Protein 3FW2 (pdb70)

Structure (mmCIF, N/CA/C/O backbone):
data_3FW2
#
_entry.id   3FW2
#
_cell.length_a   63.441
_cell.length_b   96.704
_cell.length_c   116.489
_cell.angle_alpha   90.000
_cell.angle_beta   90.000
_cell.angle_gamma   90.000
#
_symmetry.space_group_name_H-M   'P 21 21 21'
#
loop_
_entity.id
_entity.type
_entity.pdbx_description
1 polymer 'thiol-disulfide oxidoreductase'
2 non-polymer 'ACETATE ION'
3 non-polymer 1,2-ETHANEDIOL
4 water water
#
loop_
_atom_site.group_PDB
_atom_site.id
_atom_site.type_symbol
_atom_site.label_atom_id
_atom_site.label_alt_id
_atom_site.label_comp_id
_atom_site.label_asym_id
_atom_site.label_entity_id
_atom_site.label_seq_id
_atom_site.pdbx_PDB_ins_code
_atom_site.Cartn_x
_atom_site.Cartn_y
_atom_site.Cartn_z
_atom_site.occupancy
_atom_site.B_iso_or_equiv
_atom_site.auth_seq_id
_atom_site.auth_comp_id
_atom_site.auth_asym_id
_atom_site.auth_atom_id
_atom_site.pdbx_PDB_model_num
ATOM 1 N N . ALA A 1 3 ? 11.597 73.973 37.054 1.00 33.79 213 ALA A N 1
ATOM 2 C CA . ALA A 1 3 ? 11.546 72.543 36.593 1.00 33.72 213 ALA A CA 1
ATOM 3 C C . ALA A 1 3 ? 10.861 72.391 35.229 1.00 33.00 213 ALA A C 1
ATOM 4 O O . ALA A 1 3 ? 11.082 71.410 34.529 1.00 33.04 213 ALA A O 1
ATOM 6 N N . LYS A 1 4 ? 10.024 73.360 34.843 1.00 32.22 214 LYS A N 1
ATOM 7 C CA . LYS A 1 4 ? 9.261 73.239 33.604 1.00 31.40 214 LYS A CA 1
ATOM 8 C C . LYS A 1 4 ? 10.132 73.479 32.370 1.00 30.17 214 LYS A C 1
ATOM 9 O O . LYS A 1 4 ? 9.712 73.174 31.254 1.00 28.76 214 LYS A O 1
ATOM 15 N N . SER A 1 5 ? 11.321 74.063 32.561 1.00 29.22 215 SER A N 1
ATOM 16 C CA . SER A 1 5 ? 12.242 74.275 31.438 1.00 28.73 215 SER A CA 1
ATOM 17 C C . SER A 1 5 ? 13.561 73.508 31.607 1.00 28.36 215 SER A C 1
ATOM 18 O O . SER A 1 5 ? 14.579 73.924 31.083 1.00 29.45 215 SER A O 1
ATOM 21 N N . GLU A 1 6 ? 13.526 72.365 32.285 1.00 27.65 216 GLU A N 1
ATOM 22 C CA A GLU A 1 6 ? 14.699 71.494 32.325 0.60 27.38 216 GLU A CA 1
ATOM 23 C CA B GLU A 1 6 ? 14.665 71.447 32.345 0.40 27.02 216 GLU A CA 1
ATOM 24 C C . GLU A 1 6 ? 14.831 70.649 31.052 1.00 26.44 216 GLU A C 1
ATOM 25 O O . GLU A 1 6 ? 13.845 70.350 30.355 1.00 24.04 216 GLU A O 1
ATOM 36 N N . ILE A 1 7 ? 16.074 70.265 30.748 1.00 26.24 217 ILE A N 1
ATOM 37 C CA . ILE A 1 7 ? 16.372 69.457 29.560 1.00 25.92 217 ILE A CA 1
ATOM 38 C C . ILE A 1 7 ? 15.465 68.218 29.506 1.00 25.25 217 ILE A C 1
ATOM 39 O O . ILE A 1 7 ? 15.225 67.579 30.516 1.00 25.62 217 ILE A O 1
ATOM 44 N N . GLY A 1 8 ? 14.909 67.914 28.337 1.00 24.61 218 GLY A N 1
ATOM 45 C CA . GLY A 1 8 ? 14.041 66.755 28.162 1.00 23.93 218 GLY A CA 1
ATOM 46 C C . GLY A 1 8 ? 12.548 67.018 28.381 1.00 23.22 218 GLY A C 1
ATOM 47 O O . GLY A 1 8 ? 11.714 66.191 28.002 1.00 22.48 218 GLY A O 1
ATOM 48 N N . LYS A 1 9 ? 12.208 68.163 28.972 1.00 21.91 219 LYS A N 1
ATOM 49 C CA . LYS A 1 9 ? 10.810 68.564 29.164 1.00 21.72 219 LYS A CA 1
ATOM 50 C C . LYS A 1 9 ? 10.331 69.183 27.886 1.00 21.21 219 LYS A C 1
ATOM 51 O O . LYS A 1 9 ? 11.145 69.597 27.063 1.00 21.35 219 LYS A O 1
ATOM 57 N N . TYR A 1 10 ? 9.015 69.263 27.700 1.00 20.42 220 TYR A N 1
ATOM 58 C CA . TYR A 1 10 ? 8.468 70.023 26.591 1.00 20.51 220 TYR A CA 1
ATOM 59 C C . TYR A 1 10 ? 8.526 71.510 26.928 1.00 18.99 220 TYR A C 1
ATOM 60 O O . TYR A 1 10 ? 8.213 71.892 28.054 1.00 18.54 220 TYR A O 1
ATOM 69 N N . ALA A 1 11 ? 8.920 72.323 25.942 1.00 17.27 221 ALA A N 1
ATOM 70 C CA . ALA A 1 11 ? 9.043 73.784 26.094 1.00 16.16 221 ALA A CA 1
ATOM 71 C C . ALA A 1 11 ? 7.726 74.406 26.628 1.00 14.63 221 ALA A C 1
ATOM 72 O O . ALA A 1 11 ? 6.686 74.144 26.070 1.00 13.85 221 ALA A O 1
ATOM 74 N N . PRO A 1 12 ? 7.793 75.277 27.659 1.00 13.53 222 PRO A N 1
ATOM 75 C CA . PRO A 1 12 ? 6.599 76.074 27.993 1.00 13.14 222 PRO A CA 1
ATOM 76 C C . PRO A 1 12 ? 6.053 76.892 26.822 1.00 13.20 222 PRO A C 1
ATOM 77 O O . PRO A 1 12 ? 6.820 77.371 25.946 1.00 11.20 222 PRO A O 1
ATOM 81 N N . PHE A 1 13 ? 4.739 77.051 26.786 1.00 12.56 223 PHE A N 1
ATOM 82 C CA . PHE A 1 13 ? 4.151 77.813 25.696 1.00 13.45 223 PHE A CA 1
ATOM 83 C C . PHE A 1 13 ? 4.590 79.256 25.731 1.00 13.66 223 PHE A C 1
ATOM 84 O O . PHE A 1 13 ? 4.784 79.834 26.821 1.00 14.64 223 PHE A O 1
ATOM 92 N N . PHE A 1 14 ? 4.799 79.817 24.550 1.00 12.46 224 PHE A N 1
ATOM 93 C CA . PHE A 1 14 ? 4.853 81.241 24.426 1.00 11.97 224 PHE A CA 1
ATOM 94 C C . PHE A 1 14 ? 4.188 81.686 23.143 1.00 11.75 224 PHE A C 1
ATOM 95 O O . PHE A 1 14 ? 4.095 80.919 22.200 1.00 12.33 224 PHE A O 1
ATOM 103 N N . SER A 1 15 ? 3.741 82.935 23.152 1.00 12.25 225 SER A N 1
ATOM 104 C CA . SER A 1 15 ? 3.166 83.589 22.016 1.00 11.89 225 SER A CA 1
ATOM 105 C C . SER A 1 15 ? 3.447 85.055 22.175 1.00 11.53 225 SER A C 1
ATOM 106 O O . SER A 1 15 ? 2.885 85.706 23.048 1.00 11.75 225 SER A O 1
ATOM 109 N N . LEU A 1 16 ? 4.308 85.570 21.313 1.00 11.03 226 LEU A N 1
ATOM 110 C CA . LEU A 1 16 ? 4.937 86.859 21.481 1.00 11.74 226 LEU A CA 1
ATOM 111 C C . LEU A 1 16 ? 4.955 87.647 20.192 1.00 11.25 226 LEU A C 1
ATOM 112 O O . LEU A 1 16 ? 5.242 87.066 19.120 1.00 10.06 226 LEU A O 1
ATOM 117 N N . PRO A 1 17 ? 4.721 88.962 20.269 1.00 11.33 227 PRO A N 1
ATOM 118 C CA . PRO A 1 17 ? 4.622 89.761 19.031 1.00 11.87 227 PRO A CA 1
ATOM 119 C C . PRO A 1 17 ? 5.960 90.175 18.425 1.00 11.52 227 PRO A C 1
ATOM 120 O O . PRO A 1 17 ? 6.878 90.549 19.177 1.00 11.70 227 PRO A O 1
ATOM 124 N N . ASN A 1 18 ? 6.075 90.056 17.116 1.00 11.44 228 ASN A N 1
ATOM 125 C CA . ASN A 1 18 ? 7.207 90.549 16.351 1.00 12.22 228 ASN A CA 1
ATOM 126 C C . ASN A 1 18 ? 7.104 92.061 16.112 1.00 12.81 228 ASN A C 1
ATOM 127 O O . ASN A 1 18 ? 6.217 92.706 16.695 1.00 12.37 228 ASN A O 1
ATOM 132 N N . ALA A 1 19 ? 7.984 92.638 15.304 1.00 14.61 229 ALA A N 1
ATOM 133 C CA . ALA A 1 19 ? 7.998 94.084 15.183 1.00 16.93 229 ALA A CA 1
ATOM 134 C C . ALA A 1 19 ? 6.727 94.616 14.532 1.00 19.42 229 ALA A C 1
ATOM 135 O O . ALA A 1 19 ? 6.297 95.721 14.823 1.00 22.22 229 ALA A O 1
ATOM 137 N N . LYS A 1 20 ? 6.089 93.788 13.709 1.00 19.76 230 LYS A N 1
ATOM 138 C CA . LYS A 1 20 ? 4.815 94.156 13.102 1.00 20.96 230 LYS A CA 1
ATOM 139 C C . LYS A 1 20 ? 3.622 93.793 13.974 1.00 19.99 230 LYS A C 1
ATOM 140 O O . LYS A 1 20 ? 2.526 93.963 13.529 1.00 21.51 230 LYS A O 1
ATOM 146 N N . GLY A 1 21 ? 3.845 93.253 15.175 1.00 18.61 231 GLY A N 1
ATOM 147 C CA . GLY A 1 21 ? 2.812 92.874 16.118 1.00 17.98 231 GLY A CA 1
ATOM 148 C C . GLY A 1 21 ? 2.145 91.533 15.876 1.00 16.96 231 GLY A C 1
ATOM 149 O O . GLY A 1 21 ? 1.142 91.218 16.510 1.00 17.76 231 GLY A O 1
ATOM 150 N N . GLU A 1 22 ? 2.678 90.759 14.953 1.00 16.08 232 GLU A N 1
ATOM 151 C CA A GLU A 1 22 ? 2.136 89.421 14.691 0.60 15.88 232 GLU A CA 1
ATOM 152 C CA B GLU A 1 22 ? 2.176 89.416 14.661 0.40 15.72 232 GLU A CA 1
ATOM 153 C C . GLU A 1 22 ? 2.620 88.488 15.802 1.00 15.41 232 GLU A C 1
ATOM 154 O O . GLU A 1 22 ? 3.797 88.477 16.143 1.00 14.09 232 GLU A O 1
ATOM 165 N N . LYS A 1 23 ? 1.710 87.695 16.373 1.00 14.68 233 LYS A N 1
ATOM 166 C CA . LYS A 1 23 ? 2.106 86.750 17.428 1.00 14.33 233 LYS A CA 1
ATOM 167 C C . LYS A 1 23 ? 2.845 85.547 16.856 1.00 14.39 233 LYS A C 1
ATOM 168 O O . LYS A 1 23 ? 2.371 84.884 15.948 1.00 14.42 233 LYS A O 1
ATOM 174 N N . ILE A 1 24 ? 4.008 85.243 17.423 1.00 11.92 234 ILE A N 1
ATOM 175 C CA . ILE A 1 24 ? 4.839 84.173 16.952 1.00 12.44 234 ILE A CA 1
ATOM 176 C C . ILE A 1 24 ? 4.923 83.128 18.055 1.00 11.02 234 ILE A C 1
ATOM 177 O O . ILE A 1 24 ? 5.116 83.484 19.238 1.00 11.35 234 ILE A O 1
ATOM 182 N N . THR A 1 25 ? 4.857 81.864 17.667 1.00 11.75 235 THR A N 1
ATOM 183 C CA . THR A 1 25 ? 4.981 80.727 18.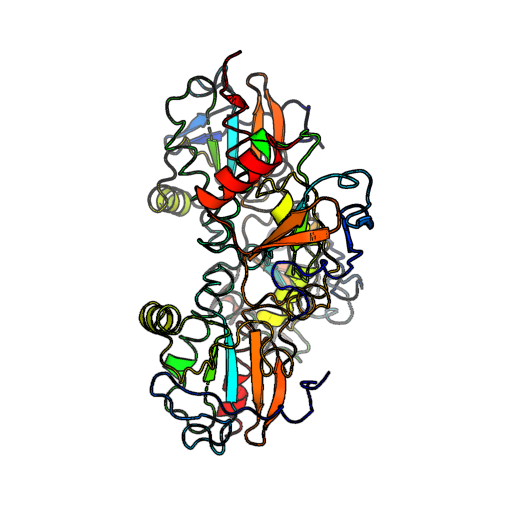565 1.00 11.99 235 THR A CA 1
ATOM 184 C C . THR A 1 25 ? 6.019 79.780 17.922 1.00 13.25 235 THR A C 1
ATOM 185 O O . THR A 1 25 ? 6.425 79.979 16.783 1.00 13.07 235 THR A O 1
ATOM 189 N N . ARG A 1 26 ? 6.409 78.744 18.646 1.00 14.25 236 ARG A N 1
ATOM 190 C CA . ARG A 1 26 ? 7.363 77.755 18.093 1.00 15.64 236 ARG A CA 1
ATOM 191 C C . ARG A 1 26 ? 6.771 77.000 16.880 1.00 15.96 236 ARG A C 1
ATOM 192 O O . ARG A 1 26 ? 7.505 76.379 16.115 1.00 16.89 236 ARG A O 1
ATOM 200 N N . SER A 1 27 ? 5.450 77.061 16.730 1.00 16.83 237 SER A N 1
ATOM 201 C CA . SER A 1 27 ? 4.751 76.448 15.576 1.00 17.12 237 SER A CA 1
ATOM 202 C C . SER A 1 27 ? 4.327 77.402 14.469 1.00 17.09 237 SER A C 1
ATOM 203 O O . SER A 1 27 ? 3.603 76.997 13.514 1.00 16.87 237 SER A O 1
ATOM 206 N N . SER A 1 28 ? 4.773 78.653 14.533 1.00 16.70 238 SER A N 1
ATOM 207 C CA . SER A 1 28 ? 4.577 79.575 13.418 1.00 16.28 238 SER A CA 1
ATOM 208 C C . SER A 1 28 ? 5.236 79.016 12.171 1.00 16.91 238 SER A C 1
ATOM 209 O O . SER A 1 28 ? 6.102 78.148 12.252 1.00 17.40 238 SER A O 1
ATOM 212 N N . ASP A 1 29 ? 4.798 79.481 11.008 1.00 18.10 239 ASP A N 1
ATOM 213 C CA . ASP A 1 29 ? 5.261 78.892 9.758 1.00 18.88 239 ASP A CA 1
ATOM 214 C C . ASP A 1 29 ? 6.767 78.854 9.587 1.00 19.25 239 ASP A C 1
ATOM 215 O O . ASP A 1 29 ? 7.285 77.929 8.982 1.00 20.44 239 ASP A O 1
ATOM 220 N N . ALA A 1 30 ? 7.462 79.873 10.089 1.00 19.06 240 ALA A N 1
ATOM 221 C CA . ALA A 1 30 ? 8.912 79.940 9.939 1.00 19.36 240 ALA A CA 1
ATOM 222 C C . ALA A 1 30 ? 9.591 78.783 10.663 1.00 18.89 240 ALA A C 1
ATOM 223 O O . ALA A 1 30 ? 10.703 78.411 10.285 1.00 18.33 240 ALA A O 1
ATOM 225 N N . PHE A 1 31 ? 8.919 78.228 11.689 1.00 17.88 241 PHE A N 1
ATOM 226 C CA . PHE A 1 31 ? 9.553 77.278 12.581 1.00 17.54 241 PHE A CA 1
ATOM 227 C C . PHE A 1 31 ? 8.938 75.931 12.617 1.00 17.75 241 PHE A C 1
ATOM 228 O O . PHE A 1 31 ? 9.528 74.998 13.129 1.00 15.64 241 PHE A O 1
ATOM 236 N N . LYS A 1 32 ? 7.737 75.783 12.072 1.00 18.11 242 LYS A N 1
ATOM 237 C CA . LYS A 1 32 ? 7.099 74.475 12.171 1.00 18.88 242 LYS A CA 1
ATOM 238 C C . LYS A 1 32 ? 7.907 73.376 11.495 1.00 18.13 242 LYS A C 1
ATOM 239 O O . LYS A 1 32 ? 8.467 73.541 10.425 1.00 17.93 242 LYS A O 1
ATOM 245 N N . GLN A 1 33 ? 7.995 72.254 12.177 1.00 18.45 243 GLN A N 1
ATOM 246 C CA . GLN A 1 33 ? 8.771 71.099 11.736 1.00 19.21 243 GLN A CA 1
ATOM 247 C C . GLN A 1 33 ? 10.275 71.311 11.735 1.00 17.91 243 GLN A C 1
ATOM 248 O O . GLN A 1 33 ? 11.011 70.486 11.216 1.00 17.31 243 GLN A O 1
ATOM 254 N N . LYS A 1 34 ? 10.731 72.393 12.357 1.00 15.97 244 LYS A N 1
ATOM 255 C CA . LYS A 1 34 ? 12.151 72.630 12.549 1.00 15.40 244 LYS A CA 1
ATOM 256 C C . LYS A 1 34 ? 12.498 72.633 14.048 1.00 13.54 244 LYS A C 1
ATOM 257 O O . LYS A 1 34 ? 11.682 72.960 14.882 1.00 14.05 244 LYS A O 1
ATOM 263 N N . SER A 1 35 ? 13.730 72.290 14.337 1.00 12.62 245 SER A N 1
ATOM 264 C CA . SER A 1 35 ? 14.321 72.564 15.643 1.00 12.37 245 SER A CA 1
ATOM 265 C C . SER A 1 35 ? 14.488 74.077 15.756 1.00 11.82 245 SER A C 1
ATOM 266 O O . SER A 1 35 ? 14.506 74.780 14.742 1.00 11.97 245 SER A O 1
ATOM 269 N N . LEU A 1 36 ? 14.549 74.590 16.980 1.00 11.86 246 LEU A N 1
ATOM 270 C CA . LEU A 1 36 ? 14.488 76.029 17.179 1.00 10.64 246 LEU A CA 1
ATOM 271 C C . LEU A 1 36 ? 15.496 76.465 18.234 1.00 10.07 246 LEU A C 1
ATOM 272 O O . LEU A 1 36 ? 15.459 75.994 19.355 1.00 9.80 246 LEU A O 1
ATOM 277 N N . LEU A 1 37 ? 16.378 77.395 17.843 1.00 10.00 247 LEU A N 1
ATOM 278 C CA . LEU A 1 37 ? 17.313 78.039 18.738 1.00 9.43 247 LEU A CA 1
ATOM 279 C C . LEU A 1 37 ? 16.737 79.386 19.128 1.00 9.42 247 LEU A C 1
ATOM 280 O O . LEU A 1 37 ? 16.555 80.255 18.282 1.00 10.04 247 LEU A O 1
ATOM 285 N N . ILE A 1 38 ? 16.476 79.528 20.424 1.00 9.48 248 ILE A N 1
ATOM 286 C CA . ILE A 1 38 ? 15.834 80.726 21.003 1.00 9.73 248 ILE A CA 1
ATOM 287 C C . ILE A 1 38 ? 16.862 81.449 21.826 1.00 8.86 248 ILE A C 1
ATOM 288 O O . ILE A 1 38 ? 17.481 80.816 22.704 1.00 9.82 248 ILE A O 1
ATOM 293 N N . ASN A 1 39 ? 17.170 82.705 21.458 1.00 9.07 249 ASN A N 1
ATOM 294 C CA . ASN A 1 39 ? 18.108 83.525 22.233 1.00 8.88 249 ASN A CA 1
ATOM 295 C C . ASN A 1 39 ? 17.386 84.653 22.966 1.00 9.96 249 ASN A C 1
ATOM 296 O O . ASN A 1 39 ? 16.473 85.321 22.414 1.00 9.14 249 ASN A O 1
ATOM 301 N N . PHE A 1 40 ? 17.791 84.879 24.192 1.00 8.71 250 PHE A N 1
ATOM 302 C CA . PHE A 1 40 ? 17.206 85.904 25.039 1.00 10.00 250 PHE A CA 1
ATOM 303 C C . PHE A 1 40 ? 18.231 87.030 25.286 1.00 9.00 250 PHE A C 1
ATOM 304 O O . PHE A 1 40 ? 19.417 86.771 25.516 1.00 8.65 250 PHE A O 1
ATOM 312 N N . TRP A 1 41 ? 17.759 88.276 25.224 1.00 8.56 251 TRP A N 1
ATOM 313 C CA . TRP A 1 41 ? 18.646 89.425 25.274 1.00 8.48 251 TRP A CA 1
ATOM 314 C C . TRP A 1 41 ? 17.812 90.649 25.644 1.00 8.42 251 TRP A C 1
ATOM 315 O O . TRP A 1 41 ? 16.582 90.572 25.783 1.00 8.54 251 TRP A O 1
ATOM 326 N N . ALA A 1 42 ? 18.471 91.790 25.776 1.00 8.64 252 ALA A N 1
ATOM 327 C CA . ALA A 1 42 ? 17.781 93.069 25.849 1.00 8.64 252 ALA A CA 1
ATOM 328 C C . ALA A 1 42 ? 18.683 94.198 25.438 1.00 9.12 252 ALA A C 1
ATOM 329 O O . ALA A 1 42 ? 19.908 94.181 25.680 1.00 8.81 252 ALA A O 1
ATOM 331 N N . SER A 1 43 ? 18.110 95.243 24.839 1.00 9.69 253 SER A N 1
ATOM 332 C CA . SER A 1 43 ? 18.917 96.384 24.431 1.00 10.12 253 SER A CA 1
ATOM 333 C C . SER A 1 43 ? 19.517 97.139 25.621 1.00 11.50 253 SER A C 1
ATOM 334 O O . SER A 1 43 ? 20.526 97.828 25.512 1.00 12.45 253 SER A O 1
ATOM 337 N N . TRP A 1 44 ? 18.862 97.070 26.762 1.00 10.80 254 TRP A N 1
ATOM 338 C CA . TRP A 1 44 ? 19.364 97.657 27.988 1.00 11.43 254 TRP A CA 1
ATOM 339 C C . TRP A 1 44 ? 20.516 96.847 28.640 1.00 11.99 254 TRP A C 1
ATOM 340 O O . TRP A 1 44 ? 21.046 97.237 29.733 1.00 13.27 254 TRP A O 1
ATOM 351 N N . ASN A 1 45 ? 20.916 95.730 27.993 1.00 9.82 255 ASN A N 1
ATOM 352 C CA . ASN A 1 45 ? 22.108 94.993 28.402 1.00 9.31 255 ASN A CA 1
ATOM 353 C C . ASN A 1 45 ? 23.019 94.732 27.218 1.00 10.49 255 ASN A C 1
ATOM 354 O O . ASN A 1 45 ? 23.185 93.621 26.806 1.00 11.75 255 ASN A O 1
ATOM 359 N N . ASP A 1 46 ? 23.622 95.783 26.699 1.00 11.54 256 ASP A N 1
ATOM 360 C CA . ASP A 1 46 ? 24.521 95.673 25.524 1.00 12.60 256 ASP A CA 1
ATOM 361 C C . ASP A 1 46 ? 25.910 95.477 26.115 1.00 13.83 256 ASP A C 1
ATOM 362 O O . ASP A 1 46 ? 26.794 96.349 26.019 1.00 16.24 256 ASP A O 1
ATOM 367 N N . SER A 1 47 ? 26.101 94.311 26.727 1.00 12.34 257 SER A N 1
ATOM 368 C CA . SER A 1 47 ? 27.292 93.974 27.457 1.00 12.37 257 SER A CA 1
ATOM 369 C C . SER A 1 47 ? 28.309 93.284 26.546 1.00 11.55 257 SER A C 1
ATOM 370 O O . SER A 1 47 ? 28.011 92.905 25.412 1.00 10.86 257 SER A O 1
ATOM 373 N N . ILE A 1 48 ? 29.525 93.074 27.043 1.00 12.06 258 ILE A N 1
ATOM 374 C CA . ILE A 1 48 ? 30.500 92.264 26.290 1.00 12.37 258 ILE A CA 1
ATOM 375 C C . ILE A 1 48 ? 29.959 90.871 26.007 1.00 11.39 258 ILE A C 1
ATOM 376 O O . ILE A 1 48 ? 30.137 90.354 24.906 1.00 11.89 258 ILE A O 1
ATOM 381 N N . SER A 1 49 ? 29.290 90.234 26.994 1.00 11.72 259 SER A N 1
ATOM 382 C CA A SER A 1 49 ? 28.758 88.882 26.769 0.60 12.24 259 SER A CA 1
ATOM 383 C CA B SER A 1 49 ? 28.739 88.900 26.799 0.40 11.85 259 SER A CA 1
ATOM 384 C C . SER A 1 49 ? 27.679 88.922 25.711 1.00 11.17 259 SER A C 1
ATOM 385 O O . SER A 1 49 ? 27.606 88.044 24.862 1.00 10.71 259 SER A O 1
ATOM 390 N N . GLN A 1 50 ? 26.832 89.921 25.759 1.00 11.05 260 GLN A N 1
ATOM 391 C CA . GLN A 1 50 ? 25.792 90.011 24.716 1.00 10.93 260 GLN A CA 1
ATOM 392 C C . GLN A 1 50 ? 26.406 90.235 23.323 1.00 9.87 260 GLN A C 1
ATOM 393 O O . GLN A 1 50 ? 25.957 89.629 22.336 1.00 10.18 260 GLN A O 1
ATOM 399 N N . LYS A 1 51 ? 27.416 91.076 23.233 1.00 10.44 261 LYS A N 1
ATOM 400 C CA . LYS A 1 51 ? 28.094 91.255 21.982 1.00 10.30 261 LYS A CA 1
ATOM 401 C C . LYS A 1 51 ? 28.716 89.934 21.467 1.00 10.67 261 LYS A C 1
ATOM 402 O O . LYS A 1 51 ? 28.673 89.616 20.272 1.00 10.60 261 LYS A O 1
ATOM 408 N N . GLN A 1 52 ? 29.305 89.161 22.371 1.00 9.73 262 GLN A N 1
ATOM 409 C CA . GLN A 1 52 ? 29.871 87.871 21.985 1.00 9.98 262 GLN A CA 1
ATOM 410 C C . GLN A 1 52 ? 28.777 86.934 21.476 1.00 9.58 262 GLN A C 1
ATOM 411 O O . GLN A 1 52 ? 28.929 86.249 20.456 1.00 10.72 262 GLN A O 1
ATOM 417 N N . SER A 1 53 ? 27.670 86.820 22.220 1.00 9.63 263 SER A N 1
ATOM 418 C CA A SER A 1 53 ? 26.571 86.001 21.770 0.60 9.02 263 SER A CA 1
ATOM 419 C CA B SER A 1 53 ? 26.546 86.003 21.782 0.40 9.95 263 SER A CA 1
ATOM 420 C C . SER A 1 53 ? 26.083 86.414 20.383 1.00 8.94 263 SER A C 1
ATOM 421 O O . SER A 1 53 ? 25.867 85.592 19.525 1.00 8.71 263 SER A O 1
ATOM 426 N N . ASN A 1 54 ? 25.936 87.709 20.184 1.00 8.75 264 ASN A N 1
ATOM 427 C CA . ASN A 1 54 ? 25.483 88.231 18.916 1.00 9.69 264 ASN A CA 1
ATOM 428 C C . ASN A 1 54 ? 26.449 87.851 17.814 1.00 10.80 264 ASN A C 1
ATOM 429 O O . ASN A 1 54 ? 26.017 87.479 16.725 1.00 10.60 264 ASN A O 1
ATOM 434 N N . SER A 1 55 ? 27.749 87.956 18.081 1.00 10.33 265 SER A N 1
ATOM 435 C CA . SER A 1 55 ? 28.730 87.562 17.049 1.00 10.87 265 SER A CA 1
ATOM 436 C C . SER A 1 55 ? 28.515 86.113 16.652 1.00 10.18 265 SER A C 1
ATOM 437 O O . SER A 1 55 ? 28.542 85.735 15.474 1.00 11.03 265 SER A O 1
ATOM 440 N N . GLU A 1 56 ? 28.322 85.251 17.645 1.00 10.69 266 GLU A N 1
ATOM 441 C CA . GLU A 1 56 ? 28.123 83.828 17.385 1.00 10.66 266 GLU A CA 1
ATOM 442 C C . GLU A 1 56 ? 26.823 83.518 16.645 1.00 10.89 266 GLU A C 1
ATOM 443 O O . GLU A 1 56 ? 26.796 82.690 15.724 1.00 11.24 266 GLU A O 1
ATOM 449 N N . LEU A 1 57 ? 25.761 84.188 17.045 1.00 9.25 267 LEU A N 1
ATOM 450 C CA . LEU A 1 57 ? 24.433 83.996 16.469 1.00 9.76 267 LEU A CA 1
ATOM 451 C C . LEU A 1 57 ? 24.399 84.542 15.057 1.00 9.81 267 LEU A C 1
ATOM 452 O O . LEU A 1 57 ? 23.803 83.923 14.168 1.00 10.06 267 LEU A O 1
ATOM 457 N N . ARG A 1 58 ? 25.078 85.669 14.782 1.00 9.96 268 ARG A N 1
ATOM 458 C CA A ARG A 1 58 ? 25.127 86.174 13.392 0.60 11.16 268 ARG A CA 1
ATOM 459 C CA B ARG A 1 58 ? 25.092 86.167 13.402 0.40 11.08 268 ARG A CA 1
ATOM 460 C C . ARG A 1 58 ? 25.790 85.159 12.474 1.00 12.10 268 ARG A C 1
ATOM 461 O O . ARG A 1 58 ? 25.400 85.041 11.316 1.00 11.66 268 ARG A O 1
ATOM 476 N N . GLU A 1 59 ? 26.813 84.436 12.993 1.00 11.91 269 GLU A N 1
ATOM 477 C CA A GLU A 1 59 ? 27.480 83.410 12.182 0.60 13.33 269 GLU A CA 1
ATOM 478 C CA B GLU A 1 59 ? 27.510 83.423 12.197 0.40 12.66 269 GLU A CA 1
ATOM 479 C C . GLU A 1 59 ? 26.598 82.220 11.904 1.00 12.29 269 GLU A C 1
ATOM 480 O O . GLU A 1 59 ? 26.593 81.691 10.792 1.00 13.40 269 GLU A O 1
ATOM 491 N N . ILE A 1 60 ? 25.835 81.776 12.912 1.00 12.34 270 ILE A N 1
ATOM 492 C CA . ILE A 1 60 ? 24.876 80.705 12.717 1.00 12.47 270 ILE A CA 1
ATOM 493 C C . ILE A 1 60 ? 23.803 81.087 11.693 1.00 13.86 270 ILE A C 1
ATOM 494 O O . ILE A 1 60 ? 23.480 80.316 10.820 1.00 13.30 270 ILE A O 1
ATOM 499 N N . TYR A 1 61 ? 23.274 82.296 11.798 1.00 13.26 271 TYR A N 1
ATOM 500 C CA . TYR A 1 61 ? 22.192 82.737 10.907 1.00 13.52 271 TYR A CA 1
ATOM 501 C C . TYR A 1 61 ? 22.753 82.803 9.493 1.00 13.87 271 TYR A C 1
ATOM 502 O O . TYR A 1 61 ? 22.077 82.391 8.530 1.00 14.60 271 TYR A O 1
ATOM 511 N N . LYS A 1 62 ? 23.972 83.316 9.359 1.00 14.98 272 LYS A N 1
ATOM 512 C CA A LYS A 1 62 ? 24.548 83.468 8.015 0.60 16.63 272 LYS A CA 1
ATOM 513 C CA B LYS A 1 62 ? 24.604 83.463 8.037 0.40 16.17 272 LYS A CA 1
ATOM 514 C C . LYS A 1 62 ? 24.651 82.103 7.350 1.00 16.84 272 LYS A C 1
ATOM 515 O O . LYS A 1 62 ? 24.368 81.976 6.148 1.00 17.58 272 LYS A O 1
ATOM 526 N N . LYS A 1 63 ? 25.016 81.083 8.121 1.00 16.27 273 LYS A N 1
ATOM 527 C CA . LYS A 1 63 ? 25.202 79.737 7.596 1.00 17.77 273 LYS A CA 1
ATOM 528 C C . LYS A 1 63 ? 23.881 78.992 7.406 1.00 16.78 273 LYS A C 1
ATOM 529 O O . LYS A 1 63 ? 23.760 78.190 6.469 1.00 17.94 273 LYS A O 1
ATOM 535 N N . TYR A 1 64 ? 22.881 79.248 8.256 1.00 16.46 274 TYR A N 1
ATOM 536 C CA . TYR A 1 64 ? 21.678 78.412 8.289 1.00 16.57 274 TYR A CA 1
ATOM 537 C C . TYR A 1 64 ? 20.370 79.098 7.987 1.00 17.76 274 TYR A C 1
ATOM 538 O O . TYR A 1 64 ? 19.297 78.549 8.304 1.00 17.06 274 TYR A O 1
ATOM 547 N N . LYS A 1 65 ? 20.425 80.284 7.379 1.00 18.27 275 LYS A N 1
ATOM 548 C CA . LYS A 1 65 ? 19.215 81.067 7.183 1.00 20.14 275 LYS A CA 1
ATOM 549 C C . LYS A 1 65 ? 18.195 80.442 6.225 1.00 20.65 275 LYS A C 1
ATOM 550 O O . LYS A 1 65 ? 17.007 80.776 6.277 1.00 22.90 275 LYS A O 1
ATOM 556 N N . LYS A 1 66 ? 18.634 79.553 5.366 1.00 19.50 276 LYS A N 1
ATOM 557 C CA . LYS A 1 66 ? 17.723 78.969 4.413 1.00 19.59 276 LYS A CA 1
ATOM 558 C C . LYS A 1 66 ? 17.780 77.467 4.567 1.00 18.28 276 LYS A C 1
ATOM 559 O O . LYS A 1 66 ? 18.060 76.758 3.625 1.00 20.96 276 LYS A O 1
ATOM 565 N N . ASN A 1 67 ? 17.504 76.967 5.770 1.00 16.29 277 ASN A N 1
ATOM 566 C CA . ASN A 1 67 ? 17.743 75.562 6.121 1.00 15.62 277 ASN A CA 1
ATOM 567 C C . ASN A 1 67 ? 16.451 74.910 6.563 1.00 14.84 277 ASN A C 1
ATOM 568 O O . ASN A 1 67 ? 15.663 75.534 7.264 1.00 15.21 277 ASN A O 1
ATOM 573 N N . LYS A 1 68 ? 16.231 73.668 6.160 1.00 13.71 278 LYS A N 1
ATOM 574 C CA . LYS A 1 68 ? 14.975 72.972 6.450 1.00 14.73 278 LYS A CA 1
ATOM 575 C C . LYS A 1 68 ? 14.832 72.531 7.887 1.00 13.55 278 LYS A C 1
ATOM 576 O O . LYS A 1 68 ? 13.736 72.182 8.313 1.00 14.18 278 LYS A O 1
ATOM 582 N N . TYR A 1 69 ? 15.930 72.501 8.633 1.00 12.37 279 TYR A N 1
ATOM 583 C CA . TYR A 1 69 ? 15.953 71.738 9.875 1.00 11.81 279 TYR A CA 1
ATOM 584 C C . TYR A 1 69 ? 16.101 72.575 11.128 1.00 12.21 279 TYR A C 1
ATOM 585 O O . TYR A 1 69 ? 15.897 72.064 12.196 1.00 11.88 279 TYR A O 1
ATOM 594 N N . ILE A 1 70 ? 16.496 73.830 10.974 1.00 11.93 280 ILE A N 1
ATOM 595 C CA . ILE A 1 70 ? 16.814 74.706 12.101 1.00 12.57 280 ILE A CA 1
ATOM 596 C C . ILE A 1 70 ? 16.283 76.108 11.820 1.00 12.33 280 ILE A C 1
ATOM 597 O O . ILE A 1 70 ? 16.446 76.644 10.712 1.00 12.78 280 ILE A O 1
ATOM 602 N N . GLY A 1 71 ? 15.620 76.663 12.846 1.00 11.37 281 GLY A N 1
ATOM 603 C CA . GLY A 1 71 ? 15.168 78.035 12.866 1.00 12.07 281 GLY A CA 1
ATOM 604 C C . GLY A 1 71 ? 15.722 78.789 14.073 1.00 11.34 281 GLY A C 1
ATOM 605 O O . GLY A 1 71 ? 16.183 78.168 15.031 1.00 12.33 281 GLY A O 1
ATOM 614 N N . LEU A 1 73 ? 15.009 82.288 16.803 1.00 9.83 283 LEU A N 1
ATOM 615 C CA . LEU A 1 73 ? 14.085 83.294 17.303 1.00 9.40 283 LEU A CA 1
ATOM 616 C C . LEU A 1 73 ? 14.794 84.068 18.427 1.00 9.80 283 LEU A C 1
ATOM 617 O O . LEU A 1 73 ? 15.232 83.461 19.380 1.00 10.08 283 LEU A O 1
ATOM 622 N N . GLY A 1 74 ? 14.768 85.392 18.351 1.00 9.35 284 GLY A N 1
ATOM 623 C CA . GLY A 1 74 ? 15.276 86.241 19.418 1.00 10.04 284 GLY A CA 1
ATOM 624 C C . GLY A 1 74 ? 14.098 86.750 20.222 1.00 9.71 284 GLY A C 1
ATOM 625 O O . GLY A 1 74 ? 13.135 87.299 19.670 1.00 9.77 284 GLY A O 1
ATOM 626 N N . ILE A 1 75 ? 14.203 86.590 21.530 1.00 9.04 285 ILE A N 1
ATOM 627 C CA . ILE A 1 75 ? 13.235 87.096 22.486 1.00 9.66 285 ILE A CA 1
ATOM 628 C C . ILE A 1 75 ? 13.885 88.161 23.344 1.00 10.17 285 ILE A C 1
ATOM 629 O O . ILE A 1 75 ? 14.855 87.891 24.071 1.00 9.77 285 ILE A O 1
ATOM 634 N N . SER A 1 76 ? 13.397 89.384 23.240 1.00 8.20 286 SER A N 1
ATOM 635 C CA . SER A 1 76 ? 13.933 90.471 24.036 1.00 8.90 286 SER A CA 1
ATOM 636 C C . SER A 1 76 ? 13.173 90.706 25.318 1.00 9.15 286 SER A C 1
ATOM 637 O O . SER A 1 76 ? 11.934 90.598 25.349 1.00 10.24 286 SER A O 1
ATOM 640 N N . LEU A 1 77 ? 13.920 91.091 26.344 1.00 8.63 287 LEU A N 1
ATOM 641 C CA . LEU A 1 77 ? 13.370 91.543 27.612 1.00 9.33 287 LEU A CA 1
ATOM 642 C C . LEU A 1 77 ? 13.394 93.069 27.733 1.00 8.25 287 LEU A C 1
ATOM 643 O O . LEU A 1 77 ? 13.347 93.635 28.842 1.00 9.05 287 LEU A O 1
ATOM 648 N N . ASP A 1 78 ? 13.437 93.757 26.605 1.00 8.91 288 ASP A N 1
ATOM 649 C CA . ASP A 1 78 ? 13.254 95.204 26.584 1.00 8.74 288 ASP A CA 1
ATOM 650 C C . ASP A 1 78 ? 11.854 95.623 27.084 1.00 9.38 288 ASP A C 1
ATOM 651 O O . ASP A 1 78 ? 10.853 94.872 26.954 1.00 9.45 288 ASP A O 1
ATOM 656 N N . VAL A 1 79 ? 11.800 96.842 27.601 1.00 9.40 289 VAL A N 1
ATOM 657 C CA . VAL A 1 79 ? 10.527 97.482 27.987 1.00 9.66 289 VAL A CA 1
ATOM 658 C C . VAL A 1 79 ? 10.143 98.599 27.057 1.00 10.87 289 VAL A C 1
ATOM 659 O O . VAL A 1 79 ? 8.968 99.023 27.039 1.00 10.95 289 VAL A O 1
ATOM 663 N N . ASP A 1 80 ? 11.089 99.066 26.251 1.00 11.67 290 ASP A N 1
ATOM 664 C CA . ASP A 1 80 ? 10.907 100.222 25.360 1.00 12.74 290 ASP A CA 1
ATOM 665 C C . ASP A 1 80 ? 10.971 99.751 23.895 1.00 11.97 290 ASP A C 1
ATOM 666 O O . ASP A 1 80 ? 11.995 99.219 23.415 1.00 11.53 290 ASP A O 1
ATOM 671 N N . LYS A 1 81 ? 9.851 99.926 23.178 1.00 10.40 291 LYS A N 1
ATOM 672 C CA . LYS A 1 81 ? 9.776 99.390 21.846 1.00 11.33 291 LYS A CA 1
ATOM 673 C C . LYS A 1 81 ? 10.785 100.028 20.865 1.00 11.51 291 LYS A C 1
ATOM 674 O O . LYS A 1 81 ? 11.394 99.311 20.042 1.00 10.90 291 LYS A O 1
ATOM 680 N N . GLN A 1 82 ? 10.984 101.337 20.970 1.00 13.17 292 GLN A N 1
ATOM 681 C CA . GLN A 1 82 ? 11.902 102.017 20.072 1.00 13.50 292 GLN A CA 1
ATOM 682 C C . GLN A 1 82 ? 13.336 101.637 20.338 1.00 12.58 292 GLN A C 1
ATOM 683 O O . GLN A 1 82 ? 14.082 101.404 19.387 1.00 14.28 292 GLN A O 1
ATOM 689 N N . GLN A 1 83 ? 13.706 101.466 21.607 1.00 12.62 293 GLN A N 1
ATOM 690 C CA . GLN A 1 83 ? 15.051 101.005 21.935 1.00 11.76 293 GLN A CA 1
ATOM 691 C C . GLN A 1 83 ? 15.293 99.600 21.392 1.00 11.03 293 GLN A C 1
ATOM 692 O O . GLN A 1 83 ? 16.413 99.294 20.891 1.00 10.44 293 GLN A O 1
ATOM 698 N N . TRP A 1 84 ? 14.264 98.751 21.475 1.00 9.84 294 TRP A N 1
ATOM 699 C CA . TRP A 1 84 ? 14.313 97.388 20.961 1.00 10.21 294 TRP A CA 1
ATOM 700 C C . TRP A 1 84 ? 14.514 97.394 19.449 1.00 10.96 294 TRP A C 1
ATOM 701 O O . TRP A 1 84 ? 15.440 96.766 18.913 1.00 10.66 294 TRP A O 1
ATOM 712 N N . LYS A 1 85 ? 13.680 98.134 18.731 1.00 11.16 295 LYS A N 1
ATOM 713 C CA . LYS A 1 85 ? 13.830 98.206 17.289 1.00 12.20 295 LYS A CA 1
ATOM 714 C C . LYS A 1 85 ? 15.153 98.831 16.862 1.00 11.62 295 LYS A C 1
ATOM 715 O O . LYS A 1 85 ? 15.748 98.424 15.844 1.00 11.97 295 LYS A O 1
ATOM 721 N N . ASP A 1 86 ? 15.596 99.841 17.586 1.00 11.28 296 ASP A N 1
ATOM 722 C CA . ASP A 1 86 ? 16.865 100.494 17.222 1.00 12.54 296 ASP A CA 1
ATOM 723 C C . ASP A 1 86 ? 18.019 99.480 17.308 1.00 12.21 296 ASP A C 1
ATOM 724 O O . ASP A 1 86 ? 18.919 99.500 16.453 1.00 11.23 296 ASP A O 1
ATOM 729 N N . ALA A 1 87 ? 18.022 98.671 18.375 1.00 12.21 297 ALA A N 1
ATOM 730 C CA . ALA A 1 87 ? 19.058 97.631 18.564 1.00 10.88 297 ALA A CA 1
ATOM 731 C C . ALA A 1 87 ? 19.008 96.584 17.466 1.00 10.84 297 ALA A C 1
ATOM 732 O O . ALA A 1 87 ? 20.070 96.136 16.941 1.00 10.53 297 ALA A O 1
ATOM 734 N N . ILE A 1 88 ? 17.821 96.162 17.096 1.00 10.12 298 ILE A N 1
ATOM 735 C CA . ILE A 1 88 ? 17.687 95.154 16.002 1.00 9.94 298 ILE A CA 1
ATOM 736 C C . ILE A 1 88 ? 18.418 95.665 14.755 1.00 10.47 298 ILE A C 1
ATOM 737 O O . ILE A 1 88 ? 19.149 94.928 14.082 1.00 10.67 298 ILE A O 1
ATOM 742 N N . LYS A 1 89 ? 18.209 96.941 14.452 1.00 11.41 299 LYS A N 1
ATOM 743 C CA . LYS A 1 89 ? 18.819 97.535 13.289 1.00 10.88 299 LYS A CA 1
ATOM 744 C C . LYS A 1 89 ? 20.340 97.664 13.418 1.00 9.57 299 LYS A C 1
ATOM 745 O O . LYS A 1 89 ? 21.094 97.178 12.554 1.00 11.67 299 LYS A O 1
ATOM 751 N N . ARG A 1 90 ? 20.795 98.300 14.477 1.00 9.55 300 ARG A N 1
ATOM 752 C CA . ARG A 1 90 ? 22.226 98.536 14.736 1.00 10.75 300 ARG A CA 1
ATOM 753 C C . ARG A 1 90 ? 23.050 97.257 14.851 1.00 9.94 300 ARG A C 1
ATOM 754 O O . ARG A 1 90 ? 24.189 97.159 14.332 1.00 10.37 300 ARG A O 1
ATOM 762 N N . ASP A 1 91 ? 22.476 96.297 15.573 1.00 10.87 301 ASP A N 1
ATOM 763 C CA . ASP A 1 91 ? 23.139 95.014 15.826 1.00 11.35 301 ASP A CA 1
ATOM 764 C C . ASP A 1 91 ? 22.919 93.952 14.716 1.00 11.37 301 ASP A C 1
ATOM 765 O O . ASP A 1 91 ? 23.343 92.792 14.877 1.00 12.18 301 ASP A O 1
ATOM 770 N N . THR A 1 92 ? 22.201 94.318 13.653 1.00 10.53 302 THR A N 1
ATOM 771 C CA . THR A 1 92 ? 21.861 93.421 12.531 1.00 11.36 302 THR A CA 1
ATOM 772 C C . THR A 1 92 ? 21.314 92.052 13.016 1.00 11.57 302 THR A C 1
ATOM 773 O O . THR A 1 92 ? 21.784 90.971 12.607 1.00 12.03 302 THR A O 1
ATOM 777 N N . LEU A 1 93 ? 20.320 92.137 13.870 1.00 11.11 303 LEU A N 1
ATOM 778 C CA . LEU A 1 93 ? 19.643 90.943 14.453 1.00 11.36 303 LEU A CA 1
ATOM 779 C C . LEU A 1 93 ? 18.551 90.530 13.465 1.00 13.78 303 LEU A C 1
ATOM 780 O O . LEU A 1 93 ? 17.353 90.825 13.658 1.00 14.75 303 LEU A O 1
ATOM 785 N N . ASP A 1 94 ? 18.962 89.843 12.406 1.00 12.45 304 ASP A N 1
ATOM 786 C CA . ASP A 1 94 ? 18.147 89.690 11.222 1.00 15.01 304 ASP A CA 1
ATOM 787 C C . ASP A 1 94 ? 17.203 88.472 11.197 1.00 13.46 304 ASP A C 1
ATOM 788 O O . ASP A 1 94 ? 16.338 88.380 10.340 1.00 14.66 304 ASP A O 1
ATOM 793 N N . TRP A 1 95 ? 17.392 87.550 12.129 1.00 12.99 305 TRP A N 1
ATOM 794 C CA . TRP A 1 95 ? 16.437 86.479 12.400 1.00 11.03 305 TRP A CA 1
ATOM 795 C C . TRP A 1 95 ? 15.239 87.040 13.108 1.00 11.38 305 TRP A C 1
ATOM 796 O O . TRP A 1 95 ? 15.228 88.196 13.546 1.00 11.13 305 TRP A O 1
ATOM 807 N N . GLU A 1 96 ? 14.188 86.243 13.180 1.00 12.18 306 GLU A N 1
ATOM 808 C CA . GLU A 1 96 ? 12.920 86.770 13.741 1.00 12.42 306 GLU A CA 1
ATOM 809 C C . GLU A 1 96 ? 13.143 87.258 15.169 1.00 11.93 306 GLU A C 1
ATOM 810 O O . GLU A 1 96 ? 13.865 86.645 15.940 1.00 9.88 306 GLU A O 1
ATOM 816 N N . GLN A 1 97 ? 12.489 88.359 15.500 1.00 11.35 307 GLN A N 1
ATOM 817 C CA . GLN A 1 97 ? 12.634 89.031 16.772 1.00 11.60 307 GLN A CA 1
ATOM 818 C C . GLN A 1 97 ? 11.254 89.322 17.375 1.00 10.76 307 GLN A C 1
ATOM 819 O O . GLN A 1 97 ? 10.345 89.849 16.707 1.00 11.01 307 GLN A O 1
ATOM 825 N N . VAL A 1 98 ? 11.092 88.968 18.633 1.00 11.04 308 VAL A N 1
ATOM 826 C CA . VAL A 1 98 ? 9.843 89.255 19.365 1.00 10.03 308 VAL A CA 1
ATOM 827 C C . VAL A 1 98 ? 10.115 89.897 20.719 1.00 10.46 308 VAL A C 1
ATOM 828 O O . VAL A 1 98 ? 11.232 89.770 21.278 1.00 8.53 308 VAL A O 1
ATOM 832 N N . CYS A 1 99 ? 9.088 90.619 21.231 1.00 10.18 309 CYS A N 1
ATOM 833 C CA . CYS A 1 99 ? 9.167 91.310 22.494 1.00 9.20 309 CYS A CA 1
ATOM 834 C C . CYS A 1 99 ? 7.768 91.775 22.893 1.00 10.11 309 CYS A C 1
ATOM 835 O O . CYS A 1 99 ? 7.094 92.372 22.085 1.00 11.31 309 CYS A O 1
ATOM 838 N N . ASP A 1 100 ? 7.355 91.515 24.123 1.00 11.10 310 ASP A N 1
ATOM 839 C CA . ASP A 1 100 ? 6.031 91.954 24.594 1.00 12.15 310 ASP A CA 1
ATOM 840 C C . ASP A 1 100 ? 6.158 93.123 25.563 1.00 11.96 310 ASP A C 1
ATOM 841 O O . ASP A 1 100 ? 5.175 93.604 26.118 1.00 11.22 310 ASP A O 1
ATOM 846 N N . PHE A 1 101 ? 7.372 93.646 25.719 1.00 10.94 311 PHE A N 1
ATOM 847 C CA . PHE A 1 101 ? 7.664 94.794 26.586 1.00 9.88 311 PHE A CA 1
ATOM 848 C C . PHE A 1 101 ? 7.368 94.644 28.040 1.00 10.45 311 PHE A C 1
ATOM 849 O O . PHE A 1 101 ? 7.405 95.635 28.787 1.00 12.00 311 PHE A O 1
ATOM 857 N N . GLY A 1 102 ? 7.211 93.425 28.504 1.00 11.35 312 GLY A N 1
ATOM 858 C CA . GLY A 1 102 ? 7.051 93.196 29.957 1.00 11.53 312 GLY A CA 1
ATOM 859 C C . GLY A 1 102 ? 8.380 93.255 30.715 1.00 11.72 312 GLY A C 1
ATOM 860 O O . GLY A 1 102 ? 8.399 93.299 31.938 1.00 11.69 312 GLY A O 1
ATOM 861 N N . GLY A 1 103 ? 9.495 93.186 29.987 1.00 10.85 313 GLY A N 1
ATOM 862 C CA . GLY A 1 103 ? 10.798 93.192 30.648 1.00 11.12 313 GLY A CA 1
ATOM 863 C C . GLY A 1 103 ? 11.100 91.981 31.471 1.00 11.09 313 GLY A C 1
ATOM 864 O O . GLY A 1 103 ? 10.722 90.847 31.126 1.00 11.12 313 GLY A O 1
ATOM 865 N N . LEU A 1 104 ? 11.773 92.160 32.626 1.00 12.50 314 LEU A N 1
ATOM 866 C CA . LEU A 1 104 ? 11.940 91.048 33.540 1.00 15.60 314 LEU A CA 1
ATOM 867 C C . LEU A 1 104 ? 10.633 90.510 34.087 1.00 16.96 314 LEU A C 1
ATOM 868 O O . LEU A 1 104 ? 10.596 89.445 34.628 1.00 18.13 314 LEU A O 1
ATOM 873 N N . ASN A 1 105 ? 9.546 91.272 33.967 1.00 17.98 315 ASN A N 1
ATOM 874 C CA . ASN A 1 105 ? 8.200 90.783 34.341 1.00 18.83 315 ASN A CA 1
ATOM 875 C C . ASN A 1 105 ? 7.485 90.079 33.146 1.00 18.31 315 ASN A C 1
ATOM 876 O O . ASN A 1 105 ? 6.316 89.702 33.261 1.00 21.80 315 ASN A O 1
ATOM 881 N N . SER A 1 106 ? 8.107 89.994 31.979 1.00 17.50 316 SER A N 1
ATOM 882 C CA . SER A 1 106 ? 7.577 89.261 30.805 1.00 17.71 316 SER A CA 1
ATOM 883 C C . SER A 1 106 ? 7.318 87.800 31.207 1.00 18.26 316 SER A C 1
ATOM 884 O O . SER A 1 106 ? 8.203 87.122 31.780 1.00 18.94 316 SER A O 1
ATOM 887 N N . GLU A 1 107 ? 6.109 87.281 30.926 1.00 16.04 317 GLU A N 1
ATOM 888 C CA . GLU A 1 107 ? 5.799 85.911 31.363 1.00 14.23 317 GLU A CA 1
ATOM 889 C C . GLU A 1 107 ? 6.835 84.906 30.849 1.00 11.01 317 GLU A C 1
ATOM 890 O O . GLU A 1 107 ? 7.194 83.965 31.539 1.00 11.90 317 GLU A O 1
ATOM 896 N N . VAL A 1 108 ? 7.294 85.083 29.638 1.00 12.07 318 VAL A N 1
ATOM 897 C CA . VAL A 1 108 ? 8.229 84.139 29.024 1.00 12.70 318 VAL A CA 1
ATOM 898 C C . VAL A 1 108 ? 9.525 84.019 29.839 1.00 12.78 318 VAL A C 1
ATOM 899 O O . VAL A 1 108 ? 10.108 82.914 29.961 1.00 11.97 318 VAL A O 1
ATOM 903 N N . ALA A 1 109 ? 9.928 85.125 30.449 1.00 13.13 319 ALA A N 1
ATOM 904 C CA . ALA A 1 109 ? 11.142 85.125 31.277 1.00 13.95 319 ALA A CA 1
ATOM 905 C C . ALA A 1 109 ? 10.998 84.273 32.509 1.00 13.25 319 ALA A C 1
ATOM 906 O O . ALA A 1 109 ? 11.934 83.612 32.924 1.00 13.32 319 ALA A O 1
ATOM 908 N N . LYS A 1 110 ? 9.821 84.315 33.110 1.00 13.97 320 LYS A N 1
ATOM 909 C CA . LYS A 1 110 ? 9.520 83.476 34.234 1.00 14.04 320 LYS A CA 1
ATOM 910 C C . LYS A 1 110 ? 9.358 82.049 33.775 1.00 13.01 320 LYS A C 1
ATOM 911 O O . LYS A 1 110 ? 9.867 81.114 34.430 1.00 13.24 320 LYS A O 1
ATOM 917 N N . GLN A 1 111 ? 8.630 81.843 32.699 1.00 12.81 321 GLN A N 1
ATOM 918 C CA . GLN A 1 111 ? 8.375 80.443 32.236 1.00 14.69 321 GLN A CA 1
ATOM 919 C C . GLN A 1 111 ? 9.662 79.696 31.873 1.00 13.70 321 GLN A C 1
ATOM 920 O O . GLN A 1 111 ? 9.775 78.475 32.109 1.00 12.87 321 GLN A O 1
ATOM 926 N N . TYR A 1 112 ? 10.628 80.434 31.301 1.00 12.72 322 TYR A N 1
ATOM 927 C CA . TYR A 1 112 ? 11.906 79.857 30.891 1.00 11.87 322 TYR A CA 1
ATOM 928 C C . TYR A 1 112 ? 12.987 80.013 31.987 1.00 12.98 322 TYR A C 1
ATOM 929 O O . TYR A 1 112 ? 14.126 79.727 31.698 1.00 13.50 322 TYR A O 1
ATOM 938 N N . SER A 1 113 ? 12.614 80.501 33.178 1.00 13.49 323 SER A N 1
ATOM 939 C CA . SER A 1 113 ? 13.535 80.602 34.346 1.00 14.84 323 SER A CA 1
ATOM 940 C C . SER A 1 113 ? 14.833 81.293 33.953 1.00 14.80 323 SER A C 1
ATOM 941 O O . SER A 1 113 ? 15.940 80.816 34.260 1.00 17.23 323 SER A O 1
ATOM 944 N N . ILE A 1 114 ? 14.712 82.408 33.237 1.00 14.59 324 ILE A N 1
ATOM 945 C CA . ILE A 1 114 ? 15.894 83.149 32.740 1.00 14.44 324 ILE A CA 1
ATOM 946 C C . ILE A 1 114 ? 16.535 83.825 33.952 1.00 15.61 324 ILE A C 1
ATOM 947 O O . ILE A 1 114 ? 15.909 84.682 34.648 1.00 16.28 324 ILE A O 1
ATOM 952 N N . TYR A 1 115 ? 17.752 83.387 34.290 1.00 13.07 325 TYR A N 1
ATOM 953 C CA . TYR A 1 115 ? 18.387 83.924 35.458 1.00 11.81 325 TYR A CA 1
ATOM 954 C C . TYR A 1 115 ? 19.419 84.984 35.156 1.00 11.34 325 TYR A C 1
ATOM 955 O O . TYR A 1 115 ? 19.839 85.713 36.049 1.00 10.14 325 TYR A O 1
ATOM 964 N N . LYS A 1 116 ? 19.818 85.042 33.895 1.00 10.12 326 LYS A N 1
ATOM 965 C CA . LYS A 1 116 ? 20.707 86.062 33.392 1.00 9.73 326 LYS A CA 1
ATOM 966 C C . LYS A 1 116 ? 20.530 86.186 31.896 1.00 9.67 326 LYS A C 1
ATOM 967 O O . LYS A 1 116 ? 20.055 85.241 31.227 1.00 9.78 326 LYS A O 1
ATOM 973 N N . ILE A 1 117 ? 20.940 87.336 31.333 1.00 9.08 327 ILE A N 1
ATOM 974 C CA . ILE A 1 117 ? 21.031 87.458 29.870 1.00 9.81 327 ILE A CA 1
ATOM 975 C C . ILE A 1 117 ? 22.425 87.884 29.496 1.00 8.40 327 ILE A C 1
ATOM 976 O O . ILE A 1 117 ? 23.100 88.552 30.271 1.00 8.65 327 ILE A O 1
ATOM 981 N N . PRO A 1 118 ? 22.900 87.447 28.316 1.00 8.73 328 PRO A N 1
ATOM 982 C CA . PRO A 1 118 ? 22.225 86.592 27.361 1.00 7.97 328 PRO A CA 1
ATOM 983 C C . PRO A 1 118 ? 21.972 85.198 27.850 1.00 8.90 328 PRO A C 1
ATOM 984 O O . PRO A 1 118 ? 22.692 84.669 28.747 1.00 9.30 328 PRO A O 1
ATOM 988 N N . ALA A 1 119 ? 20.984 84.542 27.239 1.00 9.86 329 ALA A N 1
ATOM 989 C CA . ALA A 1 119 ? 20.722 83.125 27.491 1.00 9.79 329 ALA A CA 1
ATOM 990 C C . ALA A 1 119 ? 20.241 82.544 26.185 1.00 10.53 329 ALA A C 1
ATOM 991 O O . ALA A 1 119 ? 19.815 83.282 25.306 1.00 10.55 329 ALA A O 1
ATOM 993 N N . ASN A 1 120 ? 20.276 81.211 26.061 1.00 9.17 330 ASN A N 1
ATOM 994 C CA . ASN A 1 120 ? 19.611 80.557 24.942 1.00 9.70 330 ASN A CA 1
ATOM 995 C C . ASN A 1 120 ? 19.070 79.167 25.313 1.00 8.41 330 ASN A C 1
ATOM 996 O O . ASN A 1 120 ? 19.342 78.617 26.399 1.00 9.58 330 ASN A O 1
ATOM 1001 N N . ILE A 1 121 ? 18.246 78.634 24.434 1.00 9.64 331 ILE A N 1
ATOM 1002 C CA . ILE A 1 121 ? 17.651 77.333 24.634 1.00 10.06 331 ILE A CA 1
ATOM 1003 C C . ILE A 1 121 ? 17.397 76.747 23.271 1.00 9.20 331 ILE A C 1
ATOM 1004 O O . ILE A 1 121 ? 17.030 77.474 22.343 1.00 10.28 331 ILE A O 1
ATOM 1009 N N . LEU A 1 122 ? 17.587 75.445 23.147 1.00 10.73 332 LEU A N 1
ATOM 1010 C CA . LEU A 1 122 ? 17.458 74.734 21.865 1.00 11.42 332 LEU A CA 1
ATOM 1011 C C . LEU A 1 122 ? 16.381 73.697 22.005 1.00 12.94 332 LEU A C 1
ATOM 1012 O O . LEU A 1 122 ? 16.445 72.902 22.915 1.00 11.83 332 LEU A O 1
ATOM 1017 N N . LEU A 1 123 ? 15.408 73.759 21.097 1.00 12.57 333 LEU A N 1
ATOM 1018 C CA . LEU A 1 123 ? 14.280 72.847 21.076 1.00 13.62 333 LEU A CA 1
ATOM 1019 C C . LEU A 1 123 ? 14.345 71.933 19.889 1.00 14.49 333 LEU A C 1
ATOM 1020 O O . LEU A 1 123 ? 14.655 72.361 18.785 1.00 14.30 333 LEU A O 1
ATOM 1025 N N . SER A 1 124 ? 13.937 70.683 20.093 1.00 15.87 334 SER A N 1
ATOM 1026 C CA . SER A 1 124 ? 13.700 69.797 18.952 1.00 16.74 334 SER A CA 1
ATOM 1027 C C . SER A 1 124 ? 12.416 70.235 18.210 1.00 16.78 334 SER A C 1
ATOM 1028 O O . SER A 1 124 ? 11.638 71.072 18.718 1.00 16.96 334 SER A O 1
ATOM 1031 N N . SER A 1 125 ? 12.150 69.682 17.022 1.00 18.61 335 SER A N 1
ATOM 1032 C CA . SER A 1 125 ? 10.913 70.074 16.278 1.00 19.35 335 SER A CA 1
ATOM 1033 C C . SER A 1 125 ? 9.637 69.688 17.006 1.00 19.94 335 SER A C 1
ATOM 1034 O O . SER A 1 125 ? 8.601 70.309 16.778 1.00 20.41 335 SER A O 1
ATOM 1037 N N . ASP A 1 126 ? 9.709 68.709 17.907 1.00 19.31 336 ASP A N 1
ATOM 1038 C CA . ASP A 1 126 ? 8.542 68.386 18.737 1.00 21.16 336 ASP A CA 1
ATOM 1039 C C . ASP A 1 126 ? 8.428 69.205 20.034 1.00 20.42 336 ASP A C 1
ATOM 1040 O O . ASP A 1 126 ? 7.538 68.949 20.867 1.00 19.99 336 ASP A O 1
ATOM 1045 N N . GLY A 1 127 ? 9.308 70.198 20.208 1.00 19.93 337 GLY A N 1
ATOM 1046 C CA . GLY A 1 127 ? 9.240 71.065 21.355 1.00 18.84 337 GLY A CA 1
ATOM 1047 C C . GLY A 1 127 ? 10.046 70.622 22.558 1.00 18.05 337 GLY A C 1
ATOM 1048 O O . GLY A 1 127 ? 10.014 71.284 23.603 1.00 19.25 337 GLY A O 1
ATOM 1049 N N . LYS A 1 128 ? 10.776 69.518 22.452 1.00 16.78 338 LYS A N 1
ATOM 1050 C CA . LYS A 1 128 ? 11.532 69.013 23.600 1.00 17.25 338 LYS A CA 1
ATOM 1051 C C . LYS A 1 128 ? 12.768 69.901 23.814 1.00 15.77 338 LYS A C 1
ATOM 1052 O O . LYS A 1 128 ? 13.390 70.270 22.830 1.00 15.27 338 LYS A O 1
ATOM 1058 N N . ILE A 1 129 ? 13.128 70.168 25.066 1.00 13.94 339 ILE A N 1
ATOM 1059 C CA . ILE A 1 129 ? 14.291 70.948 25.409 1.00 13.80 339 ILE A CA 1
ATOM 1060 C C . ILE A 1 129 ? 15.534 70.089 25.303 1.00 13.41 339 ILE A C 1
ATOM 1061 O O . ILE A 1 129 ? 15.733 69.137 26.123 1.00 14.35 339 ILE A O 1
ATOM 1066 N N . LEU A 1 130 ? 16.349 70.412 24.294 1.00 13.45 340 LEU A N 1
ATOM 1067 C CA . LEU A 1 130 ? 17.601 69.687 24.015 1.00 13.52 340 LEU A CA 1
ATOM 1068 C C . LEU A 1 130 ? 18.815 70.196 24.792 1.00 13.82 340 LEU A C 1
ATOM 1069 O O . LEU A 1 130 ? 19.645 69.401 25.250 1.00 14.57 340 LEU A O 1
ATOM 1074 N N . ALA A 1 131 ? 18.944 71.503 24.938 1.00 13.45 341 ALA A N 1
ATOM 1075 C CA . ALA A 1 131 ? 20.099 72.106 25.578 1.00 13.88 341 ALA A CA 1
ATOM 1076 C C . ALA A 1 131 ? 19.790 73.541 25.916 1.00 13.85 341 ALA A C 1
ATOM 1077 O O . ALA A 1 131 ? 18.894 74.142 25.352 1.00 12.13 341 ALA A O 1
ATOM 1079 N N . LYS A 1 132 ? 20.538 74.061 26.872 1.00 14.28 342 LYS A N 1
ATOM 1080 C CA . LYS A 1 132 ? 20.442 75.450 27.264 1.00 15.59 342 LYS A CA 1
ATOM 1081 C C . LYS A 1 132 ? 21.823 76.074 27.323 1.00 14.83 342 LYS A C 1
ATOM 1082 O O . LYS A 1 132 ? 22.816 75.413 27.744 1.00 15.16 342 LYS A O 1
ATOM 1088 N N . ASN A 1 133 ? 21.867 77.357 27.019 1.00 13.38 343 ASN A N 1
ATOM 1089 C CA . ASN A 1 133 ? 23.035 78.203 27.228 1.00 13.32 343 ASN A CA 1
ATOM 1090 C C . ASN A 1 133 ? 24.277 77.635 26.520 1.00 14.69 343 ASN A C 1
ATOM 1091 O O . ASN A 1 133 ? 25.357 77.580 27.066 1.00 15.90 343 ASN A O 1
ATOM 1096 N N . LEU A 1 134 ? 24.079 77.199 25.289 1.00 16.13 344 LEU A N 1
ATOM 1097 C CA . LEU A 1 134 ? 25.173 76.661 24.475 1.00 17.63 344 LEU A CA 1
ATOM 1098 C C . LEU A 1 134 ? 25.926 77.787 23.846 1.00 16.25 344 LEU A C 1
ATOM 1099 O O . LEU A 1 134 ? 25.375 78.796 23.474 1.00 18.09 344 LEU A O 1
ATOM 1104 N N . ARG A 1 135 ? 27.243 77.627 23.758 1.00 14.49 345 ARG A N 1
ATOM 1105 C CA A ARG A 1 135 ? 28.113 78.642 23.228 0.60 13.57 345 ARG A CA 1
ATOM 1106 C CA B ARG A 1 135 ? 28.033 78.613 23.072 0.40 13.39 345 ARG A CA 1
ATOM 1107 C C . ARG A 1 135 ? 29.249 78.012 22.437 1.00 12.12 345 ARG A C 1
ATOM 1108 O O . ARG A 1 135 ? 29.532 76.848 22.594 1.00 10.57 345 ARG A O 1
ATOM 1123 N N . GLY A 1 136 ? 29.886 78.837 21.632 1.00 11.39 346 GLY A N 1
ATOM 1124 C CA . GLY A 1 136 ? 31.152 78.522 20.986 1.00 12.40 346 GLY A CA 1
ATOM 1125 C C . GLY A 1 136 ? 31.061 77.271 20.158 1.00 11.31 346 GLY A C 1
ATOM 1126 O O . GLY A 1 136 ? 30.042 77.030 19.484 1.00 12.04 346 GLY A O 1
ATOM 1127 N N . GLU A 1 137 ? 32.112 76.456 20.233 1.00 11.43 347 GLU A N 1
ATOM 1128 C CA . GLU A 1 137 ? 32.170 75.212 19.441 1.00 11.01 347 GLU A CA 1
ATOM 1129 C C . GLU A 1 137 ? 31.069 74.246 19.778 1.00 11.68 347 GLU A C 1
ATOM 1130 O O . GLU A 1 137 ? 30.611 73.548 18.900 1.00 11.32 347 GLU A O 1
ATOM 1136 N N . GLU A 1 138 ? 30.669 74.167 21.040 1.00 10.68 348 GLU A N 1
ATOM 1137 C CA . GLU A 1 138 ? 29.631 73.262 21.435 1.00 12.65 348 GLU A CA 1
ATOM 1138 C C . GLU A 1 138 ? 28.295 73.618 20.719 1.00 13.50 348 GLU A C 1
ATOM 1139 O O . GLU A 1 138 ? 27.566 72.737 20.233 1.00 12.91 348 GLU A O 1
ATOM 1145 N N . LEU A 1 139 ? 27.993 74.900 20.668 1.00 13.07 349 LEU A N 1
ATOM 1146 C CA . LEU A 1 139 ? 26.768 75.342 19.932 1.00 13.68 349 LEU A CA 1
ATOM 1147 C C . LEU A 1 139 ? 26.888 75.000 18.460 1.00 13.64 349 LEU A C 1
ATOM 1148 O O . LEU A 1 139 ? 25.941 74.447 17.845 1.00 13.79 349 LEU A O 1
ATOM 1153 N N . LYS A 1 140 ? 28.019 75.357 17.873 1.00 12.48 350 LYS A N 1
ATOM 1154 C CA . LYS A 1 140 ? 28.252 75.024 16.482 1.00 14.30 350 LYS A CA 1
ATOM 1155 C C . LYS A 1 140 ? 28.010 73.551 16.156 1.00 14.57 350 LYS A C 1
ATOM 1156 O O . LYS A 1 140 ? 27.265 73.201 15.203 1.00 14.87 350 LYS A O 1
ATOM 1162 N N . LYS A 1 141 ? 28.546 72.693 16.999 1.00 13.48 351 LYS A N 1
ATOM 1163 C CA A LYS A 1 141 ? 28.448 71.268 16.802 0.60 13.95 351 LYS A CA 1
ATOM 1164 C CA B LYS A 1 141 ? 28.454 71.257 16.781 0.40 13.81 351 LYS A CA 1
ATOM 1165 C C . LYS A 1 141 ? 27.024 70.752 16.971 1.00 13.22 351 LYS A C 1
ATOM 1166 O O . LYS A 1 141 ? 26.569 69.908 16.203 1.00 14.15 351 LYS A O 1
ATOM 1177 N N . LYS A 1 142 ? 26.300 71.280 17.943 1.00 13.15 352 LYS A N 1
ATOM 1178 C CA A LYS A 1 142 ? 24.936 70.815 18.161 0.60 14.10 352 LYS A CA 1
ATOM 1179 C CA B LYS A 1 142 ? 24.912 70.872 18.202 0.40 13.90 352 LYS A CA 1
ATOM 1180 C C . LYS A 1 142 ? 24.044 71.161 16.964 1.00 13.61 352 LYS A C 1
ATOM 1181 O O . LYS A 1 142 ? 23.252 70.295 16.511 1.00 15.50 352 LYS A O 1
ATOM 1192 N N . ILE A 1 143 ? 24.205 72.371 16.421 1.00 14.11 353 ILE A N 1
ATOM 1193 C CA . ILE A 1 143 ? 23.443 72.788 15.235 1.00 14.56 353 ILE A CA 1
ATOM 1194 C C . ILE A 1 143 ? 23.859 71.960 14.029 1.00 15.53 353 ILE A C 1
ATOM 1195 O O . ILE A 1 143 ? 23.002 71.407 13.299 1.00 15.48 353 ILE A O 1
ATOM 1200 N N . GLU A 1 144 ? 25.152 71.807 13.826 1.00 16.45 354 GLU A N 1
ATOM 1201 C CA . GLU A 1 144 ? 25.605 70.890 12.773 1.00 17.20 354 GLU A CA 1
ATOM 1202 C C . GLU A 1 144 ? 24.970 69.509 12.892 1.00 17.67 354 GLU A C 1
ATOM 1203 O O . GLU A 1 144 ? 24.540 68.938 11.861 1.00 18.63 354 GLU A O 1
ATOM 1209 N N . ASN A 1 145 ? 24.923 68.941 14.098 1.00 18.12 355 ASN A N 1
ATOM 1210 C CA . ASN A 1 145 ? 24.296 67.622 14.305 1.00 19.17 355 ASN A CA 1
ATOM 1211 C C . ASN A 1 145 ? 22.810 67.553 13.954 1.00 19.06 355 ASN A C 1
ATOM 1212 O O . ASN A 1 145 ? 22.338 66.585 13.318 1.00 17.33 355 ASN A O 1
ATOM 1217 N N . ILE A 1 146 ? 22.076 68.587 14.341 1.00 18.01 356 ILE A N 1
ATOM 1218 C CA . ILE A 1 146 ? 20.662 68.704 14.009 1.00 18.25 356 ILE A CA 1
ATOM 1219 C C . ILE A 1 146 ? 20.462 68.721 12.516 1.00 17.89 356 ILE A C 1
ATOM 1220 O O . ILE A 1 146 ? 19.599 68.011 12.012 1.00 17.49 356 ILE A O 1
ATOM 1225 N N . VAL A 1 147 ? 21.246 69.547 11.823 1.00 18.19 357 VAL A N 1
ATOM 1226 C CA . VAL A 1 147 ? 21.192 69.634 10.356 1.00 19.23 357 VAL A CA 1
ATOM 1227 C C . VAL A 1 147 ? 21.535 68.285 9.702 1.00 20.43 357 VAL A C 1
ATOM 1228 O O . VAL A 1 147 ? 20.873 67.851 8.762 1.00 20.90 357 VAL A O 1
ATOM 1232 N N . GLU A 1 148 ? 22.536 67.596 10.222 1.00 20.43 358 GLU A N 1
ATOM 1233 C CA A GLU A 1 148 ? 22.926 66.274 9.710 0.60 21.46 358 GLU A CA 1
ATOM 1234 C CA B GLU A 1 148 ? 22.923 66.298 9.680 0.40 21.37 358 GLU A CA 1
ATOM 1235 C C . GLU A 1 148 ? 21.840 65.228 9.955 1.00 21.24 358 GLU A C 1
ATOM 1236 O O . GLU A 1 148 ? 21.612 64.337 9.115 1.00 21.97 358 GLU A O 1
ATOM 1247 N N . GLU A 1 149 ? 21.140 65.321 11.087 1.00 20.80 359 GLU A N 1
ATOM 1248 C CA . GLU A 1 149 ? 20.057 64.382 11.400 1.00 21.25 359 GLU A CA 1
ATOM 1249 C C . GLU A 1 149 ? 18.873 64.516 10.457 1.00 21.75 359 GLU A C 1
ATOM 1250 O O . GLU A 1 149 ? 18.070 63.575 10.327 1.00 21.21 359 GLU A O 1
ATOM 1256 N N . ALA A 1 150 ? 18.739 65.690 9.840 1.00 21.61 360 ALA A N 1
ATOM 1257 C CA . ALA A 1 150 ? 17.710 65.942 8.828 1.00 20.98 360 ALA A CA 1
ATOM 1258 C C . ALA A 1 150 ? 16.354 65.566 9.353 1.00 22.14 360 ALA A C 1
ATOM 1259 O O . ALA A 1 150 ? 15.995 65.887 10.499 1.00 21.90 360 ALA A O 1
ATOM 1262 N N . ALA B 1 3 ? 2.627 96.898 42.041 1.00 40.10 213 ALA B N 1
ATOM 1263 C CA . ALA B 1 3 ? 1.563 96.082 42.664 1.00 39.80 213 ALA B CA 1
ATOM 1264 C C . ALA B 1 3 ? 1.746 96.165 44.199 1.00 39.80 213 ALA B C 1
ATOM 1265 O O . ALA B 1 3 ? 1.163 97.028 44.879 1.00 39.65 213 ALA B O 1
ATOM 1267 N N . LYS B 1 4 ? 2.602 95.291 44.726 1.00 39.43 214 LYS B N 1
ATOM 1268 C CA . LYS B 1 4 ? 3.030 95.346 46.125 1.00 38.87 214 LYS B CA 1
ATOM 1269 C C . LYS B 1 4 ? 4.139 96.391 46.313 1.00 37.90 214 LYS B C 1
ATOM 1270 O O . LYS B 1 4 ? 4.510 96.723 47.443 1.00 37.50 214 LYS B O 1
ATOM 1276 N N . SER B 1 5 ? 4.659 96.910 45.206 1.00 36.53 215 SER B N 1
ATOM 1277 C CA . SER B 1 5 ? 5.728 97.878 45.275 1.00 35.65 215 SER B CA 1
ATOM 1278 C C . SER B 1 5 ? 5.315 99.270 44.767 1.00 34.65 215 SER B C 1
ATOM 1279 O O . SER B 1 5 ? 6.165 100.035 44.385 1.00 35.16 215 SER B O 1
ATOM 1282 N N . GLU B 1 6 ? 4.035 99.620 44.831 1.00 33.08 216 GLU B N 1
ATOM 1283 C CA . GLU B 1 6 ? 3.585 100.980 44.433 1.00 32.39 216 GLU B CA 1
ATOM 1284 C C . GLU B 1 6 ? 3.961 102.016 45.499 1.00 30.08 216 GLU B C 1
ATOM 1285 O O . GLU B 1 6 ? 4.042 101.687 46.684 1.00 28.05 216 GLU B O 1
ATOM 1291 N N . ILE B 1 7 ? 4.154 103.269 45.086 1.00 28.58 217 ILE B N 1
ATOM 1292 C CA . ILE B 1 7 ? 4.394 104.376 46.031 1.00 27.33 217 ILE B CA 1
ATOM 1293 C C . ILE B 1 7 ? 3.349 104.392 47.156 1.00 26.02 217 ILE B C 1
ATOM 1294 O O . ILE B 1 7 ? 2.170 104.295 46.894 1.00 25.27 217 ILE B O 1
ATOM 1299 N N . GLY B 1 8 ? 3.777 104.559 48.404 1.00 23.95 218 GLY B N 1
ATOM 1300 C CA . GLY B 1 8 ? 2.842 104.662 49.516 1.00 23.44 218 GLY B CA 1
ATOM 1301 C C . GLY B 1 8 ? 2.563 103.339 50.207 1.00 22.48 218 GLY B C 1
ATOM 1302 O O . GLY B 1 8 ? 2.000 103.325 51.307 1.00 20.85 218 GLY B O 1
ATOM 1303 N N . LYS B 1 9 ? 2.961 102.237 49.578 1.00 22.06 219 LYS B N 1
ATOM 1304 C CA . LYS B 1 9 ? 2.805 100.903 50.155 1.00 22.64 219 LYS B CA 1
ATOM 1305 C C . LYS B 1 9 ? 4.010 100.521 51.001 1.00 21.94 219 LYS B C 1
ATOM 1306 O O . LYS B 1 9 ? 5.108 101.070 50.806 1.00 21.20 219 LYS B O 1
ATOM 1312 N N . TYR B 1 10 ? 3.808 99.610 51.956 1.00 21.11 220 TYR B N 1
ATOM 1313 C CA . TYR B 1 10 ? 4.933 99.102 52.738 1.00 20.97 220 TYR B CA 1
ATOM 1314 C C . TYR B 1 10 ? 5.763 98.198 51.824 1.00 20.41 220 TYR B C 1
ATOM 1315 O O . TYR B 1 10 ? 5.213 97.366 51.087 1.00 21.24 220 TYR B O 1
ATOM 1324 N N . ALA B 1 11 ? 7.079 98.367 51.869 1.00 18.15 221 ALA B N 1
ATOM 1325 C CA . ALA B 1 11 ? 8.004 97.586 51.079 1.00 16.76 221 ALA B CA 1
ATOM 1326 C C . ALA B 1 11 ? 7.855 96.081 51.403 1.00 15.71 221 ALA B C 1
ATOM 1327 O O . ALA B 1 11 ? 7.682 95.724 52.586 1.00 16.54 221 ALA B O 1
ATOM 1329 N N . PRO B 1 12 ? 7.875 95.225 50.377 1.00 14.40 222 PRO B N 1
ATOM 1330 C CA . PRO B 1 12 ? 7.921 93.807 50.639 1.00 14.13 222 PRO B CA 1
ATOM 1331 C C . PRO B 1 12 ? 9.146 93.436 51.481 1.00 12.79 222 PRO B C 1
ATOM 1332 O O . PRO B 1 12 ? 10.264 93.957 51.312 1.00 11.62 222 PRO B O 1
ATOM 1336 N N . PHE B 1 13 ? 8.927 92.454 52.344 1.00 11.76 223 PHE B N 1
ATOM 1337 C CA . PHE B 1 13 ? 10.016 91.927 53.116 1.00 11.86 223 PHE B CA 1
ATOM 1338 C C . PHE B 1 13 ? 11.102 91.255 52.277 1.00 11.76 223 PHE B C 1
ATOM 1339 O O . PHE B 1 13 ? 10.834 90.586 51.235 1.00 11.64 223 PHE B O 1
ATOM 1347 N N . PHE B 1 14 ? 12.340 91.400 52.742 1.00 12.67 224 PHE B N 1
ATOM 1348 C CA . PHE B 1 14 ? 13.474 90.682 52.183 1.00 14.26 224 PHE B CA 1
ATOM 1349 C C . PHE B 1 14 ? 14.466 90.391 53.296 1.00 14.01 224 PHE B C 1
ATOM 1350 O O . PHE B 1 14 ? 14.569 91.154 54.246 1.00 13.47 224 PHE B O 1
ATOM 1358 N N . SER B 1 15 ? 15.228 89.308 53.116 1.00 15.45 225 SER B N 1
ATOM 1359 C CA . SER B 1 15 ? 16.355 88.987 54.003 1.00 15.31 225 SER B CA 1
ATOM 1360 C C . SER B 1 15 ? 17.411 88.311 53.173 1.00 15.14 225 SER B C 1
ATOM 1361 O O . SER B 1 15 ? 17.210 87.175 52.689 1.00 16.02 225 SER B O 1
ATOM 1364 N N . LEU B 1 16 ? 18.540 88.993 52.993 1.00 13.83 226 LEU B N 1
ATOM 1365 C CA . LEU B 1 16 ? 19.522 88.590 51.988 1.00 13.87 226 LEU B CA 1
ATOM 1366 C C . LEU B 1 16 ? 20.889 88.677 52.569 1.00 13.64 226 LEU B C 1
ATOM 1367 O O . LEU B 1 16 ? 21.151 89.565 53.367 1.00 14.81 226 LEU B O 1
ATOM 1372 N N . PRO B 1 17 ? 21.772 87.749 52.180 1.00 14.68 227 PRO B N 1
ATOM 1373 C CA . PRO B 1 17 ? 23.059 87.696 52.816 1.00 15.96 227 PRO B CA 1
ATOM 1374 C C . PRO B 1 17 ? 24.073 88.627 52.166 1.00 15.27 227 PRO B C 1
ATOM 1375 O O . PRO B 1 17 ? 24.169 88.708 50.928 1.00 14.02 227 PRO B O 1
ATOM 1379 N N . ASN B 1 18 ? 24.871 89.258 53.006 1.00 15.36 228 ASN B N 1
ATOM 1380 C CA . ASN B 1 18 ? 26.042 89.982 52.519 1.00 16.08 228 ASN B CA 1
ATOM 1381 C C . ASN B 1 18 ? 27.192 89.024 52.211 1.00 17.20 228 ASN B C 1
ATOM 1382 O O . ASN B 1 18 ? 27.000 87.800 52.289 1.00 17.71 228 ASN B O 1
ATOM 1387 N N . ALA B 1 19 ? 28.382 89.547 51.880 1.00 18.09 229 ALA B N 1
ATOM 1388 C CA . ALA B 1 19 ? 29.471 88.698 51.395 1.00 18.90 229 ALA B CA 1
ATOM 1389 C C . ALA B 1 19 ? 29.979 87.746 52.488 1.00 20.99 229 ALA B C 1
ATOM 1390 O O . ALA B 1 19 ? 30.340 86.588 52.211 1.00 21.66 229 ALA B O 1
ATOM 1392 N N . LYS B 1 20 ? 29.898 88.218 53.722 1.00 21.57 230 LYS B N 1
ATOM 1393 C CA . LYS B 1 20 ? 30.240 87.409 54.891 1.00 22.55 230 LYS B CA 1
ATOM 1394 C C . LYS B 1 20 ? 29.135 86.453 55.299 1.00 22.43 230 LYS B C 1
ATOM 1395 O O . LYS B 1 20 ? 29.336 85.639 56.199 1.00 22.65 230 LYS B O 1
ATOM 1401 N N . GLY B 1 21 ? 27.969 86.530 54.659 1.00 20.52 231 GLY B N 1
ATOM 1402 C CA . GLY B 1 21 ? 26.854 85.628 54.944 1.00 19.95 231 GLY B CA 1
ATOM 1403 C C . GLY B 1 21 ? 25.865 86.128 55.992 1.00 19.56 231 GLY B C 1
ATOM 1404 O O . GLY B 1 21 ? 24.954 85.377 56.364 1.00 20.99 231 GLY B O 1
ATOM 1405 N N . GLU B 1 22 ? 26.039 87.342 56.504 1.00 18.70 232 GLU B N 1
ATOM 1406 C CA . GLU B 1 22 ? 25.082 87.937 57.454 1.00 19.08 232 GLU B CA 1
ATOM 1407 C C . GLU B 1 22 ? 23.785 88.297 56.737 1.00 18.83 232 GLU B C 1
ATOM 1408 O O . GLU B 1 22 ? 23.851 88.862 55.673 1.00 17.93 232 GLU B O 1
ATOM 1414 N N . LYS B 1 23 ? 22.633 87.949 57.312 1.00 18.53 233 LYS B N 1
ATOM 1415 C CA . LYS B 1 23 ? 21.323 88.271 56.698 1.00 18.68 233 LYS B CA 1
ATOM 1416 C C . LYS B 1 23 ? 20.935 89.690 56.992 1.00 17.46 233 LYS B C 1
ATOM 1417 O O . LYS B 1 23 ? 20.841 90.098 58.142 1.00 17.53 233 LYS B O 1
ATOM 1423 N N . ILE B 1 24 ? 20.666 90.449 55.944 1.00 15.61 234 ILE B N 1
ATOM 1424 C CA . ILE B 1 24 ? 20.378 91.860 56.046 1.00 15.39 234 ILE B CA 1
ATOM 1425 C C . ILE B 1 24 ? 18.949 92.086 55.658 1.00 15.40 234 ILE B C 1
ATOM 1426 O O . ILE B 1 24 ? 18.512 91.544 54.637 1.00 15.09 234 ILE B O 1
ATOM 1431 N N . THR B 1 25 ? 18.248 92.878 56.463 1.00 15.52 235 THR B N 1
ATOM 1432 C CA . THR B 1 25 ? 16.880 93.315 56.192 1.00 16.07 235 THR B CA 1
ATOM 1433 C C . THR B 1 25 ? 16.857 94.849 56.304 1.00 17.18 235 THR B C 1
ATOM 1434 O O . THR B 1 25 ? 17.857 95.479 56.732 1.00 17.46 235 THR B O 1
ATOM 1438 N N . ARG B 1 26 ? 15.713 95.461 55.984 1.00 17.56 236 ARG B N 1
ATOM 1439 C CA . ARG B 1 26 ? 15.575 96.906 56.175 1.00 18.78 236 ARG B CA 1
ATOM 1440 C C . ARG B 1 26 ? 15.699 97.350 57.637 1.00 19.43 236 ARG B C 1
ATOM 1441 O O . ARG B 1 26 ? 15.998 98.514 57.903 1.00 19.86 236 ARG B O 1
ATOM 1449 N N . SER B 1 27 ? 15.523 96.423 58.585 1.00 19.76 237 SER B N 1
ATOM 1450 C CA . SER B 1 27 ? 15.645 96.728 59.996 1.00 20.59 237 SER B CA 1
ATOM 1451 C C . SER B 1 27 ? 16.972 96.329 60.620 1.00 21.10 237 SER B C 1
ATOM 1452 O O . SER B 1 27 ? 17.133 96.393 61.837 1.00 21.77 237 SER B O 1
ATOM 1455 N N . SER B 1 28 ? 17.933 95.915 59.817 1.00 21.05 238 SER B N 1
ATOM 1456 C CA . SER B 1 28 ? 19.266 95.650 60.316 1.00 20.34 238 SER B CA 1
ATOM 1457 C C . SER B 1 28 ? 19.851 96.912 60.976 1.00 21.07 238 SER B C 1
ATOM 1458 O O . SER B 1 28 ? 19.391 98.020 60.718 1.00 20.01 238 SER B O 1
ATOM 1461 N N . ASP B 1 29 ? 20.834 96.729 61.856 1.00 21.29 239 ASP B N 1
ATOM 1462 C CA . ASP B 1 29 ? 21.325 97.831 62.724 1.00 22.45 239 ASP B CA 1
ATOM 1463 C C . ASP B 1 29 ? 21.733 99.063 61.937 1.00 21.95 239 ASP B C 1
ATOM 1464 O O . ASP B 1 29 ? 21.396 100.187 62.300 1.00 21.64 239 ASP B O 1
ATOM 1469 N N . ALA B 1 30 ? 22.414 98.843 60.813 1.00 21.71 240 ALA B N 1
ATOM 1470 C CA . ALA B 1 30 ? 22.873 99.944 59.992 1.00 21.24 240 ALA B CA 1
ATOM 1471 C C . ALA B 1 30 ? 21.731 100.789 59.439 1.00 20.44 240 ALA B C 1
ATOM 1472 O O . ALA B 1 30 ? 21.983 101.946 59.085 1.00 20.42 240 ALA B O 1
ATOM 1474 N N . PHE B 1 31 ? 20.514 100.224 59.325 1.00 18.94 241 PHE B N 1
ATOM 1475 C CA . PHE B 1 31 ? 19.388 100.904 58.652 1.00 17.33 241 PHE B CA 1
ATOM 1476 C C . PHE B 1 31 ? 18.215 101.238 59.541 1.00 18.70 241 PHE B C 1
ATOM 1477 O O . PHE B 1 31 ? 17.290 101.929 59.100 1.00 17.64 241 PHE B O 1
ATOM 1485 N N . LYS B 1 32 ? 18.194 100.700 60.760 1.00 19.01 242 LYS B N 1
ATOM 1486 C CA . LYS B 1 32 ? 17.002 100.916 61.586 1.00 20.01 242 LYS B CA 1
ATOM 1487 C C . LYS B 1 32 ? 16.818 102.374 61.893 1.00 19.18 242 LYS B C 1
ATOM 1488 O O . LYS B 1 32 ? 17.759 103.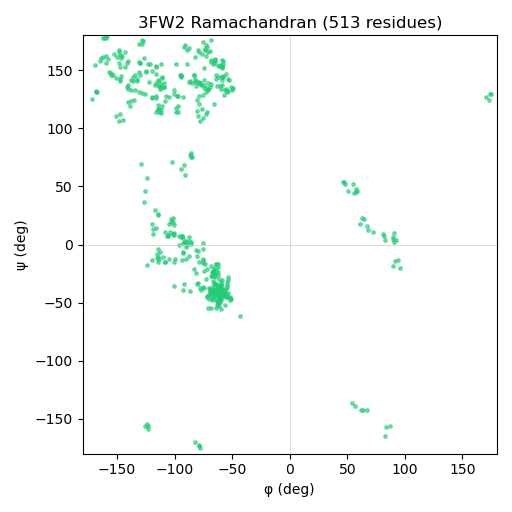109 62.182 1.00 19.38 242 LYS B O 1
ATOM 1494 N N . GLN B 1 33 ? 15.568 102.772 61.762 1.00 19.30 243 GLN B N 1
ATOM 1495 C CA A GLN B 1 33 ? 15.137 104.145 61.948 0.60 19.72 243 GLN B CA 1
ATOM 1496 C CA B GLN B 1 33 ? 15.130 104.146 61.951 0.40 19.43 243 GLN B CA 1
ATOM 1497 C C . GLN B 1 33 ? 15.703 105.121 60.916 1.00 19.22 243 GLN B C 1
ATOM 1498 O O . GLN B 1 33 ? 15.593 106.343 61.083 1.00 19.70 243 GLN B O 1
ATOM 1509 N N . LYS B 1 34 ? 16.273 104.596 59.840 1.00 18.40 244 LYS B N 1
ATOM 1510 C CA . LYS B 1 34 ? 16.655 105.433 58.706 1.00 17.52 244 LYS B CA 1
ATOM 1511 C C . LYS B 1 34 ? 15.780 105.145 57.472 1.00 16.76 244 LYS B C 1
ATOM 1512 O O . LYS B 1 34 ? 15.246 104.060 57.326 1.00 16.56 244 LYS B O 1
ATOM 1518 N N . SER B 1 35 ? 15.655 106.117 56.571 1.00 14.72 245 SER B N 1
ATOM 1519 C CA . SER B 1 35 ? 15.146 105.848 55.248 1.00 14.84 245 SER B CA 1
ATOM 1520 C C . SER B 1 35 ? 16.201 105.010 54.543 1.00 13.32 245 SER B C 1
ATOM 1521 O O . SER B 1 35 ? 17.337 104.998 54.970 1.00 14.28 245 SER B O 1
ATOM 1524 N N . LEU B 1 36 ? 15.801 104.299 53.510 1.00 13.37 246 LEU B N 1
ATOM 1525 C CA . LEU B 1 36 ? 16.674 103.359 52.837 1.00 13.16 246 LEU B CA 1
ATOM 1526 C C . LEU B 1 36 ? 16.580 103.484 51.313 1.00 12.82 246 LEU B C 1
ATOM 1527 O O . LEU B 1 36 ? 15.516 103.300 50.747 1.00 12.73 246 LEU B O 1
ATOM 1532 N N . LEU B 1 37 ? 17.734 103.700 50.675 1.00 12.17 247 LEU B N 1
ATOM 1533 C CA . LEU B 1 37 ? 17.846 103.680 49.229 1.00 11.79 247 LEU B CA 1
ATOM 1534 C C . LEU B 1 37 ? 18.399 102.301 48.832 1.00 11.49 247 LEU B C 1
ATOM 1535 O O . LEU B 1 37 ? 19.518 101.948 49.181 1.00 11.81 247 LEU B O 1
ATOM 1540 N N . ILE B 1 38 ? 17.577 101.524 48.146 1.00 11.49 248 ILE B N 1
ATOM 1541 C CA . ILE B 1 38 ? 17.948 100.176 47.646 1.00 11.99 248 ILE B CA 1
ATOM 1542 C C . ILE B 1 38 ? 18.184 100.289 46.147 1.00 11.86 248 ILE B C 1
ATOM 1543 O O . ILE B 1 38 ? 17.291 100.741 45.385 1.00 12.18 248 ILE B O 1
ATOM 1548 N N . ASN B 1 39 ? 19.345 99.826 45.708 1.00 11.32 249 ASN B N 1
ATOM 1549 C CA . ASN B 1 39 ? 19.652 99.794 44.304 1.00 10.90 249 ASN B CA 1
ATOM 1550 C C . ASN B 1 39 ? 19.838 98.362 43.857 1.00 11.95 249 ASN B C 1
ATOM 1551 O O . ASN B 1 39 ? 20.477 97.572 44.528 1.00 13.26 249 ASN B O 1
ATOM 1556 N N . PHE B 1 40 ? 19.283 98.058 42.702 1.00 9.86 250 PHE B N 1
ATOM 1557 C CA . PHE B 1 40 ? 19.344 96.737 42.081 1.00 11.94 250 PHE B CA 1
ATOM 1558 C C . PHE B 1 40 ? 20.240 96.770 40.849 1.00 12.04 250 PHE B C 1
ATOM 1559 O O . PHE B 1 40 ? 20.232 97.716 40.070 1.00 11.04 250 PHE B O 1
ATOM 1567 N N . TRP B 1 41 ? 21.097 95.748 40.724 1.00 11.31 251 TRP B N 1
ATOM 1568 C CA . TRP B 1 41 ? 22.091 95.736 39.705 1.00 10.58 251 TRP B CA 1
ATOM 1569 C C . TRP B 1 41 ? 22.525 94.282 39.481 1.00 11.77 251 TRP B C 1
ATOM 1570 O O . TRP B 1 41 ? 22.067 93.390 40.209 1.00 12.08 251 TRP B O 1
ATOM 1581 N N . ALA B 1 42 ? 23.459 94.094 38.538 1.00 11.16 252 ALA B N 1
ATOM 1582 C CA . ALA B 1 42 ? 24.202 92.817 38.426 1.00 11.83 252 ALA B CA 1
ATOM 1583 C C . ALA B 1 42 ? 25.528 93.059 37.748 1.00 10.99 252 ALA B C 1
ATOM 1584 O O . ALA B 1 42 ? 25.653 93.916 36.869 1.00 11.85 252 ALA B O 1
ATOM 1586 N N . SER B 1 43 ? 26.541 92.285 38.130 1.00 11.89 253 SER B N 1
ATOM 1587 C CA . SER B 1 43 ? 27.876 92.542 37.576 1.00 12.36 253 SER B CA 1
ATOM 1588 C C . SER B 1 43 ? 27.983 92.323 36.115 1.00 12.97 253 SER B C 1
ATOM 1589 O O . SER B 1 43 ? 28.829 92.954 35.424 1.00 14.91 253 SER B O 1
ATOM 1592 N N . TRP B 1 44 ? 27.151 91.445 35.622 1.00 11.08 254 TRP B N 1
ATOM 1593 C CA . TRP B 1 44 ? 27.126 91.133 34.208 1.00 11.88 254 TRP B CA 1
ATOM 1594 C C . TRP B 1 44 ? 26.466 92.199 33.333 1.00 12.98 254 TRP B C 1
ATOM 1595 O O . TRP B 1 44 ? 26.573 92.129 32.113 1.00 12.93 254 TRP B O 1
ATOM 1606 N N . ASN B 1 45 ? 25.779 93.154 33.955 1.00 11.16 255 ASN B N 1
ATOM 1607 C CA . ASN B 1 45 ? 25.072 94.203 33.215 1.00 13.09 255 ASN B CA 1
ATOM 1608 C C . ASN B 1 45 ? 26.006 95.387 33.038 1.00 17.00 255 ASN B C 1
ATOM 1609 O O . ASN B 1 45 ? 25.770 96.443 33.599 1.00 18.33 255 ASN B O 1
ATOM 1614 N N A ASP B 1 46 ? 27.025 95.159 32.190 0.60 20.15 256 ASP B N 1
ATOM 1615 N N B ASP B 1 46 ? 27.118 95.297 32.326 0.40 19.62 256 ASP B N 1
ATOM 1616 C CA A ASP B 1 46 ? 28.039 96.188 31.856 0.60 22.41 256 ASP B CA 1
ATOM 1617 C CA B ASP B 1 46 ? 28.018 96.496 32.339 0.40 21.26 256 ASP B CA 1
ATOM 1618 C C A ASP B 1 46 ? 27.532 97.286 30.896 0.60 23.48 256 ASP B C 1
ATOM 1619 C C B ASP B 1 46 ? 27.701 97.626 31.335 0.40 22.32 256 ASP B C 1
ATOM 1620 O O A ASP B 1 46 ? 28.170 97.585 29.889 0.60 26.25 256 ASP B O 1
ATOM 1621 O O B ASP B 1 46 ? 28.610 98.293 30.794 0.40 22.23 256 ASP B O 1
ATOM 1630 N N . SER B 1 47 ? 26.403 97.913 31.239 1.00 23.82 257 SER B N 1
ATOM 1631 C CA . SER B 1 47 ? 25.792 98.935 30.389 1.00 22.81 257 SER B CA 1
ATOM 1632 C C . SER B 1 47 ? 26.107 100.363 30.719 1.00 23.57 257 SER B C 1
ATOM 1633 O O . SER B 1 47 ? 26.591 100.705 31.811 1.00 22.75 257 SER B O 1
ATOM 1636 N N . ILE B 1 48 ? 25.776 101.257 29.795 1.00 24.01 258 ILE B N 1
ATOM 1637 C CA . ILE B 1 48 ? 25.962 102.686 30.085 1.00 24.31 258 ILE B CA 1
ATOM 1638 C C . ILE B 1 48 ? 25.140 103.150 31.257 1.00 22.42 258 ILE B C 1
ATOM 1639 O O . ILE B 1 48 ? 25.621 103.917 32.082 1.00 23.66 258 ILE B O 1
ATOM 1644 N N . SER B 1 49 ? 23.895 102.668 31.360 1.00 21.17 259 SER B N 1
ATOM 1645 C CA A SER B 1 49 ? 23.067 103.024 32.513 0.60 20.18 259 SER B CA 1
ATOM 1646 C CA B SER B 1 49 ? 23.043 102.977 32.497 0.40 19.71 259 SER B CA 1
ATOM 1647 C C . SER B 1 49 ? 23.698 102.548 33.821 1.00 19.00 259 SER B C 1
ATOM 1648 O O . SER B 1 49 ? 23.687 103.287 34.813 1.00 19.22 259 SER B O 1
ATOM 1653 N N . GLN B 1 50 ? 24.230 101.338 33.836 1.00 18.96 260 GLN B N 1
ATOM 1654 C CA . GLN B 1 50 ? 24.874 100.820 35.040 1.00 19.60 260 GLN B CA 1
ATOM 1655 C C . GLN B 1 50 ? 26.131 101.651 35.427 1.00 18.79 260 GLN B C 1
ATOM 1656 O O . GLN B 1 50 ? 26.335 101.942 36.564 1.00 18.13 260 GLN B O 1
ATOM 1662 N N . LYS B 1 51 ? 26.948 102.045 34.463 1.00 19.34 261 LYS B N 1
ATOM 1663 C CA A LYS B 1 51 ? 28.126 102.862 34.759 0.60 19.81 261 LYS B CA 1
ATOM 1664 C CA B LYS B 1 51 ? 28.133 102.841 34.834 0.40 19.84 261 LYS B CA 1
ATOM 1665 C C . LYS B 1 51 ? 27.735 104.229 35.347 1.00 19.37 261 LYS B C 1
ATOM 1666 O O . LYS B 1 51 ? 28.320 104.723 36.321 1.00 18.64 261 LYS B O 1
ATOM 1677 N N . GLN B 1 52 ? 26.690 104.830 34.766 1.00 19.08 262 GLN B N 1
ATOM 1678 C CA A GLN B 1 52 ? 26.231 106.128 35.201 0.60 19.13 262 GLN B CA 1
ATOM 1679 C CA B GLN B 1 52 ? 26.214 106.139 35.199 0.40 19.19 262 GLN B CA 1
ATOM 1680 C C . GLN B 1 52 ? 25.569 106.011 36.546 1.00 18.70 262 GLN B C 1
ATOM 1681 O O . GLN B 1 52 ? 25.746 106.855 37.431 1.00 17.86 262 GLN B O 1
ATOM 1692 N N . SER B 1 53 ? 24.801 104.932 36.721 1.00 17.85 263 SER B N 1
ATOM 1693 C CA . SER B 1 53 ? 24.163 104.698 37.982 1.00 17.52 263 SER B CA 1
ATOM 1694 C C . SER B 1 53 ? 25.197 104.543 39.073 1.00 15.38 263 SER B C 1
ATOM 1695 O O . SER B 1 53 ? 25.039 105.092 40.142 1.00 15.83 263 SER B O 1
ATOM 1698 N N . ASN B 1 54 ? 26.252 103.771 38.818 1.00 16.44 264 ASN B N 1
ATOM 1699 C CA . ASN B 1 54 ? 27.243 103.554 39.836 1.00 15.25 264 ASN B CA 1
ATOM 1700 C C . ASN B 1 54 ? 27.915 104.859 40.232 1.00 14.63 264 ASN B C 1
ATOM 1701 O O . ASN B 1 54 ? 28.120 105.097 41.396 1.00 16.39 264 ASN B O 1
ATOM 1706 N N . SER B 1 55 ? 28.220 105.707 39.270 1.00 14.29 265 SER B N 1
ATOM 1707 C CA A SER B 1 55 ? 28.811 106.998 39.572 0.70 15.45 265 SER B CA 1
ATOM 1708 C CA B SER B 1 55 ? 28.798 107.017 39.560 0.30 14.18 265 SER B CA 1
ATOM 1709 C C . SER B 1 55 ? 27.917 107.837 40.488 1.00 14.13 265 SER B C 1
ATOM 1710 O O . SER B 1 55 ? 28.375 108.424 41.470 1.00 14.40 265 SER B O 1
ATOM 1715 N N . GLU B 1 56 ? 26.644 107.885 40.159 1.00 14.35 266 GLU B N 1
ATOM 1716 C CA . GLU B 1 56 ? 25.642 108.629 40.930 1.00 14.39 266 GLU B CA 1
ATOM 1717 C C . GLU B 1 56 ? 25.549 108.102 42.335 1.00 14.94 266 GLU B C 1
ATOM 1718 O O . GLU B 1 56 ? 25.546 108.870 43.291 1.00 13.67 266 GLU B O 1
ATOM 1724 N N . LEU B 1 57 ? 25.490 106.774 42.458 1.00 13.09 267 LEU B N 1
ATOM 1725 C CA . LEU B 1 57 ? 25.360 106.187 43.763 1.00 14.47 267 LEU B CA 1
ATOM 1726 C C . LEU B 1 57 ? 26.632 106.395 44.603 1.00 14.65 267 LEU B C 1
ATOM 1727 O O . LEU B 1 57 ? 26.555 106.670 45.828 1.00 12.76 267 LEU B O 1
ATOM 1732 N N . ARG B 1 58 ? 27.792 106.289 43.973 1.00 13.99 268 ARG B N 1
ATOM 1733 C CA . ARG B 1 58 ? 29.045 106.547 44.690 1.00 14.42 268 ARG B CA 1
ATOM 1734 C C . ARG B 1 58 ? 29.100 107.970 45.250 1.00 14.94 268 ARG B C 1
ATOM 1735 O O . ARG B 1 58 ? 29.619 108.196 46.352 1.00 14.09 268 ARG B O 1
ATOM 1743 N N . GLU B 1 59 ? 28.530 108.925 44.518 1.00 14.08 269 GLU B N 1
ATOM 1744 C CA A GLU B 1 59 ? 28.558 110.292 45.022 0.60 14.45 269 GLU B CA 1
ATOM 1745 C CA B GLU B 1 59 ? 28.436 110.348 44.922 0.40 14.56 269 GLU B CA 1
ATOM 1746 C C . GLU B 1 59 ? 27.584 110.489 46.177 1.00 14.68 269 GLU B C 1
ATOM 1747 O O . GLU B 1 59 ? 27.910 111.189 47.091 1.00 14.66 269 GLU B O 1
ATOM 1758 N N . ILE B 1 60 ? 26.423 109.840 46.146 1.00 14.29 270 ILE B N 1
ATOM 1759 C CA . ILE B 1 60 ? 25.483 109.875 47.280 1.00 15.21 270 ILE B CA 1
ATOM 1760 C C . ILE B 1 60 ? 26.155 109.233 48.514 1.00 15.82 270 ILE B C 1
ATOM 1761 O O . ILE B 1 60 ? 26.124 109.761 49.674 1.00 14.97 270 ILE B O 1
ATOM 1766 N N . TYR B 1 61 ? 26.800 108.105 48.282 1.00 14.95 271 TYR B N 1
ATOM 1767 C CA . TYR B 1 61 ? 27.506 107.426 49.391 1.00 15.72 271 TYR B CA 1
ATOM 1768 C C . TYR B 1 61 ? 28.604 108.304 49.987 1.00 15.91 271 TYR B C 1
ATOM 1769 O O . TYR B 1 61 ? 28.688 108.447 51.213 1.00 16.42 271 TYR B O 1
ATOM 1778 N N . LYS B 1 62 ? 29.373 108.969 49.137 1.00 15.74 272 LYS B N 1
ATOM 1779 C CA A LYS B 1 62 ? 30.459 109.808 49.636 0.60 16.82 272 LYS B CA 1
ATOM 1780 C CA B LYS B 1 62 ? 30.457 109.830 49.601 0.40 16.59 272 LYS B CA 1
ATOM 1781 C C . LYS B 1 62 ? 29.918 110.924 50.525 1.00 16.64 272 LYS B C 1
ATOM 1782 O O . LYS B 1 62 ? 30.522 111.261 51.599 1.00 16.14 272 LYS B O 1
ATOM 1793 N N . LYS B 1 63 ? 28.795 111.491 50.124 1.00 15.94 273 LYS B N 1
ATOM 1794 C CA . LYS B 1 63 ? 28.221 112.610 50.829 1.00 16.72 273 LYS B CA 1
ATOM 1795 C C . LYS B 1 63 ? 27.506 112.157 52.087 1.00 17.03 273 LYS B C 1
ATOM 1796 O O . LYS B 1 63 ? 27.585 112.849 53.085 1.00 16.47 273 LYS B O 1
ATOM 1802 N N . TYR B 1 64 ? 26.836 111.000 52.055 1.00 15.60 274 TYR B N 1
ATOM 1803 C CA . TYR B 1 64 ? 25.880 110.659 53.102 1.00 16.22 274 TYR B CA 1
ATOM 1804 C C . TYR B 1 64 ? 26.199 109.386 53.909 1.00 17.00 274 TYR B C 1
ATOM 1805 O O . TYR B 1 64 ? 25.368 108.950 54.721 1.00 16.35 274 TYR B O 1
ATOM 1814 N N . LYS B 1 65 ? 27.387 108.819 53.710 1.00 17.89 275 LYS B N 1
ATOM 1815 C CA . LYS B 1 65 ? 27.787 107.613 54.425 1.00 19.83 275 LYS B CA 1
ATOM 1816 C C . LYS B 1 65 ? 27.686 107.661 55.956 1.00 21.46 275 LYS B C 1
ATOM 1817 O O . LYS B 1 65 ? 27.417 106.627 56.589 1.00 22.40 275 LYS B O 1
ATOM 1823 N N . LYS B 1 66 ? 27.816 108.834 56.541 1.00 21.87 276 LYS B N 1
ATOM 1824 C CA . LYS B 1 66 ? 27.652 108.960 57.998 1.00 23.74 276 LYS B CA 1
ATOM 1825 C C . LYS B 1 66 ? 26.361 109.681 58.388 1.00 23.71 276 LYS B C 1
ATOM 1826 O O . LYS B 1 66 ? 26.176 110.059 59.545 1.00 23.93 276 LYS B O 1
ATOM 1832 N N . ASN B 1 67 ? 25.467 109.902 57.440 1.00 21.65 277 ASN B N 1
ATOM 1833 C CA . ASN B 1 67 ? 24.225 110.585 57.769 1.00 20.67 277 ASN B CA 1
ATOM 1834 C C . ASN B 1 67 ? 23.283 109.699 58.569 1.00 19.96 277 ASN B C 1
ATOM 1835 O O . ASN B 1 67 ? 23.041 108.566 58.232 1.00 21.40 277 ASN B O 1
ATOM 1840 N N . LYS B 1 68 ? 22.746 110.226 59.666 1.00 19.40 278 LYS B N 1
ATOM 1841 C CA . LYS B 1 68 ? 21.867 109.419 60.525 1.00 18.52 278 LYS B CA 1
ATOM 1842 C C . LYS B 1 68 ? 20.442 109.160 60.015 1.00 16.70 278 LYS B C 1
ATOM 1843 O O . LYS B 1 68 ? 19.694 108.400 60.645 1.00 15.90 278 LYS B O 1
ATOM 1849 N N . TYR B 1 69 ? 20.064 109.736 58.876 1.00 15.45 279 TYR B N 1
ATOM 1850 C C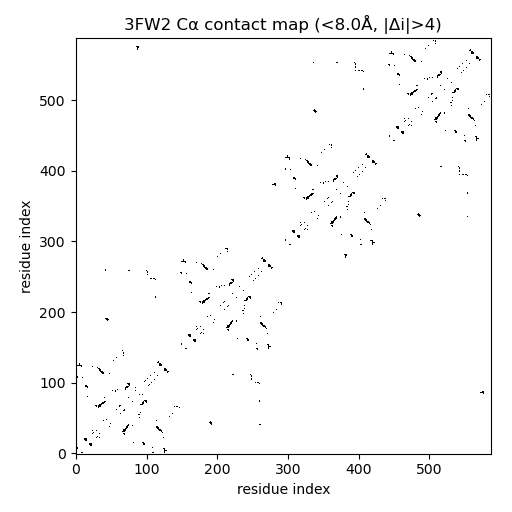A . TYR B 1 69 ? 18.681 109.623 58.377 1.00 13.83 279 TYR B CA 1
ATOM 1851 C C . TYR B 1 69 ? 18.523 108.810 57.096 1.00 14.86 279 TYR B C 1
ATOM 1852 O O . TYR B 1 69 ? 17.389 108.552 56.685 1.00 13.72 279 TYR B O 1
ATOM 1861 N N . ILE B 1 70 ? 19.642 108.395 56.494 1.00 14.69 280 ILE B N 1
ATOM 1862 C CA . ILE B 1 70 ? 19.584 107.610 55.231 1.00 15.43 280 ILE B CA 1
ATOM 1863 C C . ILE B 1 70 ? 20.638 106.512 55.265 1.00 14.94 280 ILE B C 1
ATOM 186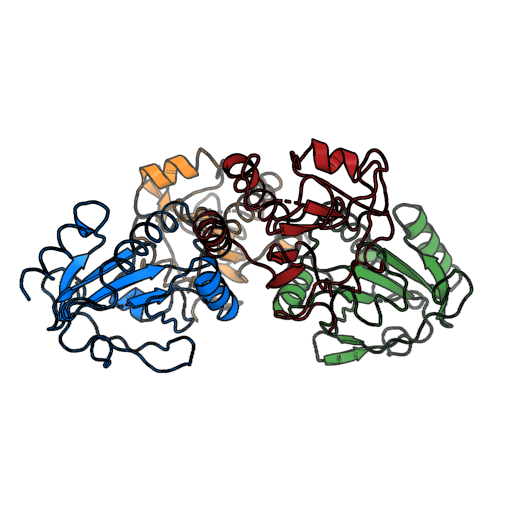4 O O . ILE B 1 70 ? 21.762 106.717 55.734 1.00 14.55 280 ILE B O 1
ATOM 1869 N N . GLY B 1 71 ? 20.243 105.323 54.820 1.00 14.75 281 GLY B N 1
ATOM 1870 C CA . GLY B 1 71 ? 21.187 104.250 54.528 1.00 13.89 281 GLY B CA 1
ATOM 1871 C C . GLY B 1 71 ? 21.016 103.778 53.092 1.00 13.58 281 GLY B C 1
ATOM 1872 O O . GLY B 1 71 ? 20.048 104.152 52.398 1.00 14.72 281 GLY B O 1
ATOM 1881 N N . LEU B 1 73 ? 21.586 100.300 50.360 1.00 12.93 283 LEU B N 1
ATOM 1882 C CA . LEU B 1 73 ? 21.718 98.836 50.230 1.00 12.62 283 LEU B CA 1
ATOM 1883 C C . LEU B 1 73 ? 21.722 98.493 48.740 1.00 13.31 283 LEU B C 1
ATOM 1884 O O . LEU B 1 73 ? 20.796 98.831 48.022 1.00 12.16 283 LEU B O 1
ATOM 1889 N N . GLY B 1 74 ? 22.774 97.788 48.296 1.00 12.82 284 GLY B N 1
ATOM 1890 C CA . GLY B 1 74 ? 22.815 97.225 46.959 1.00 12.35 284 GLY B CA 1
ATOM 1891 C C . GLY B 1 74 ? 22.394 95.760 46.953 1.00 12.24 284 GLY B C 1
ATOM 1892 O O . GLY B 1 74 ? 22.917 94.953 47.759 1.00 12.84 284 GLY B O 1
ATOM 1893 N N . ILE B 1 75 ? 21.437 95.443 46.093 1.00 12.64 285 ILE B N 1
ATOM 1894 C CA . ILE B 1 75 ? 20.920 94.092 45.892 1.00 12.52 285 ILE B CA 1
ATOM 1895 C C . ILE B 1 75 ? 21.327 93.698 44.499 1.00 12.35 285 ILE B C 1
ATOM 1896 O O . ILE B 1 75 ? 20.868 94.261 43.504 1.00 12.53 285 ILE B O 1
ATOM 1901 N N . SER B 1 76 ? 22.197 92.692 44.414 1.00 12.20 286 SER B N 1
ATOM 1902 C CA . SER B 1 76 ? 22.591 92.162 43.137 1.00 12.21 286 SER B CA 1
ATOM 1903 C C . SER B 1 76 ? 21.768 90.953 42.694 1.00 11.99 286 SER B C 1
ATOM 1904 O O . SER B 1 76 ? 21.371 90.114 43.498 1.00 13.46 286 SER B O 1
ATOM 1907 N N . LEU B 1 77 ? 21.536 90.898 41.386 1.00 11.15 287 LEU B N 1
ATOM 1908 C CA . LEU B 1 77 ? 20.828 89.809 40.729 1.00 11.33 287 LEU B CA 1
ATOM 1909 C C . LEU B 1 77 ? 21.844 88.843 40.051 1.00 11.56 287 LEU B C 1
ATOM 1910 O O . LEU B 1 77 ? 21.505 88.006 39.224 1.00 14.72 287 LEU B O 1
ATOM 1915 N N . ASP B 1 78 ? 23.087 88.961 40.469 1.00 11.62 288 ASP B N 1
ATOM 1916 C CA . ASP B 1 78 ? 24.116 87.976 40.096 1.00 10.60 288 ASP B CA 1
ATOM 1917 C C . ASP B 1 78 ? 23.803 86.566 40.527 1.00 10.79 288 ASP B C 1
ATOM 1918 O O . ASP B 1 78 ? 23.107 86.353 41.514 1.00 11.51 288 ASP B O 1
ATOM 1923 N N . VAL B 1 79 ? 24.332 85.601 39.765 1.00 11.15 289 VAL B N 1
ATOM 1924 C CA . VAL B 1 79 ? 24.364 84.188 40.151 1.00 11.18 289 VAL B CA 1
ATOM 1925 C C . VAL B 1 79 ? 25.790 83.719 40.515 1.00 11.11 289 VAL B C 1
ATOM 1926 O O . VAL B 1 79 ? 25.946 82.665 41.088 1.00 10.75 289 VAL B O 1
ATOM 1930 N N . ASP B 1 80 ? 26.816 84.485 40.171 1.00 11.35 290 ASP B N 1
ATOM 1931 C CA . ASP B 1 80 ? 28.235 84.074 40.385 1.00 11.03 290 ASP B CA 1
ATOM 1932 C C . ASP B 1 80 ? 28.861 84.952 41.455 1.00 11.14 290 ASP B C 1
ATOM 1933 O O . ASP B 1 80 ? 28.957 86.182 41.318 1.00 11.45 290 ASP B O 1
ATOM 1938 N N . LYS B 1 81 ? 29.201 84.361 42.603 1.00 10.63 291 LYS B N 1
ATOM 1939 C CA . LYS B 1 81 ? 29.700 85.126 43.715 1.00 11.00 291 LYS B CA 1
ATOM 1940 C C . LYS B 1 81 ? 31.005 85.836 43.454 1.00 11.03 291 LYS B C 1
ATOM 1941 O O . LYS B 1 81 ? 31.231 86.927 43.998 1.00 9.66 291 LYS B O 1
ATOM 1947 N N . GLN B 1 82 ? 31.887 85.222 42.655 1.00 9.62 292 GLN B N 1
ATOM 1948 C CA . GLN B 1 82 ? 33.219 85.835 42.435 1.00 11.39 292 GLN B CA 1
ATOM 1949 C C . GLN B 1 82 ? 33.065 87.023 41.516 1.00 11.02 292 GLN B C 1
ATOM 1950 O O . GLN B 1 82 ? 33.699 88.070 41.719 1.00 10.96 292 GLN B O 1
ATOM 1956 N N . GLN B 1 83 ? 32.169 86.887 40.527 1.00 12.27 293 GLN B N 1
ATOM 1957 C CA . GLN B 1 83 ? 31.895 88.034 39.618 1.00 12.55 293 GLN B CA 1
ATOM 1958 C C . GLN B 1 83 ? 31.290 89.199 40.374 1.00 12.64 293 GLN B C 1
ATOM 1959 O O . GLN B 1 83 ? 31.645 90.371 40.180 1.00 13.85 293 GLN B O 1
ATOM 1965 N N . TRP B 1 84 ? 30.378 88.888 41.285 1.00 11.91 294 TRP B N 1
ATOM 1966 C CA . TRP B 1 84 ? 29.771 89.897 42.154 1.00 11.91 294 TRP B CA 1
ATOM 1967 C C . TRP B 1 84 ? 30.809 90.581 43.013 1.00 11.63 294 TRP B C 1
ATOM 1968 O O . TRP B 1 84 ? 30.910 91.812 43.018 1.00 10.77 294 TRP B O 1
ATOM 1979 N N . LYS B 1 85 ? 31.605 89.808 43.734 1.00 11.29 295 LYS B N 1
ATOM 1980 C CA . LYS B 1 85 ? 32.622 90.430 44.579 1.00 12.03 295 LYS B CA 1
ATOM 1981 C C . LYS B 1 85 ? 33.628 91.238 43.768 1.00 12.86 295 LYS B C 1
ATOM 1982 O O . LYS B 1 85 ? 34.079 92.298 44.210 1.00 13.55 295 LYS B O 1
ATOM 1988 N N . ASP B 1 86 ? 34.052 90.723 42.616 1.00 12.77 296 ASP B N 1
ATOM 1989 C CA . ASP B 1 86 ? 35.014 91.414 41.784 1.00 13.02 296 ASP B CA 1
ATOM 1990 C C . ASP B 1 86 ? 34.484 92.780 41.281 1.00 12.80 296 ASP B C 1
ATOM 1991 O O . ASP B 1 86 ? 35.241 93.776 41.272 1.00 14.81 296 ASP B O 1
ATOM 1996 N N . ALA B 1 87 ? 33.186 92.837 40.964 1.00 12.19 297 ALA B N 1
ATOM 1997 C CA . ALA B 1 87 ? 32.551 94.124 40.606 1.00 13.26 297 ALA B CA 1
ATOM 1998 C C . ALA B 1 87 ? 32.496 95.086 41.771 1.00 13.85 297 ALA B C 1
ATOM 1999 O O . ALA B 1 87 ? 32.734 96.290 41.564 1.00 15.71 297 ALA B O 1
ATOM 2001 N N . ILE B 1 88 ? 32.179 94.589 42.960 1.00 13.26 298 ILE B N 1
ATOM 2002 C CA . ILE B 1 88 ? 32.113 95.424 44.182 1.00 13.04 298 ILE B CA 1
ATOM 2003 C C . ILE B 1 88 ? 33.462 96.110 44.383 1.00 14.09 298 ILE B C 1
ATOM 2004 O O . ILE B 1 88 ? 33.523 97.316 44.662 1.00 13.59 298 ILE B O 1
ATOM 2009 N N . LYS B 1 89 ? 34.550 95.349 44.172 1.00 14.53 299 LYS B N 1
ATOM 2010 C CA A LYS B 1 89 ? 35.868 95.889 44.368 0.60 15.55 299 LYS B CA 1
ATOM 2011 C CA B LYS B 1 89 ? 35.886 95.880 44.365 0.40 15.24 299 LYS B CA 1
ATOM 2012 C C . LYS B 1 89 ? 36.239 96.866 43.271 1.00 15.64 299 LYS B C 1
ATOM 2013 O O . LYS B 1 89 ? 36.680 97.978 43.568 1.00 15.84 299 LYS B O 1
ATOM 2024 N N . ARG B 1 90 ? 36.054 96.458 42.023 1.00 14.49 300 ARG B N 1
ATOM 2025 C CA A ARG B 1 90 ? 36.406 97.280 40.879 0.60 15.93 300 ARG B CA 1
ATOM 2026 C CA B ARG B 1 90 ? 36.407 97.284 40.871 0.40 15.88 300 ARG B CA 1
ATOM 2027 C C . ARG B 1 90 ? 35.661 98.632 40.874 1.00 15.89 300 ARG B C 1
ATOM 2028 O O . ARG B 1 90 ? 36.252 99.683 40.492 1.00 15.84 300 ARG B O 1
ATOM 2043 N N . ASP B 1 91 ? 34.382 98.604 41.268 1.00 14.12 301 ASP B N 1
ATOM 2044 C CA . ASP B 1 91 ? 33.507 99.784 41.153 1.00 15.25 301 ASP B CA 1
ATOM 2045 C C . ASP B 1 91 ? 33.298 100.456 42.508 1.00 15.54 301 ASP B C 1
ATOM 2046 O O . ASP B 1 91 ? 32.434 101.338 42.651 1.00 16.26 301 ASP B O 1
ATOM 2051 N N . THR B 1 92 ? 34.083 100.036 43.511 1.00 14.55 302 THR B N 1
ATOM 2052 C CA A THR B 1 92 ? 34.029 100.568 44.884 0.60 15.40 302 THR B CA 1
ATOM 2053 C CA B THR B 1 92 ? 34.031 100.636 44.837 0.40 15.18 302 THR B CA 1
ATOM 2054 C C . THR B 1 92 ? 32.568 100.754 45.378 1.00 15.42 302 THR B C 1
ATOM 2055 O O . THR B 1 92 ? 32.137 101.836 45.833 1.00 15.06 302 THR B O 1
ATOM 2062 N N . LEU B 1 93 ? 31.822 99.658 45.329 1.00 14.30 303 LEU B N 1
ATOM 2063 C CA . LEU B 1 93 ? 30.429 99.604 45.780 1.00 14.12 303 LEU B CA 1
ATOM 2064 C C . LEU B 1 93 ? 30.460 99.324 47.260 1.00 15.49 303 LEU B C 1
ATOM 2065 O O . LEU B 1 93 ? 30.213 98.230 47.723 1.00 15.22 303 LEU B O 1
ATOM 2070 N N . ASP B 1 94 ? 30.811 100.363 48.015 1.00 14.64 304 ASP B N 1
ATOM 2071 C CA . ASP B 1 94 ? 31.220 100.198 49.398 1.00 15.35 304 ASP B CA 1
ATOM 2072 C C . ASP B 1 94 ? 30.145 100.329 50.472 1.00 15.17 304 ASP B C 1
ATOM 2073 O O . ASP B 1 94 ? 30.428 100.052 51.647 1.00 14.70 304 ASP B O 1
ATOM 2078 N N . TRP B 1 95 ? 28.943 100.730 50.066 1.00 15.39 305 TRP B N 1
ATOM 2079 C CA . TRP B 1 95 ? 27.756 100.560 50.888 1.00 14.87 305 TRP B CA 1
ATOM 2080 C C . TRP B 1 95 ? 27.438 99.062 50.954 1.00 14.33 305 TRP B C 1
ATOM 2081 O O . TRP B 1 95 ? 28.002 98.283 50.188 1.00 14.94 305 TRP B O 1
ATOM 2092 N N . GLU B 1 96 ? 26.563 98.676 51.871 1.00 14.01 306 GLU B N 1
ATOM 2093 C CA . GLU B 1 96 ? 26.211 97.264 52.117 1.00 14.42 306 GLU B CA 1
ATOM 2094 C C . GLU B 1 96 ? 25.730 96.607 50.835 1.00 14.72 306 GLU B C 1
ATOM 2095 O O . GLU B 1 96 ? 24.949 97.205 50.090 1.00 13.76 306 GLU B O 1
ATOM 2101 N N . GLN B 1 97 ? 26.248 95.402 50.572 1.00 13.59 307 GLN B N 1
ATOM 2102 C CA . GLN B 1 97 ? 25.938 94.690 49.322 1.00 13.29 307 GLN B CA 1
ATOM 2103 C C . GLN B 1 97 ? 25.424 93.337 49.687 1.00 13.59 307 GLN B C 1
ATOM 2104 O O . GLN B 1 97 ? 26.074 92.612 50.478 1.00 13.10 307 GLN B O 1
ATOM 2110 N N . VAL B 1 98 ? 24.285 92.949 49.125 1.00 13.84 308 VAL B N 1
ATOM 2111 C CA . VAL B 1 98 ? 23.763 91.598 49.347 1.00 13.21 308 VAL B CA 1
ATOM 2112 C C . VAL B 1 98 ? 23.411 90.931 48.046 1.00 13.48 308 VAL B C 1
ATOM 2113 O O . VAL B 1 98 ? 23.187 91.587 47.023 1.00 14.20 308 VAL B O 1
ATOM 2117 N N . CYS B 1 99 ? 23.416 89.607 48.083 1.00 12.45 309 CYS B N 1
ATOM 2118 C CA . CYS B 1 99 ? 23.124 88.784 46.934 1.00 12.07 309 CYS B CA 1
ATOM 2119 C C . CYS B 1 99 ? 22.914 87.337 47.420 1.00 12.82 309 CYS B C 1
ATOM 2120 O O . CYS B 1 99 ? 23.749 86.823 48.192 1.00 13.09 309 CYS B O 1
ATOM 2123 N N . ASP B 1 100 ? 21.834 86.683 46.991 1.00 11.98 310 ASP B N 1
ATOM 2124 C CA . ASP B 1 100 ? 21.661 85.283 47.295 1.00 11.54 310 ASP B CA 1
ATOM 2125 C C . ASP B 1 100 ? 21.893 84.356 46.125 1.00 10.52 310 ASP B C 1
ATOM 2126 O O . ASP B 1 100 ? 21.644 83.137 46.222 1.00 11.32 310 ASP B O 1
ATOM 2131 N N . PHE B 1 101 ? 22.387 84.905 45.011 1.00 11.48 311 PHE B N 1
ATOM 2132 C CA . PHE B 1 101 ? 22.713 84.126 43.785 1.00 11.68 311 PHE B CA 1
ATOM 2133 C C . PHE B 1 101 ? 21.552 83.475 43.106 1.00 11.82 311 PHE B C 1
ATOM 2134 O O . PHE B 1 101 ? 21.718 82.537 42.319 1.00 11.58 311 PHE B O 1
ATOM 2142 N N . GLY B 1 102 ? 20.338 83.988 43.345 1.00 11.76 312 GLY B N 1
ATOM 2143 C CA . GLY B 1 102 ? 19.140 83.433 42.703 1.00 13.12 312 GLY B CA 1
ATOM 2144 C C . GLY B 1 102 ? 18.915 83.926 41.278 1.00 13.27 312 GLY B C 1
ATOM 2145 O O . GLY B 1 102 ? 18.233 83.275 40.481 1.00 16.45 312 GLY B O 1
ATOM 2146 N N . GLY B 1 103 ? 19.463 85.100 40.984 1.00 13.81 313 GLY B N 1
ATOM 2147 C CA . GLY B 1 103 ? 19.457 85.678 39.661 1.00 12.86 313 GLY B CA 1
ATOM 2148 C C . GLY B 1 103 ? 18.200 86.504 39.364 1.00 12.61 313 GLY B C 1
ATOM 2149 O O . GLY B 1 103 ? 17.465 86.957 40.250 1.00 12.59 313 GLY B O 1
ATOM 2150 N N . LEU B 1 104 ? 17.918 86.629 38.090 1.00 12.39 314 LEU B N 1
ATOM 2151 C CA . LEU B 1 104 ? 16.856 87.527 37.631 1.00 13.66 314 LEU B CA 1
ATOM 2152 C C . LEU B 1 104 ? 15.443 87.163 38.059 1.00 16.47 314 LEU B C 1
ATOM 2153 O O . LEU B 1 104 ? 14.639 88.091 38.224 1.00 19.86 314 LEU B O 1
ATOM 2158 N N . ASN B 1 105 ? 15.164 85.892 38.151 1.00 16.26 315 ASN B N 1
ATOM 2159 C CA A ASN B 1 105 ? 13.814 85.372 38.494 0.60 18.07 315 ASN B CA 1
ATOM 2160 C CA B ASN B 1 105 ? 13.835 85.375 38.503 0.40 17.77 315 ASN B CA 1
ATOM 2161 C C . ASN B 1 105 ? 13.664 85.119 39.983 1.00 18.07 315 ASN B C 1
ATOM 2162 O O . ASN B 1 105 ? 12.721 84.439 40.381 1.00 18.91 315 ASN B O 1
ATOM 2171 N N . SER B 1 106 ? 14.564 85.642 40.818 1.00 17.30 316 SER B N 1
ATOM 2172 C CA . SER B 1 106 ? 14.470 85.335 42.243 1.00 19.25 316 SER B CA 1
ATOM 2173 C C . SER B 1 106 ? 13.420 86.187 42.926 1.00 18.94 316 SER B C 1
ATOM 2174 O O . SER B 1 106 ? 12.923 87.168 42.383 1.00 19.25 316 SER B O 1
ATOM 2177 N N . GLU B 1 107 ? 13.129 85.748 44.161 1.00 19.88 317 GLU B N 1
ATOM 2178 C CA . GLU B 1 107 ? 12.116 86.292 45.049 1.00 19.05 317 GLU B CA 1
ATOM 2179 C C . GLU B 1 107 ? 12.134 87.817 45.039 1.00 16.94 317 GLU B C 1
ATOM 2180 O O . GLU B 1 107 ? 11.146 88.451 44.644 1.00 17.01 317 GLU B O 1
ATOM 2186 N N . VAL B 1 108 ? 13.237 88.409 45.439 1.00 16.84 318 VAL B N 1
ATOM 2187 C CA . VAL B 1 108 ? 13.247 89.894 45.644 1.00 15.94 318 VAL B CA 1
ATOM 2188 C C . VAL B 1 108 ? 13.001 90.666 44.339 1.00 16.03 318 VAL B C 1
ATOM 2189 O O . VAL B 1 108 ? 12.334 91.700 44.337 1.00 14.38 318 VAL B O 1
ATOM 2193 N N . ALA B 1 109 ? 13.479 90.137 43.202 1.00 16.58 319 ALA B N 1
ATOM 2194 C CA . ALA B 1 109 ? 13.247 90.816 41.891 1.00 16.74 319 ALA B CA 1
ATOM 2195 C C . ALA B 1 109 ? 11.762 90.803 41.495 1.00 17.22 319 ALA B C 1
ATOM 2196 O O . ALA B 1 109 ? 11.198 91.781 40.962 1.00 16.94 319 ALA B O 1
ATOM 2198 N N . LYS B 1 110 ? 11.152 89.685 41.799 1.00 18.89 320 LYS B N 1
ATOM 2199 C CA A LYS B 1 110 ? 9.715 89.549 41.581 0.60 20.03 320 LYS B CA 1
ATOM 2200 C CA B LYS B 1 110 ? 9.724 89.491 41.637 0.40 19.39 320 LYS B CA 1
ATOM 2201 C C . LYS B 1 110 ? 8.939 90.355 42.628 1.00 18.83 320 LYS B C 1
ATOM 2202 O O . LYS B 1 110 ? 8.060 91.081 42.251 1.00 21.04 320 LYS B O 1
ATOM 2213 N N . GLN B 1 111 ? 9.313 90.307 43.905 1.00 18.97 321 GLN B N 1
ATOM 2214 C CA . GLN B 1 111 ? 8.525 91.049 44.953 1.00 18.00 321 GLN B CA 1
ATOM 2215 C C . GLN B 1 111 ? 8.544 92.555 44.609 1.00 17.95 321 GLN B C 1
ATOM 2216 O O . GLN B 1 111 ? 7.540 93.253 44.751 1.00 17.17 321 GLN B O 1
ATOM 2222 N N . TYR B 1 112 ? 9.682 93.044 44.081 1.00 15.59 322 TYR B N 1
ATOM 2223 C CA . TYR B 1 112 ? 9.868 94.461 43.766 1.00 15.89 322 TYR B CA 1
ATOM 2224 C C . TYR B 1 112 ? 9.506 94.844 42.303 1.00 17.40 322 TYR B C 1
ATOM 2225 O O . TYR B 1 112 ? 9.701 95.985 41.921 1.00 17.33 322 TYR B O 1
ATOM 2234 N N . SER B 1 113 ? 9.046 93.886 41.500 1.00 17.66 323 SER B N 1
ATOM 2235 C CA A SER B 1 113 ? 8.585 94.122 40.122 0.60 17.97 323 SER B CA 1
ATOM 2236 C CA B SER B 1 113 ? 8.570 94.161 40.133 0.40 18.23 323 SER B CA 1
ATOM 2237 C C . SER B 1 113 ? 9.646 94.908 39.322 1.00 17.89 323 SER B C 1
ATOM 2238 O O . SER B 1 113 ? 9.369 95.854 38.616 1.00 19.57 323 SER B O 1
ATOM 2243 N N . ILE B 1 114 ? 10.867 94.499 39.503 1.00 16.28 324 ILE B N 1
ATOM 2244 C CA . ILE B 1 114 ? 12.026 95.058 38.774 1.00 16.03 324 ILE B CA 1
ATOM 2245 C C . ILE B 1 114 ? 11.812 94.676 37.300 1.00 14.23 324 ILE B C 1
ATOM 2246 O O . ILE B 1 114 ? 11.707 93.510 36.994 1.00 16.16 324 ILE B O 1
ATOM 2251 N N . TYR B 1 115 ? 11.724 95.648 36.394 1.00 11.85 325 TYR B N 1
ATOM 2252 C CA A TYR B 1 115 ? 11.480 95.280 34.988 0.60 11.95 325 TYR B CA 1
ATOM 2253 C CA B TYR B 1 115 ? 11.432 95.434 34.948 0.40 11.41 325 TYR B CA 1
ATOM 2254 C C . TYR B 1 115 ? 12.754 95.367 34.159 1.00 10.52 325 TYR B C 1
ATOM 2255 O O . TYR B 1 115 ? 12.837 94.732 33.113 1.00 9.48 325 TYR B O 1
ATOM 2272 N N . LYS B 1 116 ? 13.751 96.046 34.690 1.00 10.03 326 LYS B N 1
ATOM 2273 C CA A LYS B 1 116 ? 15.103 96.067 34.102 0.60 10.81 326 LYS B CA 1
ATOM 2274 C CA B LYS B 1 116 ? 15.097 96.079 34.099 0.40 10.64 326 LYS B CA 1
ATOM 2275 C C . LYS B 1 116 ? 16.093 96.504 35.175 1.00 10.43 326 LYS B C 1
ATOM 2276 O O . LYS B 1 116 ? 15.687 96.980 36.250 1.00 10.77 326 LYS B O 1
ATOM 2287 N N . ILE B 1 117 ? 17.389 96.336 34.909 1.00 9.68 327 ILE B N 1
ATOM 2288 C CA . ILE B 1 117 ? 18.404 96.832 35.788 1.00 9.17 327 ILE B CA 1
ATOM 2289 C C . ILE B 1 117 ? 19.300 97.806 34.970 1.00 10.02 327 ILE B C 1
ATOM 2290 O O . ILE B 1 117 ? 19.417 97.701 33.740 1.00 10.14 327 ILE B O 1
ATOM 2295 N N . PRO B 1 118 ? 19.946 98.739 35.685 1.00 9.92 328 PRO B N 1
ATOM 2296 C CA . PRO B 1 118 ? 19.809 99.076 37.065 1.00 10.07 328 PRO B CA 1
ATOM 2297 C C . PRO B 1 118 ? 18.406 99.666 37.416 1.00 10.32 328 PRO B C 1
ATOM 2298 O O . PRO B 1 118 ? 17.656 100.136 36.542 1.00 11.33 328 PRO B O 1
ATOM 2302 N N . ALA B 1 119 ? 18.079 99.575 38.703 1.00 10.40 329 ALA B N 1
ATOM 2303 C CA . ALA B 1 119 ? 16.774 100.120 39.208 1.00 10.58 329 ALA B CA 1
ATOM 2304 C C . ALA B 1 119 ? 17.053 100.539 40.651 1.00 10.22 329 ALA B C 1
ATOM 2305 O O . ALA B 1 119 ? 18.066 100.083 41.263 1.00 10.09 329 ALA B O 1
ATOM 2307 N N . ASN B 1 120 ? 16.208 101.388 41.223 1.00 9.90 330 ASN B N 1
ATOM 2308 C CA . ASN B 1 120 ? 16.324 101.682 42.646 1.00 10.01 330 ASN B CA 1
ATOM 2309 C C . ASN B 1 120 ? 14.968 101.983 43.258 1.00 10.55 330 ASN B C 1
ATOM 2310 O O . ASN B 1 120 ? 13.973 102.195 42.517 1.00 10.62 330 ASN B O 1
ATOM 2315 N N . ILE B 1 121 ? 14.934 101.964 44.590 1.00 10.60 331 ILE B N 1
ATOM 2316 C CA . ILE B 1 121 ? 13.694 102.287 45.329 1.00 10.93 331 ILE B CA 1
ATOM 2317 C C . ILE B 1 121 ? 14.080 102.952 46.617 1.00 11.67 331 ILE B C 1
ATOM 2318 O O . ILE B 1 121 ? 15.103 102.593 47.180 1.00 11.68 331 ILE B O 1
ATOM 2323 N N . LEU B 1 122 ? 13.286 103.972 47.044 1.00 10.42 332 LEU B N 1
ATOM 2324 C CA . LEU B 1 122 ? 13.550 104.670 48.240 1.00 12.46 332 LEU B CA 1
ATOM 2325 C C . LEU B 1 122 ? 12.389 104.423 49.211 1.00 12.70 332 LEU B C 1
ATOM 2326 O O . LEU B 1 122 ? 11.224 104.618 48.853 1.00 12.68 332 LEU B O 1
ATOM 2331 N N . LEU B 1 123 ? 12.746 103.967 50.405 1.00 13.81 333 LEU B N 1
ATOM 2332 C CA . LEU B 1 123 ? 11.799 103.681 51.484 1.00 13.78 333 LEU B CA 1
ATOM 2333 C C . LEU B 1 123 ? 11.948 104.657 52.628 1.00 14.14 333 LEU B C 1
ATOM 2334 O O . LEU B 1 123 ? 13.052 105.048 52.945 1.00 15.55 333 LEU B O 1
ATOM 2339 N N . SER B 1 124 ? 10.843 105.034 53.266 1.00 15.99 334 SER B N 1
ATOM 2340 C CA . SER B 1 124 ? 10.878 105.810 54.502 1.00 16.60 334 SER B CA 1
ATOM 2341 C C . SER B 1 124 ? 11.350 104.941 55.672 1.00 18.05 334 SER B C 1
ATOM 2342 O O . SER B 1 124 ? 11.500 103.719 55.547 1.00 18.31 3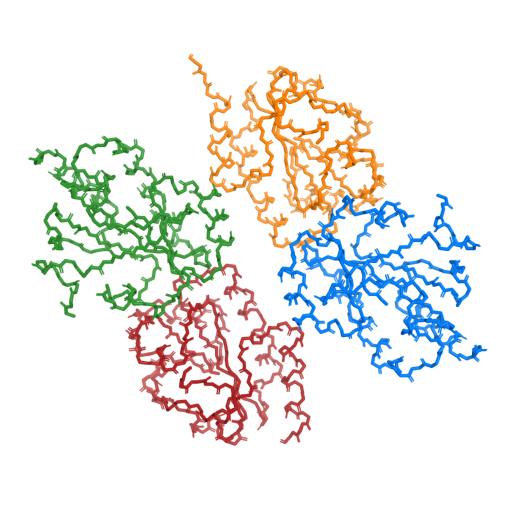34 SER B O 1
ATOM 2345 N N . SER B 1 125 ? 11.589 105.551 56.835 1.00 19.49 335 SER B N 1
ATOM 2346 C CA . SER B 1 125 ? 12.128 104.776 57.950 1.00 20.70 335 SER B CA 1
ATOM 2347 C C . SER B 1 125 ? 11.075 103.781 58.428 1.00 21.47 335 SER B C 1
ATOM 2348 O O . SER B 1 125 ? 11.409 102.727 58.935 1.00 22.47 335 SER B O 1
ATOM 2351 N N . ASP B 1 126 ? 9.802 104.108 58.231 1.00 21.11 336 ASP B N 1
ATOM 2352 C CA A ASP B 1 126 ? 8.752 103.120 58.548 0.60 21.17 336 ASP B CA 1
ATOM 2353 C CA B ASP B 1 126 ? 8.698 103.181 58.519 0.40 20.48 336 ASP B CA 1
ATOM 2354 C C . ASP B 1 126 ? 8.567 102.060 57.464 1.00 20.73 336 ASP B C 1
ATOM 2355 O O . ASP B 1 126 ? 7.723 101.179 57.581 1.00 20.73 336 ASP B O 1
ATOM 2364 N N . GLY B 1 127 ? 9.381 102.076 56.417 1.00 19.78 337 GLY B N 1
ATOM 2365 C CA . GLY B 1 127 ? 9.222 101.061 55.376 1.00 19.12 337 GLY B CA 1
ATOM 2366 C C . GLY B 1 127 ? 8.284 101.356 54.213 1.00 18.66 337 GLY B C 1
ATOM 2367 O O . GLY B 1 127 ? 8.137 100.515 53.345 1.00 19.34 337 GLY B O 1
ATOM 2368 N N . LYS B 1 128 ? 7.704 102.547 54.118 1.00 17.78 338 LYS B N 1
ATOM 2369 C CA . LYS B 1 128 ? 6.817 102.866 52.979 1.00 17.37 338 LYS B CA 1
ATOM 2370 C C . LYS B 1 128 ? 7.634 103.309 51.751 1.00 16.06 338 LYS B C 1
ATOM 2371 O O . LYS B 1 128 ? 8.682 103.961 51.890 1.00 16.23 338 LYS B O 1
ATOM 2377 N N . ILE B 1 129 ? 7.137 102.948 50.576 1.00 14.49 339 ILE B N 1
ATOM 2378 C CA . ILE B 1 129 ? 7.800 103.273 49.326 1.00 14.69 339 ILE B CA 1
ATOM 2379 C C . ILE B 1 129 ? 7.521 104.735 48.951 1.00 14.42 339 ILE B C 1
ATOM 2380 O O . ILE B 1 129 ? 6.336 105.174 48.826 1.00 14.84 339 ILE B O 1
ATOM 2385 N N . LEU B 1 130 ? 8.598 105.506 48.816 1.00 12.45 340 LEU B N 1
ATOM 2386 C CA . LEU B 1 130 ? 8.515 106.940 48.554 1.00 12.69 340 LEU B CA 1
ATOM 2387 C C . LEU B 1 130 ? 8.736 107.290 47.081 1.00 13.34 340 LEU B C 1
ATOM 2388 O O . LEU B 1 130 ? 8.090 108.200 46.530 1.00 14.60 340 LEU B O 1
ATOM 2393 N N . ALA B 1 131 ? 9.617 106.545 46.431 1.00 12.82 341 ALA B N 1
ATOM 2394 C CA . ALA B 1 131 ? 10.021 106.849 45.058 1.00 12.16 341 ALA B CA 1
ATOM 2395 C C . ALA B 1 131 ? 10.711 105.650 44.458 1.00 12.48 341 ALA B C 1
ATOM 2396 O O . ALA B 1 131 ? 11.212 104.796 45.198 1.00 14.57 341 ALA B O 1
ATOM 2398 N N . LYS B 1 132 ? 10.767 105.637 43.139 1.00 13.56 342 LYS B N 1
ATOM 2399 C CA . LYS B 1 132 ? 11.357 104.552 42.362 1.00 14.05 342 LYS B CA 1
ATOM 2400 C C . LYS B 1 132 ? 12.184 105.128 41.229 1.00 13.35 342 LYS B C 1
ATOM 2401 O O . LYS B 1 132 ? 11.779 106.109 40.553 1.00 12.74 342 LYS B O 1
ATOM 2407 N N . ASN B 1 133 ? 13.307 104.478 40.982 1.00 12.58 343 ASN B N 1
ATOM 2408 C CA . ASN B 1 133 ? 14.135 104.751 39.817 1.00 13.30 343 ASN B CA 1
ATOM 2409 C C . ASN B 1 133 ? 14.517 106.195 39.724 1.00 14.79 343 ASN B C 1
ATOM 2410 O O . ASN B 1 133 ? 14.329 106.839 38.681 1.00 15.16 343 ASN B O 1
ATOM 2415 N N . LEU B 1 134 ? 15.056 106.684 40.836 1.00 15.05 344 LEU B N 1
ATOM 2416 C CA . LEU B 1 134 ? 15.554 108.065 40.902 1.00 16.17 344 LEU B CA 1
ATOM 2417 C C . LEU B 1 134 ? 16.904 108.145 40.234 1.00 15.28 344 LEU B C 1
ATOM 2418 O O . LEU B 1 134 ? 17.777 107.331 40.479 1.00 16.10 344 LEU B O 1
ATOM 2423 N N . ARG B 1 135 ? 17.110 109.207 39.473 1.00 12.82 345 ARG B N 1
ATOM 2424 C CA . ARG B 1 135 ? 18.406 109.423 38.795 1.00 13.94 345 ARG B CA 1
ATOM 2425 C C . ARG B 1 135 ? 18.820 110.870 38.822 1.00 12.02 345 ARG B C 1
ATOM 2426 O O . ARG B 1 135 ? 17.998 111.754 38.939 1.00 10.06 345 ARG B O 1
ATOM 2434 N N . GLY B 1 136 ? 20.106 111.120 38.664 1.00 11.54 346 GLY B N 1
ATOM 2435 C CA . GLY B 1 136 ? 20.555 112.465 38.337 1.00 12.62 346 GLY B CA 1
ATOM 2436 C C . GLY B 1 136 ? 20.236 113.459 39.431 1.00 11.01 346 GLY B C 1
ATOM 2437 O O . GLY B 1 136 ? 20.304 113.166 40.631 1.00 12.18 346 GLY B O 1
ATOM 2438 N N . GLU B 1 137 ? 19.864 114.666 39.029 1.00 11.52 347 GLU B N 1
ATOM 2439 C CA A GLU B 1 137 ? 19.559 115.718 39.985 0.60 11.11 347 GLU B CA 1
ATOM 2440 C CA B GLU B 1 137 ? 19.572 115.691 40.016 0.40 10.68 347 GLU B CA 1
ATOM 2441 C C . GLU B 1 137 ? 18.322 115.392 40.811 1.00 10.84 347 GLU B C 1
ATOM 2442 O O . GLU B 1 137 ? 18.221 115.815 41.958 1.00 10.35 347 GLU B O 1
ATOM 2453 N N . GLU B 1 138 ? 17.374 114.657 40.216 1.00 10.20 348 GLU B N 1
ATOM 2454 C CA . GLU B 1 138 ? 16.157 114.263 40.935 1.00 10.96 348 GLU B CA 1
ATOM 2455 C C . GLU B 1 138 ? 16.552 113.393 42.160 1.00 11.11 348 GLU B C 1
ATOM 2456 O O . GLU B 1 138 ? 16.046 113.563 43.269 1.00 13.55 348 GLU B O 1
ATOM 2462 N N . LEU B 1 139 ? 17.420 112.438 41.939 1.00 11.94 349 LEU B N 1
ATOM 2463 C CA . LEU B 1 139 ? 17.955 111.625 43.021 1.00 12.13 349 LEU B CA 1
ATOM 2464 C C . LEU B 1 139 ? 18.623 112.485 44.103 1.00 13.72 349 LEU B C 1
ATOM 2465 O O . LEU B 1 139 ? 18.348 112.325 45.300 1.00 13.28 349 LEU B O 1
ATOM 2470 N N . LYS B 1 140 ? 19.540 113.355 43.692 1.00 14.61 350 LYS B N 1
ATOM 2471 C CA . LYS B 1 140 ? 20.237 114.229 44.672 1.00 14.71 350 LYS B CA 1
ATOM 2472 C C . LYS B 1 140 ? 19.263 115.030 45.488 1.00 14.57 350 LYS B C 1
ATOM 2473 O O . LYS B 1 140 ? 19.359 115.104 46.721 1.00 13.78 350 LYS B O 1
ATOM 2479 N N . LYS B 1 141 ? 18.262 115.613 44.845 1.00 13.66 351 LYS B N 1
ATOM 2480 C CA A LYS B 1 141 ? 17.334 116.466 45.556 0.60 15.07 351 LYS B CA 1
ATOM 2481 C CA B LYS B 1 141 ? 17.308 116.477 45.549 0.40 14.77 351 LYS B CA 1
ATOM 2482 C C . LYS B 1 141 ? 16.437 115.677 46.522 1.00 15.19 351 LYS B C 1
ATOM 2483 O O . LYS B 1 141 ? 16.124 116.136 47.614 1.00 16.17 351 LYS B O 1
ATOM 2494 N N . LYS B 1 142 ? 16.034 114.477 46.125 1.00 14.03 352 LYS B N 1
ATOM 2495 C CA . LYS B 1 142 ? 15.222 113.648 46.962 1.00 15.41 352 LYS B CA 1
ATOM 2496 C C . LYS B 1 142 ? 15.996 113.256 48.216 1.00 14.07 352 LYS B C 1
ATOM 2497 O O . LYS B 1 142 ? 15.420 113.342 49.318 1.00 15.30 352 LYS B O 1
ATOM 2503 N N . ILE B 1 143 ? 17.272 112.886 48.087 1.00 13.76 353 ILE B N 1
ATOM 2504 C CA . ILE B 1 143 ? 18.041 112.451 49.278 1.00 14.02 353 ILE B CA 1
ATOM 2505 C C . ILE B 1 143 ? 18.272 113.671 50.185 1.00 15.39 353 ILE B C 1
ATOM 2506 O O . ILE B 1 143 ? 18.155 113.565 51.426 1.00 14.70 353 ILE B O 1
ATOM 2511 N N . GLU B 1 144 ? 18.567 114.823 49.586 1.00 15.05 354 GLU B N 1
ATOM 2512 C CA A GLU B 1 144 ? 18.725 116.089 50.363 0.60 16.00 354 GLU B CA 1
ATOM 2513 C CA B GLU B 1 144 ? 18.739 116.063 50.360 0.40 15.67 354 GLU B CA 1
ATOM 2514 C C . GLU B 1 144 ? 17.474 116.356 51.178 1.00 16.28 354 GLU B C 1
ATOM 2515 O O . GLU B 1 144 ? 17.525 116.733 52.398 1.00 16.80 354 GLU B O 1
ATOM 2526 N N . ASN B 1 145 ? 16.336 116.205 50.526 1.00 15.95 355 ASN B N 1
ATOM 2527 C CA . ASN B 1 145 ? 15.074 116.428 51.169 1.00 17.27 355 ASN B CA 1
ATOM 2528 C C . ASN B 1 145 ? 14.788 115.428 52.294 1.00 16.86 355 ASN B C 1
ATOM 2529 O O . ASN B 1 145 ? 14.244 115.806 53.355 1.00 17.44 355 ASN B O 1
ATOM 2534 N N . ILE B 1 146 ? 15.135 114.166 52.078 1.00 16.82 356 ILE B N 1
ATOM 2535 C CA . ILE B 1 146 ? 14.982 113.125 53.088 1.00 18.18 356 ILE B CA 1
ATOM 2536 C C . ILE B 1 146 ? 15.768 113.330 54.357 1.00 17.65 356 ILE B C 1
ATOM 2537 O O . ILE B 1 146 ? 15.280 113.017 55.452 1.00 19.65 356 ILE B O 1
ATOM 2542 N N . VAL B 1 147 ? 16.988 113.827 54.256 1.00 17.85 357 VAL B N 1
ATOM 2543 C CA . VAL B 1 147 ? 17.821 113.969 55.460 1.00 18.17 357 VAL B CA 1
ATOM 2544 C C . VAL B 1 147 ? 17.645 115.345 56.147 1.00 18.37 357 VAL B C 1
ATOM 2545 O O . VAL B 1 147 ? 18.282 115.620 57.169 1.00 19.09 357 VAL B O 1
ATOM 2549 N N . GLU B 1 148 ? 16.834 116.231 55.581 1.00 17.80 358 GLU B N 1
ATOM 2550 C CA . GLU B 1 148 ? 16.709 117.574 56.137 1.00 18.61 358 GLU B CA 1
ATOM 2551 C C . GLU B 1 148 ? 15.963 117.496 57.459 1.00 17.89 358 GLU B C 1
ATOM 2552 O O . GLU B 1 148 ? 14.934 116.860 57.545 1.00 15.74 358 GLU B O 1
ATOM 2558 N N . GLU B 1 149 ? 16.495 118.169 58.480 1.00 18.79 359 GLU B N 1
ATOM 2559 C CA . GLU B 1 149 ? 15.828 118.183 59.790 1.00 18.56 359 GLU B CA 1
ATOM 2560 C C . GLU B 1 149 ? 14.818 119.318 59.828 1.00 20.73 359 GLU B C 1
ATOM 2561 O O . GLU B 1 149 ? 15.107 120.444 59.384 1.00 20.95 359 GLU B O 1
ATOM 2567 N N . ALA B 1 150 ? 13.659 119.043 60.434 1.00 22.00 360 ALA B N 1
ATOM 2568 C CA . ALA B 1 150 ? 12.632 120.065 60.646 1.00 23.27 360 ALA B CA 1
ATOM 2569 C C . ALA B 1 150 ? 13.057 121.139 61.688 1.00 23.91 360 ALA B C 1
ATOM 2570 O O . ALA B 1 150 ? 13.716 120.897 62.715 1.00 23.00 360 ALA B O 1
ATOM 2573 N N . ALA C 1 3 ? 19.802 138.626 11.884 1.00 44.12 213 ALA C N 1
ATOM 2574 C CA . ALA C 1 3 ? 19.327 140.017 12.164 1.00 44.12 213 ALA C CA 1
ATOM 2575 C C . ALA C 1 3 ? 18.052 140.031 13.004 1.00 43.89 213 ALA C C 1
ATOM 2576 O O . ALA C 1 3 ? 17.814 140.986 13.731 1.00 44.11 213 ALA C O 1
ATOM 2578 N N . LYS C 1 4 ? 17.248 138.968 12.937 1.00 43.44 214 LYS C N 1
ATOM 2579 C CA A LYS C 1 4 ? 15.918 139.008 13.564 0.60 43.15 214 LYS C CA 1
ATOM 2580 C CA B LYS C 1 4 ? 15.915 138.946 13.555 0.40 43.17 214 LYS C CA 1
ATOM 2581 C C . LYS C 1 4 ? 15.949 138.876 15.092 1.00 42.90 214 LYS C C 1
ATOM 2582 O O . LYS C 1 4 ? 14.953 139.201 15.764 1.00 43.16 214 LYS C O 1
ATOM 2593 N N . SER C 1 5 ? 17.086 138.440 15.641 1.00 41.97 215 SER C N 1
ATOM 2594 C CA . SER C 1 5 ? 17.231 138.265 17.083 1.00 41.07 215 SER C CA 1
ATOM 2595 C C . SER C 1 5 ? 18.434 139.009 17.651 1.00 40.24 215 SER C C 1
ATOM 2596 O O . SER C 1 5 ? 19.191 138.443 18.442 1.00 40.87 215 SER C O 1
ATOM 2599 N N . GLU C 1 6 ? 18.613 140.275 17.262 1.00 39.30 216 GLU C N 1
ATOM 2600 C CA . GLU C 1 6 ? 19.679 141.116 17.844 1.00 37.96 216 GLU C CA 1
ATOM 2601 C C . GLU C 1 6 ? 19.112 142.031 18.928 1.00 36.54 216 GLU C C 1
ATOM 2602 O O . GLU C 1 6 ? 17.907 142.321 18.941 1.00 36.25 216 GLU C O 1
ATOM 2608 N N . ILE C 1 7 ? 19.985 142.442 19.854 1.00 34.66 217 ILE C N 1
ATOM 2609 C CA . ILE C 1 7 ? 19.619 143.266 21.005 1.00 33.71 217 ILE C CA 1
ATOM 2610 C C . ILE C 1 7 ? 18.802 144.475 20.533 1.00 32.17 217 ILE C C 1
ATOM 2611 O O . ILE C 1 7 ? 19.197 145.120 19.560 1.00 32.55 217 ILE C O 1
ATOM 2616 N N . GLY C 1 8 ? 17.674 144.769 21.187 1.00 29.87 218 GLY C N 1
ATOM 2617 C CA . GLY C 1 8 ? 16.849 145.912 20.806 1.00 29.26 218 GLY C CA 1
ATOM 2618 C C . GLY C 1 8 ? 15.769 145.630 19.755 1.00 28.62 218 GLY C C 1
ATOM 2619 O O . GLY C 1 8 ? 14.830 146.425 19.611 1.00 27.81 218 GLY C O 1
ATOM 2620 N N . LYS C 1 9 ? 15.889 144.534 19.005 1.00 27.13 219 LYS C N 1
ATOM 2621 C CA . LYS C 1 9 ? 14.792 144.099 18.150 1.00 27.24 219 LYS C CA 1
ATOM 2622 C C . LYS C 1 9 ? 13.721 143.438 18.983 1.00 25.94 219 LYS C C 1
ATOM 2623 O O . LYS C 1 9 ? 13.944 143.069 20.129 1.00 25.15 219 LYS C O 1
ATOM 2629 N N . TYR C 1 10 ? 12.542 143.296 18.405 1.00 25.27 220 TYR C N 1
ATOM 2630 C CA . TYR C 1 10 ? 11.504 142.517 19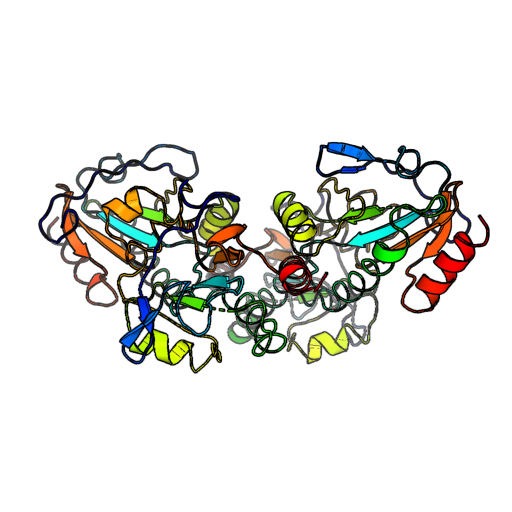.056 1.00 24.94 220 TYR C CA 1
ATOM 2631 C C . TYR C 1 10 ? 11.731 141.017 18.768 1.00 22.55 220 TYR C C 1
ATOM 2632 O O . TYR C 1 10 ? 12.090 140.643 17.673 1.00 23.44 220 TYR C O 1
ATOM 2641 N N . ALA C 1 11 ? 11.528 140.171 19.773 1.00 20.17 221 ALA C N 1
ATOM 2642 C CA . ALA C 1 11 ? 11.708 138.729 19.658 1.00 18.09 221 ALA C CA 1
ATOM 2643 C C . ALA C 1 11 ? 10.789 138.126 18.591 1.00 16.08 221 ALA C C 1
ATOM 2644 O O . ALA C 1 11 ? 9.602 138.445 18.588 1.00 16.14 221 ALA C O 1
ATOM 2646 N N . PRO C 1 12 ? 11.311 137.246 17.716 1.00 14.63 222 PRO C N 1
ATOM 2647 C CA . PRO C 1 12 ? 10.465 136.507 16.805 1.00 14.19 222 PRO C CA 1
ATOM 2648 C C . PRO C 1 12 ? 9.336 135.772 17.522 1.00 13.38 222 PRO C C 1
ATOM 2649 O O . PRO C 1 12 ? 9.509 135.227 18.603 1.00 11.08 222 PRO C O 1
ATOM 2653 N N . PHE C 1 13 ? 8.158 135.748 16.900 1.00 13.57 223 PHE C N 1
ATOM 2654 C CA . PHE C 1 13 ? 7.037 135.032 17.472 1.00 13.45 223 PHE C CA 1
ATOM 2655 C C . PHE C 1 13 ? 7.358 133.548 17.570 1.00 13.26 223 PHE C C 1
ATOM 2656 O O . PHE C 1 13 ? 8.048 133.010 16.704 1.00 14.36 223 PHE C O 1
ATOM 2664 N N . PHE C 1 14 ? 6.874 132.905 18.618 1.00 12.71 224 PHE C N 1
ATOM 2665 C CA . PHE C 1 14 ? 6.856 131.452 18.707 1.00 12.14 224 PHE C CA 1
ATOM 2666 C C . PHE C 1 14 ? 5.573 131.046 19.409 1.00 12.55 224 PHE C C 1
ATOM 2667 O O . PHE C 1 14 ? 5.002 131.807 20.204 1.00 13.46 224 PHE C O 1
ATOM 2675 N N . SER C 1 15 ? 5.138 129.843 19.079 1.00 12.84 225 SER C N 1
ATOM 2676 C CA . SER C 1 15 ? 4.018 129.185 19.755 1.00 13.81 225 SER C CA 1
ATOM 2677 C C . SER C 1 15 ? 4.352 127.699 19.786 1.00 13.20 225 SER C C 1
ATOM 2678 O O . SER C 1 15 ? 4.406 127.046 18.726 1.00 14.78 225 SER C O 1
ATOM 2681 N N . LEU C 1 16 ? 4.714 127.181 20.963 1.00 13.70 226 LEU C N 1
ATOM 2682 C CA . LEU C 1 16 ? 5.303 125.867 21.055 1.00 12.17 226 LEU C CA 1
ATOM 2683 C C . LEU C 1 16 ? 4.633 125.069 22.161 1.00 12.25 226 LEU C C 1
ATOM 2684 O O . LEU C 1 16 ? 4.302 125.653 23.213 1.00 12.49 226 LEU C O 1
ATOM 2689 N N . PRO C 1 17 ? 4.408 123.752 21.929 1.00 11.69 227 PRO C N 1
ATOM 2690 C CA . PRO C 1 17 ? 3.691 122.947 22.925 1.00 11.33 227 PRO C CA 1
ATOM 2691 C C . PRO C 1 17 ? 4.520 122.542 24.131 1.00 12.11 227 PRO C C 1
ATOM 2692 O O . PRO C 1 17 ? 5.704 122.148 23.973 1.00 11.63 227 PRO C O 1
ATOM 2696 N N . ASN C 1 18 ? 3.912 122.627 25.310 1.00 10.63 228 ASN C N 1
ATOM 2697 C CA . ASN C 1 18 ? 4.522 122.116 26.508 1.00 11.24 228 ASN C CA 1
ATOM 2698 C C . ASN C 1 18 ? 4.289 120.610 26.632 1.00 11.57 228 ASN C C 1
ATOM 2699 O O . ASN C 1 18 ? 3.809 119.936 25.682 1.00 12.52 228 ASN C O 1
ATOM 2704 N N . ALA C 1 19 ? 4.611 120.053 27.784 1.00 12.30 229 ALA C N 1
ATOM 2705 C CA . ALA C 1 19 ? 4.543 118.597 27.922 1.00 15.13 229 ALA C CA 1
ATOM 2706 C C . ALA C 1 19 ? 3.082 118.101 27.870 1.00 17.31 229 ALA C C 1
ATOM 2707 O O . ALA C 1 19 ? 2.824 116.979 27.453 1.00 19.52 229 ALA C O 1
ATOM 2709 N N . LYS C 1 20 ? 2.142 118.955 28.261 1.00 17.18 230 LYS C N 1
ATOM 2710 C CA . LYS C 1 20 ? 0.701 118.645 28.166 1.00 18.94 230 LYS C CA 1
ATOM 2711 C C . LYS C 1 20 ? 0.076 118.969 26.793 1.00 19.02 230 LYS C C 1
ATOM 2712 O O . LYS C 1 20 ? -1.142 118.766 26.578 1.00 19.17 230 LYS C O 1
ATOM 2718 N N . GLY C 1 21 ? 0.882 119.476 25.870 1.00 17.29 231 GLY C N 1
ATOM 2719 C CA . GLY C 1 21 ? 0.401 119.874 24.569 1.00 17.13 231 GLY C CA 1
ATOM 2720 C C . GLY C 1 21 ? -0.217 121.260 24.543 1.00 17.78 231 GLY C C 1
ATOM 2721 O O . GLY C 1 21 ? -0.723 121.667 23.496 1.00 17.67 231 GLY C O 1
ATOM 2722 N N . GLU C 1 22 ? -0.205 122.002 25.652 1.00 16.65 232 GLU C N 1
ATOM 2723 C CA . GLU C 1 22 ? -0.677 123.402 25.580 1.00 16.68 232 GLU C CA 1
ATOM 2724 C C . GLU C 1 22 ? 0.307 124.273 24.776 1.00 15.53 232 GLU C C 1
ATOM 2725 O O . GLU C 1 22 ? 1.538 124.197 24.968 1.00 13.09 232 GLU C O 1
ATOM 2731 N N . LYS C 1 23 ? -0.230 125.112 23.899 1.00 14.81 233 LYS C N 1
ATOM 2732 C CA . LYS C 1 23 ? 0.607 126.031 23.109 1.00 14.70 233 LYS C CA 1
ATOM 2733 C C . LYS C 1 23 ? 0.994 127.264 23.901 1.00 14.19 233 LYS C C 1
ATOM 2734 O O . LYS C 1 23 ? 0.173 128.093 24.309 1.00 16.67 233 LYS C O 1
ATOM 2740 N N . ILE C 1 24 ? 2.291 127.382 24.140 1.00 11.95 234 ILE C N 1
ATOM 2741 C CA . ILE C 1 24 ? 2.849 128.445 24.961 1.00 10.94 234 ILE C CA 1
ATOM 2742 C C . ILE C 1 24 ? 3.448 129.560 24.105 1.00 10.91 234 ILE C C 1
ATOM 2743 O O . ILE C 1 24 ? 4.166 129.276 23.167 1.00 11.96 234 ILE C O 1
ATOM 2748 N N . THR C 1 25 ? 3.124 130.819 24.426 1.00 11.58 235 THR C N 1
ATOM 2749 C CA . THR C 1 25 ? 3.722 132.019 23.828 1.00 11.65 235 THR C CA 1
ATOM 2750 C C . THR C 1 25 ? 4.202 132.956 24.925 1.00 12.86 235 THR C C 1
ATOM 2751 O O . THR C 1 25 ? 3.959 132.733 26.121 1.00 11.43 235 THR C O 1
ATOM 2755 N N . ARG C 1 26 ? 4.843 134.039 24.533 1.00 14.55 236 ARG C N 1
ATOM 2756 C CA A ARG C 1 26 ? 5.209 135.105 25.470 0.60 16.10 236 ARG C CA 1
ATOM 2757 C CA B ARG C 1 26 ? 5.202 135.124 25.444 0.40 15.67 236 ARG C CA 1
ATOM 2758 C C . ARG C 1 26 ? 4.003 135.689 26.193 1.00 15.51 236 ARG C C 1
ATOM 2759 O O . ARG C 1 26 ? 4.177 136.327 27.212 1.00 16.59 236 ARG C O 1
ATOM 2774 N N . SER C 1 27 ? 2.821 135.538 25.623 1.00 15.46 237 SER C N 1
ATOM 2775 C CA . SER C 1 27 ? 1.594 136.062 26.213 1.00 15.40 237 SER C CA 1
ATOM 2776 C C . SER C 1 27 ? 0.802 135.059 27.047 1.00 14.80 237 SER C C 1
ATOM 2777 O O . SER C 1 27 ? -0.254 135.416 27.577 1.00 13.26 237 SER C O 1
ATOM 2780 N N . SER C 1 28 ? 1.265 133.812 27.165 1.00 12.29 238 SER C N 1
ATOM 2781 C CA . SER C 1 28 ? 0.607 132.838 28.050 1.00 11.36 238 SER C CA 1
ATOM 2782 C C . SER C 1 28 ? 0.577 133.350 29.484 1.00 10.19 238 SER C C 1
ATOM 2783 O O . SER C 1 28 ? 1.367 134.203 29.885 1.00 10.27 238 SER C O 1
ATOM 2786 N N . ASP C 1 29 ? -0.400 132.896 30.265 1.00 9.20 239 ASP C N 1
ATOM 2787 C CA . ASP C 1 29 ? -0.585 133.418 31.616 1.00 9.25 239 ASP C CA 1
ATOM 2788 C C . ASP C 1 29 ? 0.669 133.352 32.483 1.00 9.44 239 ASP C C 1
ATOM 2789 O O . ASP C 1 29 ? 0.875 134.240 33.336 1.00 9.02 239 ASP C O 1
ATOM 2794 N N . ALA C 1 30 ? 1.522 132.358 32.252 1.00 11.12 240 ALA C N 1
ATOM 2795 C CA . ALA C 1 30 ? 2.740 132.210 33.069 1.00 11.89 240 ALA C CA 1
ATOM 2796 C C . ALA C 1 30 ? 3.694 133.365 32.821 1.00 12.72 240 ALA C C 1
ATOM 2797 O O . ALA C 1 30 ? 4.507 133.662 33.677 1.00 13.84 240 ALA C O 1
ATOM 2799 N N . PHE C 1 31 ? 3.600 133.998 31.655 1.00 12.43 241 PHE C N 1
ATOM 2800 C CA . PHE C 1 31 ? 4.608 134.988 31.200 1.00 12.84 241 PHE C CA 1
ATOM 2801 C C . PHE C 1 31 ? 4.118 136.384 30.843 1.00 14.22 241 PHE C C 1
ATOM 2802 O O . PHE C 1 31 ? 4.912 137.286 30.724 1.00 12.57 241 PHE C O 1
ATOM 2810 N N . LYS C 1 32 ? 2.816 136.563 30.607 1.00 13.23 242 LYS C N 1
ATOM 2811 C CA A LYS C 1 32 ? 2.322 137.882 30.199 0.60 14.44 242 LYS C CA 1
ATOM 2812 C CA B LYS C 1 32 ? 2.329 137.885 30.183 0.40 13.87 242 LYS C CA 1
ATOM 2813 C C . LYS C 1 32 ? 2.692 138.972 31.203 1.00 13.33 242 LYS C C 1
ATOM 2814 O O . LYS C 1 32 ? 2.554 138.810 32.412 1.00 13.72 242 LYS C O 1
ATOM 2825 N N . GLN C 1 33 ? 3.191 140.088 30.691 1.00 14.47 243 GLN C N 1
ATOM 2826 C CA . GLN C 1 33 ? 3.595 141.260 31.482 1.00 16.68 243 GLN C CA 1
ATOM 2827 C C . GLN C 1 33 ? 4.856 141.071 32.261 1.00 15.96 243 GLN C C 1
ATOM 2828 O O . GLN C 1 33 ? 5.220 141.930 33.099 1.00 17.63 243 GLN C O 1
ATOM 2834 N N . LYS C 1 34 ? 5.571 139.986 31.996 1.00 13.59 244 LYS C N 1
ATOM 2835 C CA . LYS C 1 34 ? 6.871 139.749 32.682 1.00 13.87 244 LYS C CA 1
ATOM 2836 C C . LYS C 1 34 ? 8.004 139.757 31.695 1.00 12.42 244 LYS C C 1
ATOM 2837 O O . LYS C 1 34 ? 7.809 139.420 30.528 1.00 13.07 244 LYS C O 1
ATOM 2843 N N . SER C 1 35 ? 9.203 140.092 32.175 1.00 10.96 245 SER C N 1
ATOM 2844 C CA . SER C 1 35 ? 10.405 139.827 31.425 1.00 11.07 245 SER C CA 1
ATOM 2845 C C . SER C 1 35 ? 10.517 138.322 31.339 1.00 9.76 245 SER C C 1
ATOM 2846 O O . SER C 1 35 ? 9.968 137.595 32.197 1.00 12.15 245 SER C O 1
ATOM 2849 N N . LEU C 1 36 ? 11.232 137.813 30.337 1.00 11.51 246 LEU C N 1
ATOM 2850 C CA . LEU C 1 36 ? 11.267 136.386 30.046 1.00 10.44 246 LEU C CA 1
ATOM 2851 C C . LEU C 1 36 ? 12.673 135.937 29.687 1.00 11.41 246 LEU C C 1
ATOM 2852 O O . LEU C 1 36 ? 13.248 136.432 28.713 1.00 11.41 246 LEU C O 1
ATOM 2857 N N . LEU C 1 37 ? 13.219 135.018 30.486 1.00 10.53 247 LEU C N 1
ATOM 2858 C CA . LEU C 1 37 ? 14.444 134.368 30.152 1.00 10.31 247 LEU C CA 1
ATOM 2859 C C . LEU C 1 37 ? 14.159 133.000 29.498 1.00 9.55 247 LEU C C 1
ATOM 2860 O O . LEU C 1 37 ? 13.563 132.117 30.122 1.00 9.64 247 LEU C O 1
ATOM 2865 N N . ILE C 1 38 ? 14.614 132.865 28.258 1.00 8.89 248 ILE C N 1
ATOM 2866 C CA . ILE C 1 38 ? 14.373 131.700 27.432 1.00 9.41 248 ILE C CA 1
ATOM 2867 C C . ILE C 1 38 ? 15.702 130.966 27.326 1.00 10.89 248 ILE C C 1
ATOM 2868 O O . ILE C 1 38 ? 16.702 131.579 26.940 1.00 10.07 248 ILE C O 1
ATOM 2873 N N . ASN C 1 39 ? 15.735 129.701 27.701 1.00 9.36 249 ASN C N 1
ATOM 2874 C CA . ASN C 1 39 ? 16.965 128.887 27.555 1.00 9.28 249 ASN C CA 1
ATOM 2875 C C . ASN C 1 39 ? 16.740 127.786 26.535 1.00 9.24 249 ASN C C 1
ATOM 2876 O O . ASN C 1 39 ? 15.683 127.175 26.506 1.00 9.73 249 ASN C O 1
ATOM 2881 N N . PHE C 1 40 ? 17.721 127.586 25.671 1.00 8.98 250 PHE C N 1
ATOM 2882 C CA . PHE C 1 40 ? 17.692 126.585 24.603 1.00 8.68 250 PHE C CA 1
ATOM 2883 C C . PHE C 1 40 ? 18.654 125.458 24.915 1.00 9.47 250 PHE C C 1
ATOM 2884 O O . PHE C 1 40 ? 19.758 125.709 25.413 1.00 8.91 250 PHE C O 1
ATOM 2892 N N . TRP C 1 41 ? 18.195 124.219 24.700 1.00 9.74 251 TRP C N 1
ATOM 2893 C CA . TRP C 1 41 ? 18.933 123.036 25.136 1.00 8.48 251 TRP C CA 1
ATOM 2894 C C . TRP C 1 41 ? 18.449 121.821 24.331 1.00 9.51 251 TRP C C 1
ATOM 2895 O O . TRP C 1 41 ? 17.481 121.932 23.599 1.00 8.81 251 TRP C O 1
ATOM 2906 N N . ALA C 1 42 ? 19.056 120.664 24.583 1.00 8.57 252 ALA C N 1
ATOM 2907 C CA . ALA C 1 42 ? 18.498 119.407 24.096 1.00 8.55 252 ALA C CA 1
ATOM 2908 C C . ALA C 1 42 ? 18.972 118.280 24.967 1.00 8.64 252 ALA C C 1
ATOM 2909 O O . ALA C 1 42 ? 20.095 118.303 25.470 1.00 9.70 252 ALA C O 1
ATOM 2911 N N . SER C 1 43 ? 18.110 117.274 25.166 1.00 9.67 253 SER C N 1
ATOM 2912 C CA . SER C 1 43 ? 18.454 116.133 26.044 1.00 10.39 253 SER C CA 1
ATOM 2913 C C . SER C 1 43 ? 19.651 115.350 25.520 1.00 11.97 253 SER C C 1
ATOM 2914 O O . SER C 1 43 ? 20.360 114.776 26.306 1.00 13.55 253 SER C O 1
ATOM 2917 N N . TRP C 1 44 ? 19.888 115.373 24.223 1.00 11.59 254 TRP C N 1
ATOM 2918 C CA . TRP C 1 44 ? 21.028 114.648 23.653 1.00 14.05 254 TRP C CA 1
ATOM 2919 C C . TRP C 1 44 ? 22.363 115.389 23.929 1.00 14.37 254 TRP C C 1
ATOM 2920 O O . TRP C 1 44 ? 23.454 114.787 23.799 1.00 17.91 254 TRP C O 1
ATOM 2931 N N . ASN C 1 45 ? 22.279 116.649 24.339 1.00 11.34 255 ASN C N 1
ATOM 2932 C CA . ASN C 1 45 ? 23.480 117.445 24.605 1.00 11.78 255 ASN C CA 1
ATOM 2933 C C . ASN C 1 45 ? 23.683 117.513 26.086 1.00 15.25 255 ASN C C 1
ATOM 2934 O O . ASN C 1 45 ? 23.498 118.577 26.699 1.00 17.42 255 ASN C O 1
ATOM 2939 N N . ASP C 1 46 ? 24.068 116.398 26.681 1.00 15.81 256 ASP C N 1
ATOM 2940 C CA A ASP C 1 46 ? 24.167 116.393 28.158 0.70 18.15 256 ASP C CA 1
ATOM 2941 C CA B ASP C 1 46 ? 24.206 116.235 28.120 0.30 17.82 256 ASP C CA 1
ATOM 2942 C C . ASP C 1 46 ? 25.637 116.580 28.502 1.00 17.65 256 ASP C C 1
ATOM 2943 O O . ASP C 1 46 ? 26.242 115.820 29.172 1.00 22.51 256 ASP C O 1
ATOM 2952 N N . SER C 1 47 ? 26.179 117.713 28.032 1.00 16.93 257 SER C N 1
ATOM 2953 C CA . SER C 1 47 ? 27.575 118.103 28.103 1.00 16.46 257 SER C CA 1
ATOM 2954 C C . SER C 1 47 ? 27.924 118.833 29.407 1.00 14.78 257 SER C C 1
ATOM 2955 O O . SER C 1 47 ? 27.038 119.240 30.145 1.00 12.05 257 SER C O 1
ATOM 2958 N N . ILE C 1 48 ? 29.209 119.021 29.648 1.00 14.24 258 ILE C N 1
ATOM 2959 C CA . ILE C 1 48 ? 29.623 119.827 30.819 1.00 14.45 258 ILE C CA 1
ATOM 2960 C C . ILE C 1 48 ? 28.997 121.233 30.742 1.00 12.56 258 ILE C C 1
ATOM 2961 O O . ILE C 1 48 ? 28.529 121.757 31.763 1.00 11.61 258 ILE C O 1
ATOM 2966 N N . SER C 1 49 ? 28.942 121.846 29.542 1.00 11.55 259 SER C N 1
ATOM 2967 C CA A SER C 1 49 ? 28.394 123.185 29.404 0.60 12.58 259 SER C CA 1
ATOM 2968 C CA B SER C 1 49 ? 28.376 123.174 29.381 0.40 12.19 259 SER C CA 1
ATOM 2969 C C . SER C 1 49 ? 26.891 123.192 29.733 1.00 11.24 259 SER C C 1
ATOM 2970 O O . SER C 1 49 ? 26.395 124.108 30.380 1.00 11.57 259 SER C O 1
ATOM 2975 N N . GLN C 1 50 ? 26.174 122.177 29.247 1.00 11.22 260 GLN C N 1
ATOM 2976 C CA . GLN C 1 50 ? 24.747 122.109 29.544 1.00 11.39 260 GLN C CA 1
ATOM 2977 C C . GLN C 1 50 ? 24.512 121.900 31.027 1.00 9.74 260 GLN C C 1
ATOM 2978 O O . GLN C 1 50 ? 23.622 122.518 31.602 1.00 10.76 260 GLN C O 1
ATOM 2984 N N . LYS C 1 51 ? 25.304 121.037 31.635 1.00 10.50 261 LYS C N 1
ATOM 2985 C CA . LYS C 1 51 ? 25.202 120.857 33.077 1.00 10.22 261 LYS C CA 1
ATOM 2986 C C . LYS C 1 51 ? 25.459 122.147 33.839 1.00 10.73 261 LYS C C 1
ATOM 2987 O O . LYS C 1 51 ? 24.789 122.458 34.810 1.00 10.09 261 LYS C O 1
ATOM 2993 N N . GLN C 1 52 ? 26.423 122.930 33.385 1.00 10.12 262 GLN C N 1
ATOM 2994 C CA . GLN C 1 52 ? 26.716 124.184 34.060 1.00 10.02 262 GLN C CA 1
ATOM 2995 C C . GLN C 1 52 ? 25.573 125.183 33.926 1.00 10.30 262 GLN C C 1
ATOM 2996 O O . GLN C 1 52 ? 25.141 125.831 34.889 1.00 10.33 262 GLN C O 1
ATOM 3002 N N . SER C 1 53 ? 25.033 125.298 32.716 1.00 10.66 263 SER C N 1
ATOM 3003 C CA A SER C 1 53 ? 23.870 126.147 32.479 0.60 10.62 263 SER C CA 1
ATOM 3004 C CA B SER C 1 53 ? 23.856 126.139 32.478 0.40 10.94 263 SER C CA 1
ATOM 3005 C C . SER C 1 53 ? 22.695 125.720 33.370 1.00 11.35 263 SER C C 1
ATOM 3006 O O . SER C 1 53 ? 22.045 126.534 34.009 1.00 10.70 263 SER C O 1
ATOM 3011 N N . ASN C 1 54 ? 22.427 124.417 33.416 1.00 10.47 264 ASN C N 1
ATOM 3012 C CA . ASN C 1 54 ? 21.345 123.931 34.252 1.00 8.56 264 ASN C CA 1
ATOM 3013 C C . ASN C 1 54 ? 21.532 124.268 35.701 1.00 9.82 264 ASN C C 1
ATOM 3014 O O . ASN C 1 54 ? 20.587 124.629 36.393 1.00 9.69 264 ASN C O 1
ATOM 3019 N N . SER C 1 55 ? 22.758 124.112 36.209 1.00 10.47 265 SER C N 1
ATOM 3020 C CA . SER C 1 55 ? 23.070 124.462 37.583 1.00 9.96 265 SER C CA 1
ATOM 3021 C C . SER C 1 55 ? 22.687 125.927 37.859 1.00 9.81 265 SER C C 1
ATOM 3022 O O . SER C 1 55 ? 22.088 126.261 38.871 1.00 10.20 265 SER C O 1
ATOM 3025 N N . GLU C 1 56 ? 23.020 126.800 36.928 1.00 9.35 266 GLU C N 1
ATOM 3026 C CA . GLU C 1 56 ? 22.766 128.211 37.083 1.00 10.41 266 GLU C CA 1
ATOM 3027 C C . GLU C 1 56 ? 21.295 128.548 37.009 1.00 9.82 266 GLU C C 1
ATOM 3028 O O . GLU C 1 56 ? 20.797 129.343 37.788 1.00 11.57 266 GLU C O 1
ATOM 3034 N N . LEU C 1 57 ? 20.627 127.911 36.063 1.00 11.13 267 LEU C N 1
ATOM 3035 C CA . LEU C 1 57 ? 19.195 128.121 35.812 1.00 9.87 267 LEU C CA 1
ATOM 3036 C C . LEU C 1 57 ? 18.369 127.581 36.962 1.00 10.86 267 LEU C C 1
ATOM 3037 O O . LEU C 1 57 ? 17.417 128.223 37.408 1.00 9.74 267 LEU C O 1
ATOM 3042 N N . ARG C 1 58 ? 18.750 126.436 37.521 1.00 10.75 268 ARG C N 1
ATOM 3043 C CA A ARG C 1 58 ? 18.032 125.934 38.686 0.60 11.39 268 ARG C CA 1
ATOM 3044 C CA B ARG C 1 58 ? 18.026 125.924 38.668 0.40 10.83 268 ARG C CA 1
ATOM 3045 C C . ARG C 1 58 ? 18.130 126.883 39.875 1.00 12.21 268 ARG C C 1
ATOM 3046 O O . ARG C 1 58 ? 17.162 127.025 40.661 1.00 11.27 268 ARG C O 1
ATOM 3061 N N A GLU C 1 59 ? 19.298 127.521 40.049 0.60 12.94 269 GLU C N 1
ATOM 3062 N N B GLU C 1 59 ? 19.278 127.536 40.060 0.40 12.08 269 GLU C N 1
ATOM 3063 C CA A GLU C 1 59 ? 19.472 128.498 41.126 0.60 13.75 269 GLU C CA 1
ATOM 3064 C CA B GLU C 1 59 ? 19.391 128.477 41.168 0.40 12.30 269 GLU C CA 1
ATOM 3065 C C A GLU C 1 59 ? 18.528 129.696 40.935 0.60 13.53 269 GLU C C 1
ATOM 3066 C C B GLU C 1 59 ? 18.533 129.724 40.947 0.40 12.62 269 GLU C C 1
ATOM 3067 O O A GLU C 1 59 ? 17.909 130.199 41.896 0.60 12.78 269 GLU C O 1
ATOM 3068 O O B GLU C 1 59 ? 17.950 130.273 41.901 0.40 11.91 269 GLU C O 1
ATOM 3079 N N . ILE C 1 60 ? 18.447 130.179 39.708 1.00 12.50 270 ILE C N 1
ATOM 3080 C CA A ILE C 1 60 ? 17.578 131.307 39.380 0.60 12.88 270 ILE C CA 1
ATOM 3081 C CA B ILE C 1 60 ? 17.579 131.313 39.399 0.40 12.55 270 ILE C CA 1
ATOM 3082 C C . ILE C 1 60 ? 16.122 130.927 39.609 1.00 12.58 270 ILE C C 1
ATOM 3083 O O . ILE C 1 60 ? 15.342 131.709 40.178 1.00 12.86 270 ILE C O 1
ATOM 3092 N N . TYR C 1 61 ? 15.742 129.722 39.188 1.00 12.64 271 TYR C N 1
ATOM 3093 C CA . TYR C 1 61 ? 14.347 129.305 39.348 1.00 12.40 271 TYR C CA 1
ATOM 3094 C C . TYR C 1 61 ? 13.982 129.159 40.848 1.00 13.26 271 TYR C C 1
ATOM 3095 O O . TYR C 1 61 ? 12.883 129.545 41.281 1.00 14.81 271 TYR C O 1
ATOM 3104 N N . LYS C 1 62 ? 14.901 128.619 41.620 1.00 13.27 272 LYS C N 1
ATOM 3105 C CA . LYS C 1 62 ? 14.661 128.452 43.053 1.00 15.33 272 LYS C CA 1
ATOM 3106 C C . LYS C 1 62 ? 14.345 129.814 43.695 1.00 16.52 272 LYS C C 1
ATOM 3107 O O . LYS C 1 62 ? 13.432 129.957 44.535 1.00 16.65 272 LYS C O 1
ATOM 3113 N N . LYS C 1 63 ? 15.095 130.821 43.284 1.00 14.76 273 LYS C N 1
ATOM 3114 C CA . LYS C 1 63 ? 14.971 132.118 43.928 1.00 14.90 273 LYS C CA 1
ATOM 3115 C C . LYS C 1 63 ? 13.779 132.886 43.396 1.00 14.90 273 LYS C C 1
ATOM 3116 O O . LYS C 1 63 ? 13.151 133.628 44.137 1.00 15.02 273 LYS C O 1
ATOM 3122 N N . TYR C 1 64 ? 13.458 132.727 42.115 1.00 13.68 274 TYR C N 1
ATOM 3123 C CA . TYR C 1 64 ? 12.477 133.577 41.451 1.00 13.81 274 TYR C CA 1
ATOM 3124 C C . TYR C 1 64 ? 11.251 132.849 40.905 1.00 14.51 274 TYR C C 1
ATOM 3125 O O . TYR C 1 64 ? 10.504 133.406 40.150 1.00 15.36 274 TYR C O 1
ATOM 3134 N N . LYS C 1 65 ? 11.024 131.600 41.284 1.00 16.53 275 LYS C N 1
ATOM 3135 C CA . LYS C 1 65 ? 9.888 130.901 40.712 1.00 18.16 275 LYS C CA 1
ATOM 3136 C C . LYS C 1 65 ? 8.519 131.593 40.851 1.00 19.39 275 LYS C C 1
ATOM 3137 O O . LYS C 1 65 ? 7.667 131.413 40.015 1.00 20.62 275 LYS C O 1
ATOM 3143 N N . LYS C 1 66 ? 8.250 132.325 41.880 1.00 19.19 276 LYS C N 1
ATOM 3144 C CA . LYS C 1 66 ? 6.898 132.929 41.802 1.00 22.61 276 LYS C CA 1
ATOM 3145 C C . LYS C 1 66 ? 6.887 134.428 41.446 1.00 20.31 276 LYS C C 1
ATOM 3146 O O . LYS C 1 66 ? 5.861 135.151 41.661 1.00 20.19 276 LYS C O 1
ATOM 3152 N N . ASN C 1 67 ? 8.005 134.904 40.899 1.00 16.46 277 ASN C N 1
ATOM 3153 C CA . ASN C 1 67 ? 8.239 136.322 40.877 1.00 14.79 277 ASN C CA 1
ATOM 3154 C C . ASN C 1 67 ? 7.307 137.020 39.885 1.00 14.59 277 ASN C C 1
ATOM 3155 O O . ASN C 1 67 ? 7.079 136.510 38.790 1.00 14.09 277 ASN C O 1
ATOM 3160 N N . LYS C 1 68 ? 6.787 138.190 40.280 1.00 13.71 278 LYS C N 1
ATOM 3161 C CA A LYS C 1 68 ? 5.866 138.922 39.436 0.60 14.68 278 LYS C CA 1
ATOM 3162 C CA B LYS C 1 68 ? 5.865 138.954 39.443 0.40 13.95 278 LYS C CA 1
ATOM 3163 C C . LYS C 1 68 ? 6.524 139.548 38.204 1.00 13.03 278 LYS C C 1
ATOM 3164 O O . LYS C 1 68 ? 5.819 139.970 37.277 1.00 12.88 278 LYS C O 1
ATOM 3175 N N . TYR C 1 69 ? 7.867 139.638 38.176 1.00 11.45 279 TYR C N 1
ATOM 3176 C CA . TYR C 1 69 ? 8.523 140.389 37.111 1.00 12.34 279 TYR C CA 1
ATOM 3177 C C . TYR C 1 69 ? 9.383 139.626 36.091 1.00 12.11 279 TYR C C 1
ATOM 3178 O O . TYR C 1 69 ? 9.758 140.184 35.054 1.00 13.55 279 TYR C O 1
ATOM 3187 N N . ILE C 1 70 ? 9.676 138.386 36.393 1.00 11.82 280 ILE C N 1
ATOM 3188 C CA . ILE C 1 70 ? 10.567 137.592 35.540 1.00 12.11 280 ILE C CA 1
ATOM 3189 C C . ILE C 1 70 ? 9.973 136.191 35.425 1.00 11.46 280 ILE C C 1
ATOM 3190 O O . ILE C 1 70 ? 9.621 135.583 36.438 1.00 11.88 280 ILE C O 1
ATOM 3195 N N . GLY C 1 71 ? 9.905 135.676 34.190 1.00 11.56 281 GLY C N 1
ATOM 3196 C CA . GLY C 1 71 ? 9.499 134.275 33.951 1.00 11.05 281 GLY C CA 1
ATOM 3197 C C . GLY C 1 71 ? 10.622 133.557 33.173 1.00 11.17 281 GLY C C 1
ATOM 3198 O O . GLY C 1 71 ? 11.531 134.201 32.643 1.00 11.07 281 GLY C O 1
ATOM 3207 N N . LEU C 1 73 ? 11.431 130.064 30.542 1.00 10.20 283 LEU C N 1
ATOM 3208 C CA . LEU C 1 73 ? 10.917 129.087 29.611 1.00 8.82 283 LEU C CA 1
ATOM 3209 C C . LEU C 1 73 ? 12.109 128.316 28.981 1.00 8.12 283 LEU C C 1
ATOM 3210 O O . LEU C 1 73 ? 13.019 128.956 28.415 1.00 9.03 283 LEU C O 1
ATOM 3215 N N . GLY C 1 74 ? 12.070 126.991 29.049 1.00 9.87 284 GLY C N 1
ATOM 3216 C CA . GLY C 1 74 ? 13.007 126.115 28.313 1.00 9.69 284 GLY C CA 1
ATOM 3217 C C . GLY C 1 74 ? 12.448 125.712 26.988 1.00 10.27 284 GLY C C 1
ATOM 3218 O O . GLY C 1 74 ? 11.326 125.233 26.939 1.00 10.81 284 GLY C O 1
ATOM 3219 N N . ILE C 1 75 ? 13.216 125.944 25.922 1.00 9.13 285 ILE C N 1
ATOM 3220 C CA . ILE C 1 75 ? 12.896 125.474 24.600 1.00 10.34 285 ILE C CA 1
ATOM 3221 C C . ILE C 1 75 ? 13.910 124.415 24.232 1.00 10.87 285 ILE C C 1
ATOM 3222 O O . ILE C 1 75 ? 15.114 124.706 24.102 1.00 9.82 285 ILE C O 1
ATOM 3227 N N . SER C 1 76 ? 13.424 123.187 24.050 1.00 10.10 286 SER C N 1
ATOM 3228 C CA . SER C 1 76 ? 14.326 122.114 23.665 1.00 9.85 286 SER C CA 1
ATOM 3229 C C . SER C 1 76 ? 14.352 121.938 22.168 1.00 9.68 286 SER C C 1
ATOM 3230 O O . SER C 1 76 ? 13.318 122.085 21.487 1.00 11.15 286 SER C O 1
ATOM 3233 N N . LEU C 1 77 ? 15.514 121.569 21.640 1.00 9.71 287 LEU C N 1
ATOM 3234 C CA . LEU C 1 77 ? 15.684 121.221 20.259 1.00 9.46 287 LEU C CA 1
ATOM 3235 C C . LEU C 1 77 ? 15.774 119.693 20.092 1.00 9.22 287 LEU C C 1
ATOM 3236 O O . LEU C 1 77 ? 16.278 119.157 19.092 1.00 10.26 287 LEU C O 1
ATOM 3241 N N . ASP C 1 78 ? 15.253 118.970 21.070 1.00 9.83 288 ASP C N 1
ATOM 3242 C CA . ASP C 1 78 ? 15.077 117.525 20.912 1.00 9.19 288 ASP C CA 1
ATOM 3243 C C . ASP C 1 78 ? 14.186 117.155 19.712 1.00 10.00 288 ASP C C 1
ATOM 3244 O O . ASP C 1 78 ? 13.242 117.865 19.406 1.00 10.99 288 ASP C O 1
ATOM 3249 N N . VAL C 1 79 ? 14.426 115.965 19.180 1.00 9.00 289 VAL C N 1
ATOM 3250 C CA . VAL C 1 79 ? 13.499 115.344 18.273 1.00 9.63 289 VAL C CA 1
ATOM 3251 C C . VAL C 1 79 ? 12.684 114.208 18.885 1.00 9.93 289 VAL C C 1
ATOM 3252 O O . VAL C 1 79 ? 11.714 113.761 18.269 1.00 12.35 289 VAL C O 1
ATOM 3256 N N . ASP C 1 80 ? 13.047 113.720 20.061 1.00 10.87 290 ASP C N 1
ATOM 3257 C CA . ASP C 1 80 ? 12.433 112.504 20.643 1.00 11.57 290 ASP C CA 1
ATOM 3258 C C . ASP C 1 80 ? 11.722 112.968 21.919 1.00 12.65 290 ASP C C 1
ATOM 3259 O O . ASP C 1 80 ? 12.367 113.406 22.858 1.00 11.73 290 ASP C O 1
ATOM 3264 N N . LYS C 1 81 ? 10.389 112.874 21.917 1.00 12.15 291 LYS C N 1
ATOM 3265 C CA . LYS C 1 81 ? 9.583 113.321 23.039 1.00 12.44 291 LYS C CA 1
ATOM 3266 C C . LYS C 1 81 ? 9.882 112.637 24.374 1.00 12.45 291 LYS C C 1
ATOM 3267 O O . LYS C 1 81 ? 9.943 113.283 25.391 1.00 13.02 291 LYS C O 1
ATOM 3273 N N . GLN C 1 82 ? 10.062 111.337 24.379 1.00 13.85 292 GLN C N 1
ATOM 3274 C CA . GLN C 1 82 ? 10.310 110.640 25.629 1.00 14.23 292 GLN C CA 1
ATOM 3275 C C . GLN C 1 82 ? 11.668 111.004 26.189 1.00 12.71 292 GLN C C 1
ATOM 3276 O O . GLN C 1 82 ? 11.810 111.171 27.386 1.00 11.90 292 GLN C O 1
ATOM 3282 N N . GLN C 1 83 ? 12.680 111.130 25.331 1.00 11.91 293 GLN C N 1
ATOM 3283 C CA . GLN C 1 83 ? 14.031 111.543 25.844 1.00 11.38 293 GLN C CA 1
ATOM 3284 C C . GLN C 1 83 ? 13.970 112.944 26.439 1.00 10.51 293 GLN C C 1
ATOM 3285 O O . GLN C 1 83 ? 14.596 113.212 27.476 1.00 9.36 293 GLN C O 1
ATOM 3291 N N . TRP C 1 84 ? 13.171 113.832 25.817 1.00 10.09 294 TRP C N 1
ATOM 3292 C CA . TRP C 1 84 ? 12.955 115.190 26.315 1.00 9.48 294 TRP C CA 1
ATOM 3293 C C . TRP C 1 84 ? 12.291 115.158 27.696 1.00 10.48 294 TRP C C 1
ATOM 3294 O O . TRP C 1 84 ? 12.805 115.761 28.664 1.00 9.94 294 TRP C O 1
ATOM 3305 N N . LYS C 1 85 ? 11.197 114.402 27.795 1.00 9.46 295 LYS C N 1
ATOM 3306 C CA . LYS C 1 85 ? 10.462 114.259 29.100 1.00 10.87 295 LYS C CA 1
ATOM 3307 C C . LYS C 1 85 ? 11.353 113.631 30.174 1.00 10.93 295 LYS C C 1
ATOM 3308 O O . LYS C 1 85 ? 11.382 114.107 31.315 1.00 12.77 295 LYS C O 1
ATOM 3314 N N . ASP C 1 86 ? 12.134 112.629 29.797 1.00 9.86 296 ASP C N 1
ATOM 3315 C CA . ASP C 1 86 ? 13.037 111.974 30.728 1.00 12.01 296 ASP C CA 1
ATOM 3316 C C . ASP C 1 86 ? 14.091 112.933 31.311 1.00 11.10 296 ASP C C 1
ATOM 3317 O O . ASP C 1 86 ? 14.381 112.864 32.514 1.00 10.95 296 ASP C O 1
ATOM 3322 N N . ALA C 1 87 ? 14.649 113.789 30.461 1.00 9.42 297 ALA C N 1
ATOM 3323 C CA . ALA C 1 87 ? 15.578 114.810 30.913 1.00 9.81 297 ALA C CA 1
ATOM 3324 C C . ALA C 1 87 ? 14.936 115.832 31.827 1.00 9.71 297 ALA C C 1
ATOM 3325 O O . ALA C 1 87 ? 15.544 116.220 32.832 1.00 10.48 297 ALA C O 1
ATOM 3327 N N . ILE C 1 88 ? 13.713 116.278 31.518 1.00 10.31 298 ILE C N 1
ATOM 3328 C CA . ILE C 1 88 ? 13.011 117.260 32.354 1.00 9.78 298 ILE C CA 1
ATOM 3329 C C . ILE C 1 88 ? 12.902 116.705 33.763 1.00 10.40 298 ILE C C 1
ATOM 3330 O O . ILE C 1 88 ? 13.089 117.444 34.747 1.00 10.95 298 ILE C O 1
ATOM 3335 N N . LYS C 1 89 ? 12.602 115.417 33.867 1.00 10.67 299 LYS C N 1
ATOM 3336 C CA . LYS C 1 89 ? 12.455 114.763 35.178 1.00 11.29 299 LYS C CA 1
ATOM 3337 C C . LYS C 1 89 ? 13.791 114.608 35.906 1.00 9.43 299 LYS C C 1
ATOM 3338 O O . LYS C 1 89 ? 13.946 115.057 37.059 1.00 9.76 299 LYS C O 1
ATOM 3344 N N . ARG C 1 90 ? 14.751 113.986 35.247 1.00 9.24 300 ARG C N 1
ATOM 3345 C CA A ARG C 1 90 ? 16.067 113.675 35.825 0.60 10.03 300 ARG C CA 1
ATOM 3346 C CA B ARG C 1 90 ? 16.052 113.673 35.825 0.40 9.70 300 ARG C CA 1
ATOM 3347 C C . ARG C 1 90 ? 16.805 114.954 36.210 1.00 8.60 300 ARG C C 1
ATOM 3348 O O . ARG C 1 90 ? 17.468 115.007 37.230 1.00 8.81 300 ARG C O 1
ATOM 3363 N N . ASP C 1 91 ? 16.723 115.952 35.357 1.00 8.42 301 ASP C N 1
ATOM 3364 C CA . ASP C 1 91 ? 17.517 117.173 35.550 1.00 9.87 301 ASP C CA 1
ATOM 3365 C C . ASP C 1 91 ? 16.728 118.244 36.304 1.00 9.97 301 ASP C C 1
ATOM 3366 O O . ASP C 1 91 ? 17.186 119.360 36.437 1.00 9.49 301 ASP C O 1
ATOM 3371 N N . THR C 1 92 ? 15.549 117.893 36.799 1.00 8.73 302 THR C N 1
ATOM 3372 C CA . THR C 1 92 ? 14.688 118.806 37.535 1.00 9.96 302 THR C CA 1
ATOM 3373 C C . THR C 1 92 ? 14.525 120.176 36.842 1.00 9.56 302 THR C C 1
ATOM 3374 O O . THR C 1 92 ? 14.667 121.240 37.467 1.00 10.51 302 THR C O 1
ATOM 3378 N N . LEU C 1 93 ? 14.131 120.117 35.588 1.00 9.61 303 LEU C N 1
ATOM 3379 C CA . LEU C 1 93 ? 13.906 121.298 34.770 1.00 10.31 303 LEU C CA 1
ATOM 3380 C C . LEU C 1 93 ? 12.446 121.749 35.018 1.00 11.33 303 LEU C C 1
ATOM 3381 O O . LEU C 1 93 ? 11.544 121.499 34.178 1.00 11.87 303 LEU C O 1
ATOM 3386 N N . ASP C 1 94 ? 12.246 122.385 36.174 1.00 11.34 304 ASP C N 1
ATOM 3387 C CA . ASP C 1 94 ? 10.921 122.569 36.753 1.00 11.93 304 ASP C CA 1
ATOM 3388 C C . ASP C 1 94 ? 10.183 123.817 36.283 1.00 11.27 304 ASP C C 1
ATOM 3389 O O . ASP C 1 94 ? 8.951 123.964 36.589 1.00 11.37 304 ASP C O 1
ATOM 3394 N N . TRP C 1 95 ? 10.867 124.710 35.564 1.00 9.49 305 TRP C N 1
ATOM 3395 C CA . TRP C 1 95 ? 10.230 125.857 34.910 1.00 10.52 305 TRP C CA 1
ATOM 3396 C C . TRP C 1 95 ? 9.589 125.348 33.645 1.00 10.66 305 TRP C C 1
ATOM 3397 O O . TRP C 1 95 ? 9.799 124.220 33.230 1.00 9.72 305 TRP C O 1
ATOM 3408 N N . GLU C 1 96 ? 8.731 126.135 33.061 1.00 10.67 306 GLU C N 1
ATOM 3409 C CA . GLU C 1 96 ? 8.003 125.651 31.909 1.00 9.70 306 GLU C CA 1
ATOM 3410 C C . GLU C 1 96 ? 8.960 125.213 30.796 1.00 10.45 306 GLU C C 1
ATOM 3411 O O . GLU C 1 96 ? 10.042 125.818 30.592 1.00 8.71 306 GLU C O 1
ATOM 3417 N N . GLN C 1 97 ? 8.544 124.160 30.079 1.00 10.43 307 GLN C N 1
ATOM 3418 C CA . GLN C 1 97 ? 9.308 123.517 28.994 1.00 10.18 307 GLN C CA 1
ATOM 3419 C C . GLN C 1 97 ? 8.422 123.256 27.798 1.00 10.66 307 GLN C C 1
ATOM 3420 O O . GLN C 1 97 ? 7.311 122.704 27.939 1.00 10.20 307 GLN C O 1
ATOM 3426 N N . VAL C 1 98 ? 8.932 123.619 26.637 1.00 10.18 308 VAL C N 1
ATOM 3427 C CA . VAL C 1 98 ? 8.286 123.364 25.356 1.00 9.74 308 VAL C CA 1
ATOM 3428 C C . VAL C 1 98 ? 9.246 122.722 24.368 1.00 10.06 308 VAL C C 1
ATOM 3429 O O . VAL C 1 98 ? 10.467 122.854 24.472 1.00 9.29 308 VAL C O 1
ATOM 3433 N N . CYS C 1 99 ? 8.677 122.033 23.406 1.00 10.71 309 CYS C N 1
ATOM 3434 C CA . CYS C 1 99 ? 9.428 121.369 22.335 1.00 10.71 309 CYS C CA 1
ATOM 3435 C C . CYS C 1 99 ? 8.394 120.946 21.268 1.00 12.80 309 CYS C C 1
ATOM 3436 O O . CYS C 1 99 ? 7.396 120.338 21.601 1.00 13.97 309 CYS C O 1
ATOM 3439 N N . ASP C 1 100 ? 8.675 121.247 20.012 1.00 13.56 310 ASP C N 1
ATOM 3440 C CA . ASP C 1 100 ? 7.841 120.729 18.904 1.00 15.46 310 ASP C CA 1
ATOM 3441 C C . ASP C 1 100 ? 8.495 119.591 18.102 1.00 13.83 310 ASP C C 1
ATOM 3442 O O . ASP C 1 100 ? 7.983 119.168 17.058 1.00 13.71 310 ASP C O 1
ATOM 3447 N N . PHE C 1 101 ? 9.638 119.117 18.579 1.00 13.64 311 PHE C N 1
ATOM 3448 C CA . PHE C 1 101 ? 10.347 117.960 18.035 1.00 12.70 311 PHE C CA 1
ATOM 3449 C C . PHE C 1 101 ? 10.913 118.161 16.637 1.00 12.98 311 PHE C C 1
ATOM 3450 O O . PHE C 1 101 ? 11.317 117.197 16.003 1.00 11.83 311 PHE C O 1
ATOM 3458 N N . GLY C 1 102 ? 11.015 119.412 16.170 1.00 12.08 312 GLY C N 1
ATOM 3459 C CA . GLY C 1 102 ? 11.625 119.702 14.861 1.00 12.91 312 GLY C CA 1
ATOM 3460 C C . GLY C 1 102 ? 13.150 119.580 14.833 1.00 12.87 312 GLY C C 1
ATOM 3461 O O . GLY C 1 102 ? 13.729 119.437 13.765 1.00 13.89 312 GLY C O 1
ATOM 3462 N N . GLY C 1 103 ? 13.815 119.694 15.996 1.00 13.26 313 GLY C N 1
ATOM 3463 C CA . GLY C 1 103 ? 15.274 119.576 16.087 1.00 12.41 313 GLY C CA 1
ATOM 3464 C C . GLY C 1 103 ? 16.077 120.824 15.788 1.00 13.77 313 GLY C C 1
ATOM 3465 O O . GLY C 1 103 ? 15.590 121.963 15.917 1.00 11.02 313 GLY C O 1
ATOM 3466 N N . LEU C 1 104 ? 17.331 120.592 15.406 1.00 14.71 314 LEU C N 1
ATOM 3467 C CA . LEU C 1 104 ? 18.305 121.650 15.310 1.00 19.17 314 LEU C CA 1
ATOM 3468 C C . LEU C 1 104 ? 18.035 122.675 14.256 1.00 20.91 314 LEU C C 1
ATOM 3469 O O . LEU C 1 104 ? 18.476 123.850 14.408 1.00 24.25 314 LEU C O 1
ATOM 3474 N N . ASN C 1 105 ? 17.308 122.303 13.230 1.00 21.32 315 ASN C N 1
ATOM 3475 C CA . ASN C 1 105 ? 17.130 123.250 12.169 1.00 23.06 315 ASN C CA 1
ATOM 3476 C C . ASN C 1 105 ? 15.677 123.630 12.110 1.00 21.69 315 ASN C C 1
ATOM 3477 O O . ASN C 1 105 ? 15.225 124.051 11.063 1.00 21.71 315 ASN C O 1
ATOM 3482 N N . SER C 1 106 ? 14.960 123.514 13.243 1.00 21.22 316 SER C N 1
ATOM 3483 C CA . SER C 1 106 ? 13.554 123.914 13.317 1.00 20.81 316 SER C CA 1
ATOM 3484 C C . SER C 1 106 ? 13.440 125.456 13.313 1.00 19.50 316 SER C C 1
ATOM 3485 O O . SER C 1 106 ? 14.433 126.192 13.552 1.00 19.23 316 SER C O 1
ATOM 3488 N N . GLU C 1 107 ? 12.228 125.927 13.014 1.00 18.06 317 GLU C N 1
ATOM 3489 C CA A GLU C 1 107 ? 12.023 127.341 12.796 0.60 16.94 317 GLU C CA 1
ATOM 3490 C CA B GLU C 1 107 ? 11.990 127.353 12.799 0.40 16.52 317 GLU C CA 1
ATOM 3491 C C . GLU C 1 107 ? 12.455 128.187 13.998 1.00 14.76 317 GLU C C 1
ATOM 3492 O O . GLU C 1 107 ? 13.119 129.170 13.819 1.00 13.96 317 GLU C O 1
ATOM 3503 N N . VAL C 1 108 ? 12.077 127.813 15.207 1.00 14.09 318 VAL C N 1
ATOM 3504 C CA . VAL C 1 108 ? 12.506 128.622 16.368 1.00 13.78 318 VAL C CA 1
ATOM 3505 C C . VAL C 1 108 ? 14.029 128.714 16.465 1.00 13.11 318 VAL C C 1
ATOM 3506 O O . VAL C 1 108 ? 14.564 129.777 16.788 1.00 13.44 318 VAL C O 1
ATOM 3510 N N . ALA C 1 109 ? 14.735 127.645 16.133 1.00 13.28 319 ALA C N 1
ATOM 3511 C CA . ALA C 1 109 ? 16.209 127.663 16.185 1.00 13.93 319 ALA C CA 1
ATOM 3512 C C . ALA C 1 109 ? 16.777 128.590 15.144 1.00 13.52 319 ALA C C 1
ATOM 3513 O O . ALA C 1 109 ? 17.688 129.332 15.390 1.00 12.56 319 ALA C O 1
ATOM 3515 N N . LYS C 1 110 ? 16.161 128.567 13.975 1.00 14.36 320 LYS C N 1
ATOM 3516 C CA . LYS C 1 110 ? 16.555 129.452 12.905 1.00 15.44 320 LYS C CA 1
ATOM 3517 C C . LYS C 1 110 ? 16.260 130.925 13.208 1.00 14.32 320 LYS C C 1
ATOM 3518 O O . LYS C 1 110 ? 17.160 131.779 13.059 1.00 14.71 320 LYS C O 1
ATOM 3524 N N . GLN C 1 111 ? 15.050 131.204 13.678 1.00 13.76 321 GLN C N 1
ATOM 3525 C CA A GLN C 1 111 ? 14.572 132.570 13.986 0.60 13.83 321 GLN C CA 1
ATOM 3526 C CA B GLN C 1 111 ? 14.678 132.590 13.929 0.40 13.49 321 GLN C CA 1
ATOM 3527 C C . GLN C 1 111 ? 15.402 133.241 15.105 1.00 13.17 321 GLN C C 1
ATOM 3528 O O . GLN C 1 111 ? 15.665 134.441 15.077 1.00 11.75 321 GLN C O 1
ATOM 3539 N N . TYR C 1 112 ? 15.800 132.428 16.086 1.00 12.47 322 TYR C N 1
ATOM 3540 C CA . TYR C 1 112 ? 16.625 132.883 17.193 1.00 13.08 322 TYR C CA 1
ATOM 3541 C C . TYR C 1 112 ? 18.140 132.763 16.946 1.00 13.98 322 TYR C C 1
ATOM 3542 O O . TYR C 1 112 ? 18.924 133.124 17.822 1.00 13.73 322 TYR C O 1
ATOM 3551 N N . SER C 1 113 ? 18.543 132.329 15.741 1.00 14.43 323 SER C N 1
ATOM 3552 C CA . SER C 1 113 ? 19.978 132.310 15.366 1.00 15.94 323 SER C CA 1
ATOM 3553 C C . SER C 1 113 ? 20.764 131.474 16.348 1.00 15.51 323 SER C C 1
ATOM 3554 O O . SER C 1 113 ? 21.838 131.872 16.804 1.00 16.56 323 SER C O 1
ATOM 3557 N N . ILE C 1 114 ? 20.219 130.308 16.670 1.00 14.72 324 ILE C N 1
ATOM 3558 C CA . ILE C 1 114 ? 20.905 129.422 17.613 1.00 13.71 324 ILE C CA 1
ATOM 3559 C C . ILE C 1 114 ? 22.074 128.762 16.907 1.00 14.79 324 ILE C C 1
ATOM 3560 O O . ILE C 1 114 ? 21.886 127.912 16.002 1.00 16.34 324 ILE C O 1
ATOM 3565 N N . TYR C 1 115 ? 23.295 129.156 17.251 1.00 11.64 325 TYR C N 1
ATOM 3566 C CA . TYR C 1 115 ? 24.456 128.554 16.581 1.00 10.69 325 TYR C CA 1
ATOM 3567 C C . TYR C 1 115 ? 25.136 127.453 17.405 1.00 9.04 325 TYR C C 1
ATOM 3568 O O . TYR C 1 115 ? 25.948 126.714 16.881 1.00 11.08 325 TYR C O 1
ATOM 3577 N N . LYS C 1 116 ? 24.754 127.386 18.665 1.00 9.80 326 LYS C N 1
ATOM 3578 C CA . LYS C 1 116 ? 25.211 126.378 19.600 1.00 9.66 326 LYS C CA 1
ATOM 3579 C C . LYS C 1 116 ? 24.238 126.278 20.755 1.00 10.28 326 LYS C C 1
ATOM 3580 O O . LYS C 1 116 ? 23.489 127.222 21.021 1.00 8.33 326 LYS C O 1
ATOM 3586 N N . ILE C 1 117 ? 24.244 125.132 21.401 1.00 8.72 327 ILE C N 1
ATOM 3587 C CA . ILE C 1 117 ? 23.510 125.011 22.671 1.00 9.42 327 ILE C CA 1
ATOM 3588 C C . ILE C 1 117 ? 24.491 124.552 23.779 1.00 10.23 327 ILE C C 1
ATOM 3589 O O . ILE C 1 117 ? 25.480 123.870 23.511 1.00 10.12 327 ILE C O 1
ATOM 3594 N N . PRO C 1 118 ? 24.188 124.860 25.035 1.00 9.92 328 PRO C N 1
ATOM 3595 C CA . PRO C 1 118 ? 23.132 125.741 25.503 1.00 9.30 328 PRO C CA 1
ATOM 3596 C C . PRO C 1 118 ? 23.258 127.188 24.995 1.00 8.76 328 PRO C C 1
ATOM 3597 O O . PRO C 1 118 ? 24.357 127.676 24.613 1.00 8.78 328 PRO C O 1
ATOM 3601 N N . ALA C 1 119 ? 22.125 127.845 24.918 1.00 8.83 329 ALA C N 1
ATOM 3602 C CA . ALA C 1 119 ? 22.053 129.264 24.618 1.00 8.74 329 ALA C CA 1
ATOM 3603 C C . ALA C 1 119 ? 20.924 129.841 25.462 1.00 9.39 329 ALA C C 1
ATOM 3604 O O . ALA C 1 119 ? 20.061 129.119 25.992 1.00 10.60 329 ALA C O 1
ATOM 3606 N N . ASN C 1 120 ? 20.879 131.141 25.568 1.00 8.98 330 ASN C N 1
ATOM 3607 C CA . ASN C 1 120 ? 19.735 131.792 26.189 1.00 9.68 330 ASN C CA 1
ATOM 3608 C C . ASN C 1 120 ? 19.545 133.208 25.648 1.00 9.94 330 ASN C C 1
ATOM 3609 O O . ASN C 1 120 ? 20.418 133.775 24.940 1.00 9.28 330 ASN C O 1
ATOM 3614 N N . ILE C 1 121 ? 18.349 133.721 25.912 1.00 10.60 331 ILE C N 1
ATOM 3615 C CA . ILE C 1 121 ? 18.001 135.092 25.503 1.00 10.16 331 ILE C CA 1
ATOM 3616 C C . ILE C 1 121 ? 17.057 135.673 26.546 1.00 11.38 331 ILE C C 1
ATOM 3617 O O . ILE C 1 121 ? 16.244 134.962 27.167 1.00 10.09 331 ILE C O 1
ATOM 3622 N N . LEU C 1 122 ? 17.187 136.982 26.792 1.00 11.34 332 LEU C N 1
ATOM 3623 C CA . LEU C 1 122 ? 16.424 137.659 27.788 1.00 11.36 332 LEU C CA 1
ATOM 3624 C C . LEU C 1 122 ? 15.600 138.758 27.123 1.00 11.31 332 LEU C C 1
ATOM 3625 O O . LEU C 1 122 ? 16.150 139.594 26.399 1.00 11.06 332 LEU C O 1
ATOM 3630 N N . LEU C 1 123 ? 14.287 138.753 27.377 1.00 11.94 333 LEU C N 1
ATOM 3631 C CA . LEU C 1 123 ? 13.324 139.672 26.750 1.00 11.60 333 LEU C CA 1
ATOM 3632 C C . LEU C 1 123 ? 12.703 140.549 27.827 1.00 12.53 333 LEU C C 1
ATOM 3633 O O . LEU C 1 123 ? 12.432 140.066 28.930 1.00 13.34 333 LEU C O 1
ATOM 3638 N N . SER C 1 124 ? 12.390 141.806 27.476 1.00 12.93 334 SER C N 1
ATOM 3639 C CA . SER C 1 124 ? 11.581 142.675 28.336 1.00 14.97 334 SER C CA 1
ATOM 3640 C C . SER C 1 124 ? 10.100 142.248 28.248 1.00 16.37 334 SER C C 1
ATOM 3641 O O . SER C 1 124 ? 9.765 141.400 27.445 1.00 14.74 334 SER C O 1
ATOM 3644 N N . SER C 1 125 ? 9.203 142.847 29.050 1.00 17.51 335 SER C N 1
ATOM 3645 C CA A SER C 1 125 ? 7.778 142.508 28.999 0.60 19.40 335 SER C CA 1
ATOM 3646 C CA B SER C 1 125 ? 7.791 142.447 28.984 0.40 17.53 335 SER C CA 1
ATOM 3647 C C . SER C 1 125 ? 7.146 142.714 27.624 1.00 19.58 335 SER C C 1
ATOM 3648 O O . SER C 1 125 ? 6.157 142.080 27.291 1.00 19.11 335 SER C O 1
ATOM 3653 N N . ASP C 1 126 ? 7.701 143.638 26.844 1.00 19.65 336 ASP C N 1
ATOM 3654 C CA . ASP C 1 126 ? 7.164 143.929 25.514 1.00 21.21 336 ASP C CA 1
ATOM 3655 C C . ASP C 1 126 ? 7.840 143.116 24.396 1.00 20.96 336 ASP C C 1
ATOM 3656 O O . ASP C 1 126 ? 7.549 143.308 23.225 1.00 20.47 336 ASP C O 1
ATOM 3661 N N . GLY C 1 127 ? 8.725 142.180 24.763 1.00 19.19 337 GLY C N 1
ATOM 3662 C CA . GLY C 1 127 ? 9.322 141.281 23.804 1.00 18.46 337 GLY C CA 1
ATOM 3663 C C . GLY C 1 127 ? 10.596 141.813 23.203 1.00 17.59 337 GLY C C 1
ATOM 3664 O O . GLY C 1 127 ? 11.169 141.192 22.311 1.00 18.52 337 GLY C O 1
ATOM 3665 N N . LYS C 1 128 ? 11.081 142.948 23.696 1.00 16.80 338 LYS C N 1
ATOM 3666 C CA . LYS C 1 128 ? 12.320 143.482 23.186 1.00 17.08 338 LYS C CA 1
ATOM 3667 C C . LYS C 1 128 ? 13.493 142.656 23.727 1.00 16.48 338 LYS C C 1
ATOM 3668 O O . LYS C 1 128 ? 13.503 142.289 24.890 1.00 15.57 338 LYS C O 1
ATOM 3674 N N . ILE C 1 129 ? 14.457 142.353 22.858 1.00 16.39 339 ILE C N 1
ATOM 3675 C CA . ILE C 1 129 ? 15.626 141.561 23.229 1.00 15.77 339 ILE C CA 1
ATOM 3676 C C . ILE C 1 129 ? 16.589 142.396 24.009 1.00 15.90 339 ILE C C 1
ATOM 3677 O O . ILE C 1 129 ? 17.137 143.413 23.487 1.00 18.21 339 ILE C O 1
ATOM 3682 N N . LEU C 1 130 ? 16.813 142.005 25.265 1.00 15.08 340 LEU C N 1
ATOM 3683 C CA . LEU C 1 130 ? 17.697 142.729 26.154 1.00 15.40 340 LEU C CA 1
ATOM 3684 C C . LEU C 1 130 ? 19.123 142.261 26.177 1.00 15.41 340 LEU C C 1
ATOM 3685 O O . LEU C 1 130 ? 20.052 143.088 26.272 1.00 16.33 340 LEU C O 1
ATOM 3690 N N . ALA C 1 131 ? 19.331 140.949 26.114 1.00 14.53 341 ALA C N 1
ATOM 3691 C CA . ALA C 1 131 ? 20.671 140.351 26.208 1.00 15.45 341 ALA C CA 1
ATOM 3692 C C . ALA C 1 131 ? 20.570 138.935 25.651 1.00 14.71 341 ALA C C 1
ATOM 3693 O O . ALA C 1 131 ? 19.499 138.368 25.626 1.00 13.67 341 ALA C O 1
ATOM 3695 N N . LYS C 1 132 ? 21.712 138.351 25.291 1.00 15.03 342 LYS C N 1
ATOM 3696 C CA . LYS C 1 132 ? 21.801 136.961 24.848 1.00 15.62 342 LYS C CA 1
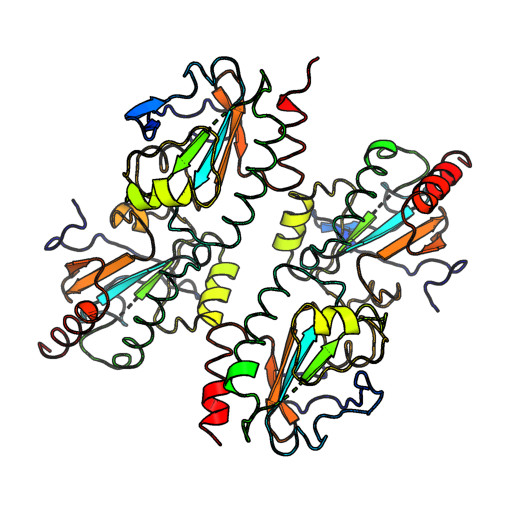ATOM 3697 C C . LYS C 1 132 ? 22.967 136.278 25.543 1.00 13.88 342 LYS C C 1
ATOM 3698 O O . LYS C 1 132 ? 24.028 136.914 25.799 1.00 14.45 342 LYS C O 1
ATOM 3704 N N . ASN C 1 133 ? 22.799 135.012 25.825 1.00 14.12 343 ASN C N 1
ATOM 3705 C CA . ASN C 1 133 ? 23.852 134.150 26.304 1.00 13.98 343 ASN C CA 1
ATOM 3706 C C . ASN C 1 133 ? 24.505 134.617 27.605 1.00 16.52 343 ASN C C 1
ATOM 3707 O O . ASN C 1 133 ? 25.718 134.600 27.761 1.00 16.13 343 ASN C O 1
ATOM 3712 N N . LEU C 1 134 ? 23.646 134.991 28.552 1.00 16.51 344 LEU C N 1
ATOM 3713 C CA . LEU C 1 134 ? 24.085 135.485 29.875 1.00 17.70 344 LEU C CA 1
ATOM 3714 C C . LEU C 1 134 ? 24.465 134.342 30.734 1.00 16.77 344 LEU C C 1
ATOM 3715 O O . LEU C 1 134 ? 23.809 133.280 30.743 1.00 18.58 344 LEU C O 1
ATOM 3720 N N . ARG C 1 135 ? 25.540 134.512 31.499 1.00 13.79 345 ARG C N 1
ATOM 3721 C CA A ARG C 1 135 ? 26.026 133.472 32.351 0.60 14.00 345 ARG C CA 1
ATOM 3722 C CA B ARG C 1 135 ? 25.932 133.465 32.436 0.40 13.36 345 ARG C CA 1
ATOM 3723 C C . ARG C 1 135 ? 26.470 134.075 33.678 1.00 12.33 345 ARG C C 1
ATOM 3724 O O . ARG C 1 135 ? 26.711 135.308 33.758 1.00 11.82 345 ARG C O 1
ATOM 3739 N N . GLY C 1 136 ? 26.615 133.211 34.685 1.00 11.87 346 GLY C N 1
ATOM 3740 C CA . GLY C 1 136 ? 27.306 133.558 35.931 1.00 11.64 346 GLY C CA 1
ATOM 3741 C C . GLY C 1 136 ? 26.779 134.796 36.600 1.00 11.32 346 GLY C C 1
ATOM 3742 O O . GLY C 1 136 ? 25.574 134.980 36.710 1.00 11.29 346 GLY C O 1
ATOM 3743 N N . GLU C 1 137 ? 27.701 135.630 37.058 1.00 9.52 347 GLU C N 1
ATOM 3744 C CA . GLU C 1 137 ? 27.351 136.784 37.825 1.00 10.86 347 GLU C CA 1
ATOM 3745 C C . GLU C 1 137 ? 26.561 137.778 36.985 1.00 10.79 347 GLU C C 1
ATOM 3746 O O . GLU C 1 137 ? 25.666 138.406 37.503 1.00 10.76 347 GLU C O 1
ATOM 3752 N N . GLU C 1 138 ? 26.864 137.845 35.691 1.00 11.84 348 GLU C N 1
ATOM 3753 C CA . GLU C 1 138 ? 26.208 138.800 34.799 1.00 12.54 348 GLU C CA 1
ATOM 3754 C C . GLU C 1 138 ? 24.720 138.413 34.648 1.00 12.41 348 GLU C C 1
ATOM 3755 O O . GLU C 1 138 ? 23.853 139.298 34.749 1.00 13.74 348 GLU C O 1
ATOM 3761 N N . LEU C 1 139 ? 24.441 137.119 34.533 1.00 12.98 349 LEU C N 1
ATOM 3762 C CA . LEU C 1 139 ? 23.034 136.627 34.488 1.00 13.08 349 LEU C CA 1
ATOM 3763 C C . LEU C 1 139 ? 22.326 136.998 35.813 1.00 13.10 349 LEU C C 1
ATOM 3764 O O . LEU C 1 139 ? 21.238 137.585 35.805 1.00 12.54 349 LEU C O 1
ATOM 3769 N N . LYS C 1 140 ? 22.945 136.706 36.938 1.00 12.67 350 LYS C N 1
ATOM 3770 C CA . LYS C 1 140 ? 22.312 137.001 38.218 1.00 13.85 350 LYS C CA 1
ATOM 3771 C C . LYS C 1 140 ? 22.021 138.472 38.355 1.00 13.92 350 LYS C C 1
ATOM 3772 O O . LYS C 1 140 ? 20.913 138.856 38.806 1.00 12.59 350 LYS C O 1
ATOM 3778 N N . LYS C 1 141 ? 23.002 139.314 38.011 1.00 11.73 351 LYS C N 1
ATOM 3779 C CA . LYS C 1 141 ? 22.826 140.729 38.154 1.00 13.39 351 LYS C CA 1
ATOM 3780 C C . LYS C 1 141 ? 21.692 141.273 37.297 1.00 13.11 351 LYS C C 1
ATOM 3781 O O . LYS C 1 141 ? 20.945 142.142 37.740 1.00 13.87 351 LYS C O 1
ATOM 3787 N N . LYS C 1 142 ? 21.615 140.803 36.054 1.00 12.94 352 LYS C N 1
ATOM 3788 C CA . LYS C 1 142 ? 20.571 141.286 35.119 1.00 14.34 352 LYS C CA 1
ATOM 3789 C C . LYS C 1 142 ? 19.190 140.928 35.645 1.00 12.36 352 LYS C C 1
ATOM 3790 O O . LYS C 1 142 ? 18.276 141.719 35.515 1.00 14.54 352 LYS C O 1
ATOM 3796 N N . ILE C 1 143 ? 19.023 139.719 36.164 1.00 12.75 353 ILE C N 1
ATOM 3797 C CA . ILE C 1 143 ? 17.690 139.310 36.719 1.00 13.69 353 ILE C CA 1
ATOM 3798 C C . ILE C 1 143 ? 17.395 140.168 37.948 1.00 13.08 353 ILE C C 1
ATOM 3799 O O . ILE C 1 143 ? 16.278 140.691 38.120 1.00 13.98 353 ILE C O 1
ATOM 3804 N N . GLU C 1 144 ? 18.382 140.320 38.818 1.00 13.35 354 GLU C N 1
ATOM 3805 C CA . GLU C 1 144 ? 18.221 141.198 39.985 1.00 14.58 354 GLU C CA 1
ATOM 3806 C C . GLU C 1 144 ? 17.748 142.563 39.588 1.00 14.25 354 GLU C C 1
ATOM 3807 O O . GLU C 1 144 ? 16.825 143.118 40.218 1.00 15.59 354 GLU C O 1
ATOM 3813 N N . ASN C 1 145 ? 18.361 143.136 38.571 1.00 14.19 355 ASN C N 1
ATOM 3814 C CA . ASN C 1 145 ? 17.999 144.465 38.119 1.00 14.97 355 ASN C CA 1
ATOM 3815 C C . ASN C 1 145 ? 16.540 144.525 37.612 1.00 15.89 355 ASN C C 1
ATOM 3816 O O . ASN C 1 145 ? 15.773 145.473 37.889 1.00 14.56 355 ASN C O 1
ATOM 3821 N N . ILE C 1 146 ? 16.161 143.521 36.831 1.00 14.69 356 ILE C N 1
ATOM 3822 C CA . ILE C 1 146 ? 14.773 143.434 36.378 1.00 15.15 356 ILE C CA 1
ATOM 3823 C C . ILE C 1 146 ? 13.776 143.401 37.547 1.00 15.56 356 ILE C C 1
ATOM 3824 O O . ILE C 1 146 ? 12.747 144.078 37.528 1.00 15.79 356 ILE C O 1
ATOM 3829 N N . VAL C 1 147 ? 14.101 142.629 38.569 1.00 15.94 357 VAL C N 1
ATOM 3830 C CA . VAL C 1 147 ? 13.227 142.465 39.719 1.00 18.06 357 VAL C CA 1
ATOM 3831 C C . VAL C 1 147 ? 13.136 143.767 40.542 1.00 19.87 357 VAL C C 1
ATOM 3832 O O . VAL C 1 147 ? 12.054 144.139 40.986 1.00 20.69 357 VAL C O 1
ATOM 3836 N N . GLU C 1 148 ? 14.241 144.478 40.686 1.00 20.20 358 GLU C N 1
ATOM 3837 C CA A GLU C 1 148 ? 14.248 145.750 41.426 0.60 21.76 358 GLU C CA 1
ATOM 3838 C CA B GLU C 1 148 ? 14.229 145.742 41.431 0.40 21.53 358 GLU C CA 1
ATOM 3839 C C . GLU C 1 148 ? 13.586 146.849 40.584 1.00 21.79 358 GLU C C 1
ATOM 3840 O O . GLU C 1 148 ? 12.946 147.758 41.133 1.00 22.58 358 GLU C O 1
ATOM 3851 N N . GLU C 1 149 ? 13.707 146.774 39.251 1.00 22.43 359 GLU C N 1
ATOM 3852 C CA . GLU C 1 149 ? 12.980 147.708 38.359 1.00 23.41 359 GLU C CA 1
ATOM 3853 C C . GLU C 1 149 ? 11.453 147.569 38.526 1.00 23.23 359 GLU C C 1
ATOM 3854 O O . GLU C 1 149 ? 10.687 148.546 38.387 1.00 23.01 359 GLU C O 1
ATOM 3860 N N . ALA C 1 150 ? 11.007 146.370 38.880 1.00 23.00 360 ALA C N 1
ATOM 3861 C CA . ALA C 1 150 ? 9.594 146.119 39.162 1.00 23.43 360 ALA C CA 1
ATOM 3862 C C . ALA C 1 150 ? 8.697 146.592 38.025 1.00 23.78 360 ALA C C 1
ATOM 3863 O O . ALA C 1 150 ? 9.004 146.340 36.843 1.00 21.89 360 ALA C O 1
ATOM 3866 N N . ALA D 1 3 ? 15.494 116.639 2.734 1.00 38.82 213 ALA D N 1
ATOM 3867 C CA . ALA D 1 3 ? 14.816 117.520 1.727 1.00 38.26 213 ALA D CA 1
ATOM 3868 C C . ALA D 1 3 ? 15.738 117.770 0.537 1.00 37.79 213 ALA D C 1
ATOM 3869 O O . ALA D 1 3 ? 15.302 117.702 -0.603 1.00 38.41 213 ALA D O 1
ATOM 3871 N N . LYS D 1 4 ? 17.007 118.073 0.819 1.00 36.85 214 LYS D N 1
ATOM 3872 C CA . LYS D 1 4 ? 18.057 118.179 -0.200 1.00 35.61 214 LYS D CA 1
ATOM 3873 C C . LYS D 1 4 ? 19.152 117.111 -0.064 1.00 33.98 214 LYS D C 1
ATOM 3874 O O . LYS D 1 4 ? 20.068 117.069 -0.877 1.00 34.68 214 LYS D O 1
ATOM 3880 N N . SER D 1 5 ? 19.061 116.288 0.979 1.00 30.66 215 SER D N 1
ATOM 3881 C CA . SER D 1 5 ? 20.038 115.258 1.290 1.00 29.09 215 SER D CA 1
ATOM 3882 C C . SER D 1 5 ? 19.286 113.940 1.419 1.00 26.36 215 SER D C 1
ATOM 3883 O O . SER D 1 5 ? 19.611 113.078 2.238 1.00 25.17 215 SER D O 1
ATOM 3886 N N . GLU D 1 6 ? 18.272 113.790 0.574 1.00 23.69 216 GLU D N 1
ATOM 3887 C CA A GLU D 1 6 ? 17.503 112.565 0.511 0.60 23.06 216 GLU D CA 1
ATOM 3888 C CA B GLU D 1 6 ? 17.496 112.568 0.488 0.40 22.84 216 GLU D CA 1
ATOM 3889 C C . GLU D 1 6 ? 18.380 111.362 0.091 1.00 20.53 216 GLU D C 1
ATOM 3890 O O . GLU D 1 6 ? 19.198 111.458 -0.821 1.00 18.94 216 GLU D O 1
ATOM 3901 N N . ILE D 1 7 ? 18.201 110.231 0.766 1.00 18.95 217 ILE D N 1
ATOM 3902 C CA . ILE D 1 7 ? 18.872 108.971 0.367 1.00 15.88 217 ILE D CA 1
ATOM 3903 C C . ILE D 1 7 ? 18.507 108.662 -1.092 1.00 15.22 217 ILE D C 1
ATOM 3904 O O . ILE D 1 7 ? 17.357 108.774 -1.474 1.00 14.49 217 ILE D O 1
ATOM 3909 N N . GLY D 1 8 ? 19.517 108.318 -1.892 1.00 14.15 218 GLY D N 1
ATOM 3910 C CA . GLY D 1 8 ? 19.380 108.063 -3.316 1.00 13.92 218 GLY D CA 1
ATOM 3911 C C . GLY D 1 8 ? 19.708 109.287 -4.189 1.00 13.42 218 GLY D C 1
ATOM 3912 O O . GLY D 1 8 ? 19.977 109.118 -5.388 1.00 12.69 218 GLY D O 1
ATOM 3913 N N . LYS D 1 9 ? 19.660 110.486 -3.622 1.00 12.88 219 LYS D N 1
ATOM 3914 C CA . LYS D 1 9 ? 20.041 111.694 -4.359 1.00 14.86 219 LYS D CA 1
ATOM 3915 C C . LYS D 1 9 ? 21.538 111.993 -4.222 1.00 14.64 219 LYS D C 1
ATOM 3916 O O . LYS D 1 9 ? 22.255 111.402 -3.431 1.00 15.24 219 LYS D O 1
ATOM 3922 N N . TYR D 1 10 ? 22.049 112.909 -5.040 1.00 15.44 220 TYR D N 1
ATOM 3923 C CA . TYR D 1 10 ? 23.468 113.272 -4.947 1.00 15.56 220 TYR D CA 1
ATOM 3924 C C . TYR D 1 10 ? 23.654 114.322 -3.842 1.00 15.76 220 TYR D C 1
ATOM 3925 O O . TYR D 1 10 ? 22.765 115.142 -3.574 1.00 16.82 220 TYR D O 1
ATOM 3934 N N . ALA D 1 11 ? 24.791 114.259 -3.153 1.00 15.85 221 ALA D N 1
ATOM 3935 C CA . ALA D 1 11 ? 25.049 115.055 -1.944 1.00 15.78 221 ALA D CA 1
ATOM 3936 C C . ALA D 1 11 ? 25.174 116.527 -2.291 1.00 16.62 221 ALA D C 1
ATOM 3937 O O . ALA D 1 11 ? 25.816 116.852 -3.283 1.00 13.39 221 ALA D O 1
ATOM 3939 N N . PRO D 1 12 ? 24.583 117.395 -1.459 1.00 16.12 222 PRO D N 1
ATOM 3940 C CA . PRO D 1 12 ? 24.823 118.831 -1.648 1.00 16.98 222 PRO D CA 1
ATOM 3941 C C . PRO D 1 12 ? 26.295 119.179 -1.676 1.00 16.08 222 PRO D C 1
ATOM 3942 O O . PRO D 1 12 ? 27.100 118.605 -0.953 1.00 15.53 222 PRO D O 1
ATOM 3946 N N . PHE D 1 13 ? 26.672 120.122 -2.527 1.00 17.02 223 PHE D N 1
ATOM 3947 C CA . PHE D 1 13 ? 28.061 120.588 -2.577 1.00 18.16 223 PHE D CA 1
ATOM 3948 C C . PHE D 1 13 ? 28.545 121.182 -1.260 1.00 16.66 223 PHE D C 1
ATOM 3949 O O . PHE D 1 13 ? 27.786 121.811 -0.556 1.00 18.45 223 PHE D O 1
ATOM 3957 N N . PHE D 1 14 ? 29.810 120.971 -0.911 1.00 16.13 224 PHE D N 1
ATOM 3958 C CA . PHE D 1 14 ? 30.440 121.730 0.198 1.00 14.63 224 PHE D CA 1
ATOM 3959 C C . PHE D 1 14 ? 31.914 121.900 -0.113 1.00 14.56 224 PHE D C 1
ATOM 3960 O O . PHE D 1 14 ? 32.491 121.117 -0.885 1.00 15.01 224 PHE D O 1
ATOM 3968 N N . SER D 1 15 ? 32.503 122.930 0.482 1.00 15.36 225 SER D N 1
ATOM 3969 C CA . SER D 1 15 ? 33.924 123.245 0.362 1.00 15.67 225 SER D CA 1
ATOM 3970 C C . SER D 1 15 ? 34.241 123.880 1.705 1.00 15.26 225 SER D C 1
ATOM 3971 O O . SER D 1 15 ? 33.818 125.013 1.968 1.00 16.72 225 SER D O 1
ATOM 3974 N N . LEU D 1 16 ? 34.946 123.148 2.563 1.00 14.16 226 LEU D N 1
ATOM 3975 C CA . LEU D 1 16 ? 35.116 123.588 3.957 1.00 13.50 226 LEU D CA 1
ATOM 3976 C C . LEU D 1 16 ? 36.567 123.475 4.346 1.00 12.90 226 LEU D C 1
ATOM 3977 O O . LEU D 1 16 ? 37.227 122.538 3.951 1.00 13.56 226 LEU D O 1
ATOM 3982 N N . PRO D 1 17 ? 37.073 124.438 5.133 1.00 13.13 227 PRO D N 1
ATOM 3983 C CA . PRO D 1 17 ? 38.491 124.442 5.460 1.00 13.82 227 PRO D CA 1
ATOM 3984 C C . PRO D 1 17 ? 38.882 123.451 6.540 1.00 13.61 227 PRO D C 1
ATOM 3985 O O . PRO D 1 17 ? 38.160 123.303 7.536 1.00 12.41 227 PRO D O 1
ATOM 3989 N N . ASN D 1 18 ? 40.020 122.790 6.328 1.00 12.74 228 ASN D N 1
ATOM 3990 C CA . ASN D 1 18 ? 40.665 122.066 7.392 1.00 14.33 228 ASN D CA 1
ATOM 3991 C C . ASN D 1 18 ? 41.431 122.986 8.358 1.00 15.02 228 ASN D C 1
ATOM 3992 O O . ASN D 1 18 ? 41.254 124.178 8.293 1.00 17.18 228 ASN D O 1
ATOM 3997 N N . ALA D 1 19 ? 42.146 122.454 9.326 1.00 16.31 229 ALA D N 1
ATOM 3998 C CA . ALA D 1 19 ? 42.704 123.310 10.395 1.00 17.88 229 ALA D CA 1
ATOM 3999 C C . ALA D 1 19 ? 43.769 124.250 9.827 1.00 19.57 229 ALA D C 1
ATOM 4000 O O . ALA D 1 19 ? 44.000 125.362 10.358 1.00 20.42 229 ALA D O 1
ATOM 4002 N N . LYS D 1 20 ? 44.343 123.847 8.711 1.00 19.42 230 LYS D N 1
ATOM 4003 C CA . LYS D 1 20 ? 45.350 124.649 8.014 1.00 21.68 230 LYS D CA 1
ATOM 4004 C C . LYS D 1 20 ? 44.733 125.583 6.991 1.00 21.85 230 LYS D C 1
ATOM 4005 O O . LYS D 1 20 ? 45.469 126.304 6.298 1.00 22.14 230 LYS D O 1
ATOM 4011 N N . GLY D 1 21 ? 43.404 125.591 6.893 1.00 21.52 231 GLY D N 1
ATOM 4012 C CA . GLY D 1 21 ? 42.695 126.483 5.955 1.00 20.92 231 GLY D CA 1
ATOM 4013 C C . GLY D 1 21 ? 42.617 126.015 4.529 1.00 20.37 231 GLY D C 1
ATOM 4014 O O . GLY D 1 21 ? 42.172 126.770 3.639 1.00 22.03 231 GLY D O 1
ATOM 4015 N N . GLU D 1 22 ? 43.053 124.787 4.270 1.00 19.21 232 GLU D N 1
ATOM 4016 C CA A GLU D 1 22 ? 42.908 124.177 2.939 0.60 19.12 232 GLU D CA 1
ATOM 4017 C CA B GLU D 1 22 ? 42.932 124.192 2.969 0.40 18.87 232 GLU D CA 1
ATOM 4018 C C . GLU D 1 22 ? 41.453 123.764 2.757 1.00 18.84 232 GLU D C 1
ATOM 4019 O O . GLU D 1 22 ? 40.854 123.106 3.625 1.00 16.59 232 GLU D O 1
ATOM 4030 N N . LYS D 1 23 ? 40.869 124.143 1.627 1.00 18.06 233 LYS D N 1
ATOM 4031 C CA . LYS D 1 23 ? 39.489 123.798 1.373 1.00 17.25 233 LYS D CA 1
ATOM 4032 C C . LYS D 1 23 ? 39.329 122.384 0.906 1.00 16.97 233 LYS D C 1
ATOM 4033 O O . LYS D 1 23 ? 39.956 121.989 -0.084 1.00 16.14 233 LYS D O 1
ATOM 4039 N N . ILE D 1 24 ? 38.434 121.651 1.582 1.00 14.25 234 ILE D N 1
ATOM 4040 C CA . ILE D 1 24 ? 38.175 120.266 1.323 1.00 13.64 234 ILE D CA 1
ATOM 4041 C C . ILE D 1 24 ? 36.800 120.073 0.744 1.00 12.21 234 ILE D C 1
ATOM 4042 O O . ILE D 1 24 ? 35.796 120.642 1.223 1.00 13.22 234 ILE D O 1
ATOM 4047 N N . THR D 1 25 ? 36.733 119.259 -0.298 1.00 13.51 235 THR D N 1
ATOM 4048 C CA . THR D 1 25 ? 35.476 118.873 -0.919 1.00 13.62 235 THR D CA 1
ATOM 4049 C C . THR D 1 25 ? 35.468 117.348 -1.003 1.00 15.26 235 THR D C 1
ATOM 4050 O O . THR D 1 25 ? 36.506 116.681 -0.780 1.00 14.82 235 THR D O 1
ATOM 4054 N N . ARG D 1 26 ? 34.341 116.781 -1.403 1.00 16.32 236 ARG D N 1
ATOM 4055 C CA . ARG D 1 26 ? 34.305 115.335 -1.597 1.00 18.42 236 ARG D CA 1
ATOM 4056 C C . ARG D 1 26 ? 35.210 114.839 -2.706 1.00 18.28 236 ARG D C 1
ATOM 4057 O O . ARG D 1 26 ? 35.469 113.654 -2.777 1.00 19.21 236 ARG D O 1
ATOM 4065 N N . SER D 1 27 ? 35.656 115.741 -3.585 1.00 18.31 237 SER D N 1
ATOM 4066 C CA . SER D 1 27 ? 36.562 115.415 -4.651 1.00 18.48 237 SER D CA 1
ATOM 4067 C C . SER D 1 27 ? 38.004 115.803 -4.380 1.00 17.83 237 SER D C 1
ATOM 4068 O O . SER D 1 27 ? 38.840 115.750 -5.292 1.00 16.89 237 SER D O 1
ATOM 4071 N N . SER D 1 28 ? 38.319 116.218 -3.156 1.00 15.58 238 SER D N 1
ATOM 4072 C CA . SER D 1 28 ? 39.702 116.430 -2.795 1.00 15.58 238 SER D CA 1
ATOM 4073 C C . SER D 1 28 ? 40.489 115.130 -3.004 1.00 15.53 238 SER D C 1
ATOM 4074 O O . SER D 1 28 ? 39.947 114.044 -2.954 1.00 12.05 238 SER D O 1
ATOM 4077 N N . ASP D 1 29 ? 41.796 115.274 -3.208 1.00 16.18 239 ASP D N 1
ATOM 4078 C CA . ASP D 1 29 ? 42.627 114.142 -3.605 1.00 18.13 239 ASP D CA 1
ATOM 4079 C C . ASP D 1 29 ? 42.529 112.927 -2.674 1.00 17.95 239 ASP D C 1
ATOM 4080 O O . ASP D 1 29 ? 42.562 111.783 -3.154 1.00 17.46 239 ASP D O 1
ATOM 4085 N N . ALA D 1 30 ? 42.399 113.177 -1.376 1.00 18.17 240 ALA D N 1
ATOM 4086 C CA . ALA D 1 30 ? 42.356 112.054 -0.404 1.00 18.81 240 ALA D CA 1
ATOM 4087 C C . ALA D 1 30 ? 41.079 111.237 -0.539 1.00 18.25 240 ALA D C 1
ATOM 4088 O O . ALA D 1 30 ? 41.017 110.116 -0.035 1.00 19.05 240 ALA D O 1
ATOM 4090 N N . PHE D 1 31 ? 40.055 111.809 -1.180 1.00 16.49 241 PHE D N 1
ATOM 4091 C CA . PHE D 1 31 ? 38.745 111.161 -1.287 1.00 15.39 241 PHE D CA 1
ATOM 4092 C C . PHE D 1 31 ? 38.333 110.783 -2.710 1.00 15.44 241 PHE D C 1
ATOM 4093 O O . PHE D 1 31 ? 37.348 110.068 -2.905 1.00 15.23 241 PHE D O 1
ATOM 4101 N N . LYS D 1 32 ? 39.093 111.216 -3.719 1.00 15.75 242 LYS D N 1
ATOM 4102 C CA . LYS D 1 32 ? 38.763 110.909 -5.099 1.00 15.86 242 LYS D CA 1
ATOM 4103 C C . LYS D 1 32 ? 38.611 109.474 -5.351 1.00 14.89 242 LYS D C 1
ATOM 4104 O O . LYS D 1 32 ? 39.444 108.674 -4.979 1.00 15.87 242 LYS D O 1
ATOM 4110 N N . GLN D 1 33 ? 37.518 109.141 -6.014 1.00 15.99 243 GLN D N 1
ATOM 4111 C CA A GLN D 1 33 ? 37.204 107.769 -6.421 0.60 15.35 243 GLN D CA 1
ATOM 4112 C CA B GLN D 1 33 ? 37.248 107.761 -6.431 0.40 14.95 243 GLN D CA 1
ATOM 4113 C C . GLN D 1 33 ? 37.051 106.807 -5.242 1.00 14.57 243 GLN D C 1
ATOM 4114 O O . GLN D 1 33 ? 37.153 105.566 -5.395 1.00 14.56 243 GLN D O 1
ATOM 4125 N N . LYS D 1 34 ? 36.743 107.382 -4.083 1.00 13.48 244 LYS D N 1
ATOM 4126 C CA . LYS D 1 34 ? 36.394 106.632 -2.910 1.00 12.83 244 LYS D CA 1
ATOM 4127 C C . LYS D 1 34 ? 35.000 106.982 -2.463 1.00 12.17 244 LYS D C 1
ATOM 4128 O O . LYS D 1 34 ? 34.533 108.104 -2.624 1.00 13.55 244 LYS D O 1
ATOM 4134 N N . SER D 1 35 ? 34.350 106.002 -1.866 1.00 9.93 245 SER D N 1
ATOM 4135 C CA . SER D 1 35 ? 33.154 106.276 -1.071 1.00 10.43 245 SER D CA 1
ATOM 4136 C C . SER D 1 35 ? 33.585 107.111 0.117 1.00 10.34 245 SER D C 1
ATOM 4137 O O . SER D 1 35 ? 34.743 107.074 0.517 1.00 9.98 245 SER D O 1
ATOM 4140 N N . LEU D 1 36 ? 32.635 107.818 0.728 1.00 10.80 246 LEU D N 1
ATOM 4141 C CA . LEU D 1 36 ? 32.998 108.774 1.759 1.00 9.71 246 LEU D CA 1
ATOM 4142 C C . LEU D 1 36 ? 31.988 108.729 2.901 1.00 10.03 246 LEU D C 1
ATOM 4143 O O . LEU D 1 36 ? 30.808 109.014 2.701 1.00 9.37 246 LEU D O 1
ATOM 4148 N N . LEU D 1 37 ? 32.526 108.455 4.089 1.00 10.55 247 LEU D N 1
ATOM 4149 C CA . LEU D 1 37 ? 31.765 108.468 5.339 1.00 9.96 247 LEU D CA 1
ATOM 4150 C C . LEU D 1 37 ? 32.017 109.848 5.989 1.00 10.40 247 LEU D C 1
ATOM 4151 O O . LEU D 1 37 ? 33.159 110.165 6.360 1.00 10.56 247 LEU D O 1
ATOM 4156 N N . ILE D 1 38 ? 30.962 110.648 6.080 1.00 8.83 248 ILE D N 1
ATOM 4157 C CA . ILE D 1 38 ? 31.050 111.993 6.684 1.00 10.35 248 ILE D CA 1
ATOM 4158 C C . ILE D 1 38 ? 30.344 111.928 8.036 1.00 9.35 248 ILE D C 1
ATOM 4159 O O . ILE D 1 38 ? 29.192 111.505 8.130 1.00 10.43 248 ILE D O 1
ATOM 4164 N N . ASN D 1 39 ? 31.033 112.369 9.092 1.00 10.70 249 ASN D N 1
ATOM 4165 C CA . ASN D 1 39 ? 30.456 112.454 10.413 1.00 9.77 249 ASN D CA 1
ATOM 4166 C C . ASN D 1 39 ? 30.362 113.929 10.825 1.00 10.24 249 ASN D C 1
ATOM 4167 O O . ASN D 1 39 ? 31.275 114.745 10.539 1.00 10.56 249 ASN D O 1
ATOM 4172 N N . PHE D 1 40 ? 29.262 114.265 11.481 1.00 9.56 250 PHE D N 1
ATOM 4173 C CA . PHE D 1 40 ? 28.978 115.607 11.976 1.00 10.10 250 PHE D CA 1
ATOM 4174 C C . PHE D 1 40 ? 28.967 115.583 13.491 1.00 10.34 250 PHE D C 1
ATOM 4175 O O . PHE D 1 40 ? 28.465 114.648 14.139 1.00 9.55 250 PHE D O 1
ATOM 4183 N N . TRP D 1 41 ? 29.592 116.595 14.082 1.00 10.96 251 TRP D N 1
ATOM 4184 C CA . TRP D 1 41 ? 29.825 116.625 15.508 1.00 10.89 251 TRP D CA 1
ATOM 4185 C C . TRP D 1 41 ? 30.137 118.090 15.914 1.00 10.85 251 TRP D C 1
ATOM 4186 O O . TRP D 1 41 ? 30.168 118.958 15.080 1.00 11.24 251 TRP D O 1
ATOM 4197 N N . ALA D 1 42 ? 30.333 118.336 17.185 1.00 9.60 252 ALA D N 1
ATOM 4198 C CA . ALA D 1 42 ? 30.863 119.621 17.679 1.00 10.22 252 ALA D CA 1
ATOM 4199 C C . ALA D 1 42 ? 31.561 119.405 18.982 1.00 10.41 252 ALA D C 1
ATOM 4200 O O . ALA D 1 42 ? 31.104 118.624 19.847 1.00 12.22 252 ALA D O 1
ATOM 4202 N N . SER D 1 43 ? 32.624 120.181 19.211 1.00 11.60 253 SER D N 1
ATOM 4203 C CA . SER D 1 43 ? 33.380 120.055 20.442 1.00 11.95 253 SER D CA 1
ATOM 4204 C C . SER D 1 43 ? 32.570 120.299 21.691 1.00 14.78 253 SER D C 1
ATOM 4205 O O . SER D 1 43 ? 32.851 119.690 22.733 1.00 15.60 253 SER D O 1
ATOM 4208 N N . TRP D 1 44 ? 31.590 121.172 21.587 1.00 15.19 254 TRP D N 1
ATOM 4209 C CA . TRP D 1 44 ? 30.746 121.485 22.748 1.00 17.48 254 TRP D CA 1
ATOM 4210 C C . TRP D 1 44 ? 29.770 120.345 23.138 1.00 18.32 254 TRP D C 1
ATOM 4211 O O . TRP D 1 44 ? 29.311 120.264 24.300 1.00 19.87 254 TRP D O 1
ATOM 4222 N N . ASN D 1 45 ? 29.496 119.453 22.191 1.00 15.48 255 ASN D N 1
ATOM 4223 C CA . ASN D 1 45 ? 28.603 118.322 22.453 1.00 16.78 255 ASN D CA 1
ATOM 4224 C C . ASN D 1 45 ? 29.404 117.127 22.851 1.00 20.00 255 ASN D C 1
ATOM 4225 O O . ASN D 1 45 ? 29.443 116.153 22.127 1.00 21.77 255 ASN D O 1
ATOM 4230 N N . ASP D 1 46 ? 30.076 117.186 23.990 1.00 20.88 256 ASP D N 1
ATOM 4231 C CA . ASP D 1 46 ? 30.939 116.104 24.442 1.00 23.14 256 ASP D CA 1
ATOM 4232 C C . ASP D 1 46 ? 30.041 115.190 25.304 1.00 23.03 256 ASP D C 1
ATOM 4233 O O . ASP D 1 46 ? 30.282 114.929 26.454 1.00 26.09 256 ASP D O 1
ATOM 4238 N N . SER D 1 47 ? 28.992 114.678 24.644 1.00 21.67 257 SER D N 1
ATOM 4239 C CA . SER D 1 47 ? 27.940 113.888 25.233 1.00 21.40 257 SER D CA 1
ATOM 4240 C C . SER D 1 47 ? 28.227 112.407 25.178 1.00 20.91 257 SER D C 1
ATOM 4241 O O . SER D 1 47 ? 29.130 111.950 24.458 1.00 19.38 257 SER D O 1
ATOM 4244 N N . ILE D 1 48 ? 27.416 111.621 25.872 1.00 20.65 258 ILE D N 1
ATOM 4245 C CA A ILE D 1 48 ? 27.561 110.150 25.772 0.60 20.49 258 ILE D CA 1
ATOM 4246 C CA B ILE D 1 48 ? 27.512 110.154 25.813 0.40 20.32 258 ILE D CA 1
ATOM 4247 C C . ILE D 1 48 ? 27.419 109.633 24.360 1.00 20.16 258 ILE D C 1
ATOM 4248 O O . ILE D 1 48 ? 28.172 108.724 23.928 1.00 19.04 258 ILE D O 1
ATOM 4257 N N . SER D 1 49 ? 26.469 110.185 23.587 1.00 19.02 259 SER D N 1
ATOM 4258 C CA A SER D 1 49 ? 26.248 109.735 22.237 0.50 18.49 259 SER D CA 1
ATOM 4259 C CA B SER D 1 49 ? 26.256 109.733 22.237 0.50 18.39 259 SER D CA 1
ATOM 4260 C C . SER D 1 49 ? 27.490 110.032 21.386 1.00 17.24 259 SER D C 1
ATOM 4261 O O . SER D 1 49 ? 27.904 109.201 20.563 1.00 16.05 259 SER D O 1
ATOM 4266 N N . GLN D 1 50 ? 28.064 111.208 21.593 1.00 16.10 260 GLN D N 1
ATOM 4267 C CA . GLN D 1 50 ? 29.258 111.570 20.837 1.00 15.67 260 GLN D CA 1
ATOM 4268 C C . GLN D 1 50 ? 30.454 110.728 21.210 1.00 15.83 260 GLN D C 1
ATOM 4269 O O . GLN D 1 50 ? 31.255 110.363 20.369 1.00 15.10 260 GLN D O 1
ATOM 4275 N N . LYS D 1 51 ? 30.631 110.471 22.498 1.00 16.59 261 LYS D N 1
ATOM 4276 C CA . LYS D 1 51 ? 31.711 109.564 22.896 1.00 16.89 261 LYS D CA 1
ATOM 4277 C C . LYS D 1 51 ? 31.589 108.183 22.234 1.00 17.23 261 LYS D C 1
ATOM 4278 O O . LYS D 1 51 ? 32.592 107.575 21.812 1.00 17.11 261 LYS D O 1
ATOM 4284 N N . GLN D 1 52 ? 30.369 107.673 22.111 1.00 17.63 262 GLN D N 1
ATOM 4285 C CA . GLN D 1 52 ? 30.209 106.349 21.529 1.00 17.22 262 GLN D CA 1
ATOM 4286 C C . GLN D 1 52 ? 30.521 106.399 20.059 1.00 15.82 262 GLN D C 1
ATOM 4287 O O . GLN D 1 52 ? 31.189 105.528 19.525 1.00 15.08 262 GLN D O 1
ATOM 4293 N N . SER D 1 53 ? 29.957 107.406 19.386 1.00 13.98 263 SER D N 1
ATOM 4294 C CA A SER D 1 53 ? 30.221 107.594 17.979 0.60 14.17 263 SER D CA 1
ATOM 4295 C CA B SER D 1 53 ? 30.211 107.626 17.984 0.40 13.80 263 SER D CA 1
ATOM 4296 C C . SER D 1 53 ? 31.714 107.723 17.700 1.00 14.00 263 SER D C 1
ATOM 4297 O O . SER D 1 53 ? 32.227 107.132 16.755 1.00 13.64 263 SER D O 1
ATOM 4302 N N . ASN D 1 54 ? 32.405 108.517 18.503 1.00 13.72 264 ASN D N 1
ATOM 4303 C CA . ASN D 1 54 ? 33.860 108.682 18.292 1.00 13.87 264 ASN D CA 1
ATOM 4304 C C . ASN D 1 54 ? 34.597 107.362 18.408 1.00 14.47 264 ASN D C 1
ATOM 4305 O O . ASN D 1 54 ? 35.521 107.113 17.646 1.00 12.89 264 ASN D O 1
ATOM 4310 N N . SER D 1 55 ? 34.184 106.510 19.358 1.00 13.79 265 SER D N 1
ATOM 4311 C CA A SER D 1 55 ? 34.851 105.230 19.560 0.60 14.60 265 SER D CA 1
ATOM 4312 C CA B SER D 1 55 ? 34.839 105.218 19.559 0.40 13.77 265 SER D CA 1
ATOM 4313 C C . SER D 1 55 ? 34.685 104.366 18.318 1.00 13.86 265 SER D C 1
ATOM 4314 O O . SER D 1 55 ? 35.644 103.725 17.852 1.00 14.39 265 SER D O 1
ATOM 4319 N N . GLU D 1 56 ? 33.468 104.325 17.799 1.00 13.14 266 GLU D N 1
ATOM 4320 C CA . GLU D 1 56 ? 33.206 103.566 16.582 1.00 12.92 266 GLU D CA 1
ATOM 4321 C C . GLU D 1 56 ? 33.977 104.108 15.395 1.00 12.94 266 GLU D C 1
ATOM 4322 O O . GLU D 1 56 ? 34.551 103.331 14.604 1.00 12.66 266 GLU D O 1
ATOM 4328 N N . LEU D 1 57 ? 34.008 105.437 15.257 1.00 12.53 267 LEU D N 1
ATOM 4329 C CA . LEU D 1 57 ? 34.713 106.031 14.116 1.00 11.77 267 LEU D CA 1
ATOM 4330 C C . LEU D 1 57 ? 36.226 105.777 14.216 1.00 12.40 267 LEU D C 1
ATOM 4331 O O . LEU D 1 57 ? 36.891 105.510 13.206 1.00 13.25 267 LEU D O 1
ATOM 4336 N N . ARG D 1 58 ? 36.782 105.839 15.425 1.00 11.98 268 ARG D N 1
ATOM 4337 C CA . ARG D 1 58 ? 38.220 105.566 15.619 1.00 12.78 268 ARG D CA 1
ATOM 4338 C C . ARG D 1 58 ? 38.560 104.155 15.207 1.00 12.86 268 ARG D C 1
ATOM 4339 O O . ARG D 1 58 ? 39.621 103.918 14.605 1.00 13.21 268 ARG D O 1
ATOM 4347 N N . GLU D 1 59 ? 37.679 103.204 15.517 1.00 13.61 269 GLU D N 1
ATOM 4348 C CA A GLU D 1 59 ? 37.945 101.826 15.140 0.60 13.66 269 GLU D CA 1
ATOM 4349 C CA B GLU D 1 59 ? 37.889 101.806 15.132 0.40 13.96 269 GLU D CA 1
ATOM 4350 C C . GLU D 1 59 ? 37.885 101.678 13.618 1.00 13.38 269 GLU D C 1
ATOM 4351 O O . GLU D 1 59 ? 38.689 100.969 13.054 1.00 13.78 269 GLU D O 1
ATOM 4362 N N . ILE D 1 60 ? 36.964 102.378 12.955 1.00 12.51 270 ILE D N 1
ATOM 4363 C CA . ILE D 1 60 ? 36.887 102.284 11.495 1.00 13.65 270 ILE D CA 1
ATOM 4364 C C . ILE D 1 60 ? 38.127 102.932 10.884 1.00 12.59 270 ILE D C 1
ATOM 4365 O O . ILE D 1 60 ? 38.730 102.408 9.946 1.00 12.74 270 ILE D O 1
ATOM 4370 N N . TYR D 1 61 ? 38.528 104.063 11.426 1.00 12.20 271 TYR D N 1
ATOM 4371 C CA . TYR D 1 61 ? 39.752 104.701 10.925 1.00 13.76 271 TYR D CA 1
ATOM 4372 C C . TYR D 1 61 ? 40.993 103.844 11.108 1.00 14.50 271 TYR D C 1
ATOM 4373 O O . TYR D 1 61 ? 41.849 103.789 10.224 1.00 14.88 271 TYR D O 1
ATOM 4382 N N . LYS D 1 62 ? 41.161 103.238 12.283 1.00 14.02 272 LYS D N 1
ATOM 4383 C CA . LYS D 1 62 ? 42.338 102.361 12.559 1.00 15.11 272 LYS D CA 1
ATOM 4384 C C . LYS D 1 62 ? 42.424 101.258 11.499 1.00 14.90 272 LYS D C 1
ATOM 4385 O O . LYS D 1 62 ? 43.497 100.923 10.938 1.00 14.19 272 LYS D O 1
ATOM 4391 N N . LYS D 1 63 ? 41.280 100.705 11.173 1.00 14.53 273 LYS D N 1
ATOM 4392 C CA . LYS D 1 63 ? 41.236 99.579 10.246 1.00 15.17 273 LYS D CA 1
ATOM 4393 C C . LYS D 1 63 ? 41.411 99.989 8.783 1.00 15.42 273 LYS D C 1
ATOM 4394 O O . LYS D 1 63 ? 42.107 99.283 8.025 1.00 13.72 273 LYS D O 1
ATOM 4400 N N . TYR D 1 64 ? 40.813 101.118 8.403 1.00 14.76 274 TYR D N 1
ATOM 4401 C CA . TYR D 1 64 ? 40.726 101.508 6.987 1.00 15.14 274 TYR D CA 1
ATOM 4402 C C . TYR D 1 64 ? 41.441 102.785 6.579 1.00 16.08 274 TYR D C 1
ATOM 4403 O O . TYR D 1 64 ? 41.246 103.290 5.473 1.00 14.49 274 TYR D O 1
ATOM 4412 N N . LYS D 1 65 ? 42.318 103.292 7.422 1.00 16.92 275 LYS D N 1
ATOM 4413 C CA . LYS D 1 65 ? 42.956 104.575 7.098 1.00 18.08 275 LYS D CA 1
ATOM 4414 C C . LYS D 1 65 ? 43.730 104.582 5.781 1.00 19.46 275 LYS D C 1
ATOM 4415 O O . LYS D 1 65 ? 43.782 105.590 5.115 1.00 20.87 275 LYS D O 1
ATOM 4421 N N . LYS D 1 66 ? 44.284 103.463 5.384 1.00 19.76 276 LYS D N 1
ATOM 4422 C CA . LYS D 1 66 ? 45.023 103.429 4.104 1.00 21.31 276 LYS D CA 1
ATOM 4423 C C . LYS D 1 66 ? 44.230 102.772 2.977 1.00 20.05 276 LYS D C 1
ATOM 4424 O O . LYS D 1 66 ? 44.804 102.325 1.963 1.00 20.16 276 LYS D O 1
ATOM 4430 N N . ASN D 1 67 ? 42.910 102.676 3.136 1.00 17.92 277 ASN D N 1
ATOM 4431 C CA . ASN D 1 67 ? 42.132 101.855 2.218 1.00 16.43 277 ASN D CA 1
ATOM 4432 C C . ASN D 1 67 ? 41.839 102.616 0.940 1.00 16.08 277 ASN D C 1
ATOM 4433 O O . ASN D 1 67 ? 41.520 103.811 0.954 1.00 16.26 277 ASN D O 1
ATOM 4438 N N . LYS D 1 68 ? 41.904 101.923 -0.186 1.00 15.02 278 LYS D N 1
ATOM 4439 C CA . LYS D 1 68 ? 41.681 102.624 -1.459 1.00 15.39 278 LYS D CA 1
ATOM 4440 C C . LYS D 1 68 ? 40.197 102.839 -1.843 1.00 14.85 278 LYS D C 1
ATOM 4441 O O . LYS D 1 68 ? 39.913 103.496 -2.829 1.00 13.88 278 LYS D O 1
ATOM 4447 N N . TYR D 1 69 ? 39.237 102.305 -1.076 1.00 13.77 279 TYR D N 1
ATOM 4448 C CA . TYR D 1 69 ? 37.809 102.379 -1.469 1.00 12.50 279 TYR D CA 1
ATOM 4449 C C . TYR D 1 69 ? 36.944 103.211 -0.536 1.00 12.22 279 TYR D C 1
ATOM 4450 O O . TYR D 1 69 ? 35.810 103.505 -0.895 1.00 12.26 279 TYR D O 1
ATOM 4459 N N . ILE D 1 70 ? 37.482 103.596 0.614 1.00 11.03 280 ILE D N 1
ATOM 4460 C CA . ILE D 1 70 ? 36.663 104.327 1.610 1.00 12.14 280 ILE D CA 1
ATOM 4461 C C . ILE D 1 70 ? 37.532 105.413 2.246 1.00 10.50 280 ILE D C 1
ATOM 4462 O O . ILE D 1 70 ? 38.689 105.158 2.552 1.00 13.04 280 ILE D O 1
ATOM 4467 N N . GLY D 1 71 ? 36.972 106.608 2.375 1.00 10.26 281 GLY D N 1
ATOM 4468 C CA . GLY D 1 71 ? 37.597 107.708 3.106 1.00 9.22 281 GLY D CA 1
ATOM 4469 C C . GLY D 1 71 ? 36.627 108.230 4.161 1.00 10.35 281 GLY D C 1
ATOM 4470 O O . GLY D 1 71 ? 35.426 107.929 4.126 1.00 10.81 281 GLY D O 1
ATOM 4479 N N . LEU D 1 73 ? 35.596 111.818 6.631 1.00 10.23 283 LEU D N 1
ATOM 4480 C CA . LEU D 1 73 ? 35.697 113.249 6.839 1.00 10.30 283 LEU D CA 1
ATOM 4481 C C . LEU D 1 73 ? 34.832 113.651 7.995 1.00 10.85 283 LEU D C 1
AT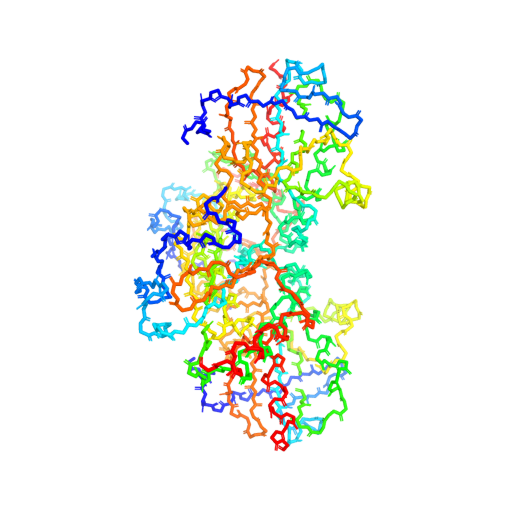OM 4482 O O . LEU D 1 73 ? 33.652 113.344 7.968 1.00 9.59 283 LEU D O 1
ATOM 4487 N N . GLY D 1 74 ? 35.405 114.405 8.941 1.00 9.68 284 GLY D N 1
ATOM 4488 C CA . GLY D 1 74 ? 34.629 114.988 10.071 1.00 9.68 284 GLY D CA 1
ATOM 4489 C C . GLY D 1 74 ? 34.283 116.434 9.756 1.00 10.94 284 GLY D C 1
ATOM 4490 O O . GLY D 1 74 ? 35.197 117.234 9.388 1.00 10.93 284 GLY D O 1
ATOM 4491 N N . ILE D 1 75 ? 33.002 116.795 9.863 1.00 10.17 285 ILE D N 1
ATOM 4492 C CA . ILE D 1 75 ? 32.588 118.168 9.737 1.00 10.60 285 ILE D CA 1
ATOM 4493 C C . ILE D 1 75 ? 32.051 118.603 11.093 1.00 11.12 285 ILE D C 1
ATOM 4494 O O . ILE D 1 75 ? 31.067 118.056 11.593 1.00 10.69 285 ILE D O 1
ATOM 4499 N N . SER D 1 76 ? 32.669 119.616 11.656 1.00 10.58 286 SER D N 1
ATOM 4500 C CA . SER D 1 76 ? 32.228 120.148 12.922 1.00 10.19 286 SER D CA 1
ATOM 4501 C C . SER D 1 76 ? 31.315 121.330 12.765 1.00 10.32 286 SER D C 1
ATOM 4502 O O . SER D 1 76 ? 31.484 122.145 11.861 1.00 10.36 286 SER D O 1
ATOM 4505 N N . LEU D 1 77 ? 30.355 121.446 13.679 1.00 10.77 287 LEU D N 1
ATOM 4506 C CA . LEU D 1 77 ? 29.497 122.582 13.753 1.00 11.80 287 LEU D CA 1
ATOM 4507 C C . LEU D 1 77 ? 29.936 123.547 14.868 1.00 10.83 287 LEU D C 1
ATOM 4508 O O . LEU D 1 77 ? 29.153 124.375 15.322 1.00 11.67 287 LEU D O 1
ATOM 4513 N N . ASP D 1 78 ? 31.183 123.424 15.293 1.00 9.89 288 ASP D N 1
ATOM 4514 C CA . ASP D 1 78 ? 31.810 124.435 16.192 1.00 9.89 288 ASP D CA 1
ATOM 4515 C C . ASP D 1 78 ? 31.862 125.811 15.575 1.00 11.15 288 ASP D C 1
ATOM 4516 O O . ASP D 1 78 ? 31.860 125.940 14.355 1.00 11.96 288 ASP D O 1
ATOM 4521 N N . VAL D 1 79 ? 31.898 126.824 16.443 1.00 10.07 289 VAL D N 1
ATOM 4522 C CA . VAL D 1 79 ? 32.160 128.194 16.085 1.00 9.86 289 VAL D CA 1
ATOM 4523 C C . VAL D 1 79 ? 33.501 128.717 16.570 1.00 9.12 289 VAL D C 1
ATOM 4524 O O . VAL D 1 79 ? 33.932 129.789 16.140 1.00 8.59 289 VAL D O 1
ATOM 4528 N N . ASP D 1 80 ? 34.175 127.971 17.434 1.00 9.75 290 ASP D N 1
ATOM 4529 C CA . ASP D 1 80 ? 35.413 128.393 18.051 1.00 9.72 290 ASP D CA 1
ATOM 4530 C C . ASP D 1 80 ? 36.490 127.461 17.552 1.00 9.51 290 ASP D C 1
ATOM 4531 O O . ASP D 1 80 ? 36.495 126.265 17.832 1.00 9.59 290 ASP D O 1
ATOM 4536 N N . LYS D 1 81 ? 37.451 128.031 16.827 1.00 9.13 291 LYS D N 1
ATOM 4537 C CA . LYS D 1 81 ? 38.496 127.219 16.205 1.00 9.18 291 LYS D CA 1
ATOM 4538 C C . LYS D 1 81 ? 39.398 126.521 17.225 1.00 9.49 291 LYS D C 1
ATOM 4539 O O . LYS D 1 81 ? 39.833 125.378 16.985 1.00 10.62 291 LYS D O 1
ATOM 4545 N N . GLN D 1 82 ? 39.647 127.155 18.352 1.00 10.47 292 GLN D N 1
ATOM 4546 C CA . GLN D 1 82 ? 40.553 126.575 19.339 1.00 11.73 292 GLN D CA 1
ATOM 4547 C C . GLN D 1 82 ? 39.917 125.448 20.098 1.00 11.90 292 GLN D C 1
ATOM 4548 O O . GLN D 1 82 ? 40.568 124.443 20.351 1.00 11.84 292 GLN D O 1
ATOM 4554 N N . GLN D 1 83 ? 38.631 125.579 20.384 1.00 12.38 293 GLN D N 1
ATOM 4555 C CA A GLN D 1 83 ? 37.870 124.511 21.019 0.50 12.67 293 GLN D CA 1
ATOM 4556 C CA B GLN D 1 83 ? 37.937 124.492 21.032 0.50 12.78 293 GLN D CA 1
ATOM 4557 C C . GLN D 1 83 ? 37.812 123.302 20.110 1.00 11.96 293 GLN D C 1
ATOM 4558 O O . GLN D 1 83 ? 37.895 122.142 20.571 1.00 12.78 293 GLN D O 1
ATOM 4569 N N . TRP D 1 84 ? 37.584 123.576 18.828 1.00 11.93 294 TRP D N 1
ATOM 4570 C CA . TRP D 1 84 ? 37.546 122.539 17.798 1.00 12.07 294 TRP D CA 1
ATOM 4571 C C . TRP D 1 84 ? 38.871 121.795 17.740 1.00 12.24 294 TRP D C 1
ATOM 4572 O O . TRP D 1 84 ? 38.911 120.576 17.831 1.00 11.16 294 TRP D O 1
ATOM 4583 N N . LYS D 1 85 ? 39.972 122.531 17.559 1.00 11.96 295 LYS D N 1
ATOM 4584 C CA . LYS D 1 85 ? 41.279 121.888 17.452 1.00 11.94 295 LYS D CA 1
ATOM 4585 C C . LYS D 1 85 ? 41.626 121.076 18.713 1.00 12.27 295 LYS D C 1
ATOM 4586 O O . LYS D 1 85 ? 42.242 120.016 18.644 1.00 11.85 295 LYS D O 1
ATOM 4592 N N . ASP D 1 86 ? 41.276 121.612 19.862 1.00 12.79 296 ASP D N 1
ATOM 4593 C CA . ASP D 1 86 ? 41.607 120.957 21.133 1.00 14.98 296 ASP D CA 1
ATOM 4594 C C . ASP D 1 86 ? 40.832 119.605 21.282 1.00 13.90 296 ASP D C 1
ATOM 4595 O O . ASP D 1 86 ? 41.383 118.610 21.816 1.00 13.56 296 ASP D O 1
ATOM 4600 N N . ALA D 1 87 ? 39.595 119.559 20.785 1.00 12.16 297 ALA D N 1
ATOM 4601 C CA . ALA D 1 87 ? 38.833 118.346 20.757 1.00 11.70 297 ALA D CA 1
ATOM 4602 C C . ALA D 1 87 ? 39.425 117.334 19.798 1.00 11.81 297 ALA D C 1
ATOM 4603 O O . ALA D 1 87 ? 39.455 116.139 20.076 1.00 12.86 297 ALA D O 1
ATOM 4605 N N . ILE D 1 88 ? 39.867 117.792 18.637 1.00 11.71 298 ILE D N 1
ATOM 4606 C CA . ILE D 1 88 ? 40.505 116.879 17.678 1.00 12.79 298 ILE D CA 1
ATOM 4607 C C . ILE D 1 88 ? 41.687 116.190 18.346 1.00 13.31 298 ILE D C 1
ATOM 4608 O O . ILE D 1 88 ? 41.901 115.004 18.168 1.00 13.28 298 ILE D O 1
ATOM 4613 N N . LYS D 1 89 ? 42.479 116.957 19.090 1.00 14.68 299 LYS D N 1
ATOM 4614 C CA . LYS D 1 89 ? 43.594 116.402 19.856 1.00 16.73 299 LYS D CA 1
ATOM 4615 C C . LYS D 1 89 ? 43.175 115.427 20.967 1.00 16.64 299 LYS D C 1
ATOM 4616 O O . LYS D 1 89 ? 43.624 114.258 21.005 1.00 17.00 299 LYS D O 1
ATOM 4622 N N . ARG D 1 90 ? 42.291 115.886 21.840 1.00 17.16 300 ARG D N 1
ATOM 4623 C CA . ARG D 1 90 ? 41.809 115.108 22.980 1.00 19.55 300 ARG D CA 1
ATOM 4624 C C . ARG D 1 90 ? 41.249 113.779 22.532 1.00 18.86 300 ARG D C 1
ATOM 4625 O O . ARG D 1 90 ? 41.532 112.764 23.139 1.00 19.04 300 ARG D O 1
ATOM 4633 N N . ASP D 1 91 ? 40.440 113.810 21.470 1.00 18.00 301 ASP D N 1
ATOM 4634 C CA . ASP D 1 91 ? 39.625 112.683 21.063 1.00 17.66 301 ASP D CA 1
ATOM 4635 C C . ASP D 1 91 ? 40.243 111.914 19.892 1.00 16.82 301 ASP D C 1
ATOM 4636 O O . ASP D 1 91 ? 39.579 111.044 19.338 1.00 17.70 301 ASP D O 1
ATOM 4641 N N . THR D 1 92 ? 41.499 112.227 19.542 1.00 15.28 302 THR D N 1
ATOM 4642 C CA A THR D 1 92 ? 42.242 111.525 18.494 0.60 15.79 302 THR D CA 1
ATOM 4643 C CA B THR D 1 92 ? 42.254 111.565 18.472 0.40 15.03 302 THR D CA 1
ATOM 4644 C C . THR D 1 92 ? 41.415 111.399 17.195 1.00 15.00 302 THR D C 1
ATOM 4645 O O . THR D 1 92 ? 41.351 110.315 16.579 1.00 15.21 302 THR D O 1
ATOM 4652 N N . LEU D 1 93 ? 40.842 112.511 16.768 1.00 13.47 303 LEU D N 1
ATOM 4653 C CA . LEU D 1 93 ? 40.019 112.585 15.551 1.00 13.44 303 LEU D CA 1
ATOM 4654 C C . LEU D 1 93 ? 40.946 112.804 14.343 1.00 14.97 303 LEU D C 1
ATOM 4655 O O . LEU D 1 93 ? 41.057 113.909 13.797 1.00 14.80 303 LEU D O 1
ATOM 4660 N N . ASP D 1 94 ? 41.626 111.726 13.952 1.00 14.15 304 ASP D N 1
ATOM 4661 C CA . ASP D 1 94 ? 42.789 111.821 13.105 1.00 15.59 304 ASP D CA 1
ATOM 4662 C C . ASP D 1 94 ? 42.538 111.704 11.614 1.00 14.72 304 ASP D C 1
ATOM 4663 O O . ASP D 1 94 ? 43.470 111.835 10.817 1.00 13.20 304 ASP D O 1
ATOM 4668 N N . TRP D 1 95 ? 41.300 111.401 11.265 1.00 13.29 305 TRP D N 1
ATOM 4669 C CA . TRP D 1 95 ? 40.844 111.510 9.904 1.00 12.98 305 TRP D CA 1
ATOM 4670 C C . TRP D 1 95 ? 40.675 112.974 9.594 1.00 13.14 305 TRP D C 1
ATOM 4671 O O . TRP D 1 95 ? 40.732 113.795 10.529 1.00 12.96 305 TRP D O 1
ATOM 4682 N N . GLU D 1 96 ? 40.486 113.312 8.324 1.00 12.35 306 GLU D N 1
ATOM 4683 C CA A GLU D 1 96 ? 40.417 114.722 7.894 0.50 13.10 306 GLU D CA 1
ATOM 4684 C CA B GLU D 1 96 ? 40.435 114.727 7.930 0.50 12.63 306 GLU D CA 1
ATOM 4685 C C . GLU D 1 96 ? 39.307 115.425 8.667 1.00 12.21 306 GLU D C 1
ATOM 4686 O O . GLU D 1 96 ? 38.221 114.868 8.795 1.00 10.64 306 GLU D O 1
ATOM 4697 N N . GLN D 1 97 ? 39.579 116.642 9.136 1.00 10.98 307 GLN D N 1
ATOM 4698 C CA . GLN D 1 97 ? 38.571 117.426 9.882 1.00 10.32 307 GLN D CA 1
ATOM 4699 C C . GLN D 1 97 ? 38.433 118.816 9.290 1.00 11.17 307 GLN D C 1
ATOM 4700 O O . GLN D 1 97 ? 39.450 119.498 9.011 1.00 11.43 307 GLN D O 1
ATOM 4706 N N . VAL D 1 98 ? 37.193 119.224 9.035 1.00 11.83 308 VAL D N 1
ATOM 4707 C CA . VAL D 1 98 ? 36.883 120.545 8.571 1.00 11.03 308 VAL D CA 1
ATOM 4708 C C . VAL D 1 98 ? 35.839 121.225 9.444 1.00 12.26 308 VAL D C 1
ATOM 4709 O O . VAL D 1 98 ? 35.077 120.571 10.153 1.00 12.05 308 VAL D O 1
ATOM 4713 N N . CYS D 1 99 ? 35.805 122.563 9.324 1.00 11.39 309 CYS D N 1
ATOM 4714 C CA . CYS D 1 99 ? 34.869 123.430 10.075 1.00 10.93 309 CYS D CA 1
ATOM 4715 C C . CYS D 1 99 ? 35.007 124.830 9.525 1.00 11.20 309 CYS D C 1
ATOM 4716 O O . CYS D 1 99 ? 36.145 125.356 9.423 1.00 10.86 309 CYS D O 1
ATOM 4719 N N . ASP D 1 100 ? 33.886 125.436 9.098 1.00 11.52 310 ASP D N 1
ATOM 4720 C CA . ASP D 1 100 ? 33.904 126.844 8.738 1.00 12.01 310 ASP D CA 1
ATOM 4721 C C . ASP D 1 100 ? 33.454 127.820 9.815 1.00 10.89 310 ASP D C 1
ATOM 4722 O O . ASP D 1 100 ? 33.306 129.018 9.557 1.00 9.83 310 ASP D O 1
ATOM 4727 N N . PHE D 1 101 ? 33.243 127.309 11.021 1.00 10.85 311 PHE D N 1
ATOM 4728 C CA . PHE D 1 101 ? 32.858 128.140 12.222 1.00 10.05 311 PHE D CA 1
ATOM 4729 C C . PHE D 1 101 ? 31.528 128.838 12.083 1.00 10.43 311 PHE D C 1
ATOM 4730 O O . PHE D 1 101 ? 31.260 129.825 12.781 1.00 11.18 311 PHE D O 1
ATOM 4738 N N . GLY D 1 102 ? 30.664 128.310 11.199 1.00 10.46 312 GLY D N 1
ATOM 4739 C CA . GLY D 1 102 ? 29.335 128.845 11.005 1.00 10.81 312 GLY D CA 1
ATOM 4740 C C . GLY D 1 102 ? 28.281 128.347 12.011 1.00 11.26 312 GLY D C 1
ATOM 4741 O O . GLY D 1 102 ? 27.294 129.017 12.239 1.00 12.82 312 GLY D O 1
ATOM 4742 N N . GLY D 1 103 ? 28.532 127.223 12.643 1.00 10.48 313 GLY D N 1
ATOM 4743 C CA . GLY D 1 103 ? 27.683 126.726 13.725 1.00 11.83 313 GLY D CA 1
ATOM 4744 C C . GLY D 1 103 ? 26.464 125.967 13.235 1.00 12.35 313 GLY D C 1
ATOM 4745 O O . GLY D 1 103 ? 26.412 125.527 12.107 1.00 13.25 313 GLY D O 1
ATOM 4746 N N . LEU D 1 104 ? 25.496 125.769 14.127 1.00 13.69 314 LEU D N 1
ATOM 4747 C CA . LEU D 1 104 ? 24.430 124.792 13.900 1.00 15.79 314 LEU D CA 1
ATOM 4748 C C . LEU D 1 104 ? 23.504 125.132 12.804 1.00 17.29 314 LEU D C 1
ATOM 4749 O O . LEU D 1 104 ? 22.823 124.214 12.274 1.00 20.78 314 LEU D O 1
ATOM 4754 N N . ASN D 1 105 ? 23.406 126.395 12.473 1.00 18.24 315 ASN D N 1
ATOM 4755 C CA A ASN D 1 105 ? 22.483 126.816 11.423 0.60 20.16 315 ASN D CA 1
ATOM 4756 C CA B ASN D 1 105 ? 22.489 126.827 11.429 0.40 19.61 315 ASN D CA 1
ATOM 4757 C C . ASN D 1 105 ? 23.267 127.279 10.199 1.00 19.33 315 ASN D C 1
ATOM 4758 O O . ASN D 1 105 ? 22.764 128.053 9.400 1.00 19.93 315 ASN D O 1
ATOM 4767 N N . SER D 1 106 ? 24.485 126.773 10.053 1.00 17.93 316 SER D N 1
ATOM 4768 C CA . SER D 1 106 ? 25.294 127.097 8.879 1.00 17.24 316 SER D CA 1
ATOM 4769 C C . SER D 1 106 ? 24.690 126.394 7.660 1.00 16.60 316 SER D C 1
ATOM 4770 O O . SER D 1 106 ? 23.857 125.460 7.782 1.00 15.36 316 SER D O 1
ATOM 4773 N N . GLU D 1 107 ? 25.117 126.818 6.466 1.00 15.92 317 GLU D N 1
ATOM 4774 C CA A GLU D 1 107 ? 24.549 126.256 5.257 0.60 15.81 317 GLU D CA 1
ATOM 4775 C CA B GLU D 1 107 ? 24.586 126.236 5.230 0.40 15.39 317 GLU D CA 1
ATOM 4776 C C . GLU D 1 107 ? 24.734 124.718 5.190 1.00 15.06 317 GLU D C 1
ATOM 4777 O O . GLU D 1 107 ? 23.796 124.006 4.853 1.00 13.51 317 GLU D O 1
ATOM 4788 N N . VAL D 1 108 ? 25.916 124.193 5.545 1.00 14.30 318 VAL D N 1
ATOM 4789 C CA . VAL D 1 108 ? 26.120 122.758 5.436 1.00 15.43 318 VAL D CA 1
ATOM 4790 C C . VAL D 1 108 ? 25.168 121.996 6.360 1.00 14.96 318 VAL D C 1
ATOM 4791 O O . VAL D 1 108 ? 24.626 120.948 6.008 1.00 15.69 318 VAL D O 1
ATOM 4795 N N . ALA D 1 109 ? 24.972 122.512 7.574 1.00 13.87 319 ALA D N 1
ATOM 4796 C CA . ALA D 1 109 ? 24.052 121.883 8.491 1.00 14.40 319 ALA D CA 1
ATOM 4797 C C . ALA D 1 109 ? 22.636 121.880 7.951 1.00 14.63 319 ALA D C 1
ATOM 4798 O O . ALA D 1 109 ? 21.907 120.890 8.109 1.00 14.82 319 ALA D O 1
ATOM 4800 N N . LYS D 1 110 ? 22.215 122.993 7.335 1.00 14.71 320 LYS D N 1
ATOM 4801 C CA . LYS D 1 110 ? 20.871 123.076 6.743 1.00 15.67 320 LYS D CA 1
ATOM 4802 C C . LYS D 1 110 ? 20.748 122.158 5.518 1.00 14.80 320 LYS D C 1
ATOM 4803 O O . LYS D 1 110 ? 19.771 121.410 5.383 1.00 14.55 320 LYS D O 1
ATOM 4809 N N . GLN D 1 111 ? 21.740 122.180 4.641 1.00 13.43 321 GLN D N 1
ATOM 4810 C CA A GLN D 1 111 ? 21.733 121.361 3.416 0.60 14.77 321 GLN D CA 1
ATOM 4811 C CA B GLN D 1 111 ? 21.636 121.374 3.438 0.40 13.89 321 GLN D CA 1
ATOM 4812 C C . GLN D 1 111 ? 21.711 119.871 3.691 1.00 14.11 321 GLN D C 1
ATOM 4813 O O . GLN D 1 111 ? 21.146 119.115 2.902 1.00 14.78 321 GLN D O 1
ATOM 4824 N N . TYR D 1 112 ? 22.390 119.467 4.765 1.00 13.95 322 TYR D N 1
ATOM 4825 C CA . TYR D 1 112 ? 22.455 118.040 5.186 1.00 14.45 322 TYR D CA 1
ATOM 4826 C C . TYR D 1 112 ? 21.386 117.655 6.208 1.00 15.62 322 TYR D C 1
ATOM 4827 O O . TYR D 1 112 ? 21.399 116.508 6.714 1.00 16.41 322 TYR D O 1
ATOM 4836 N N . SER D 1 113 ? 20.470 118.585 6.468 1.00 15.97 323 SER D N 1
ATOM 4837 C CA . SER D 1 113 ? 19.322 118.401 7.388 1.00 17.02 323 SER D CA 1
ATOM 4838 C C . SER D 1 113 ? 19.802 117.756 8.683 1.00 15.87 323 SER D C 1
ATOM 4839 O O . SER D 1 113 ? 19.275 116.715 9.111 1.00 17.00 323 SER D O 1
ATOM 4842 N N . ILE D 1 114 ? 20.786 118.360 9.286 1.00 15.54 324 ILE D N 1
ATOM 4843 C CA . ILE D 1 114 ? 21.288 117.792 10.548 1.00 15.91 324 ILE D CA 1
ATOM 4844 C C . ILE D 1 114 ? 20.275 118.202 11.646 1.00 16.43 324 ILE D C 1
ATOM 4845 O O . ILE D 1 114 ? 20.286 119.370 12.072 1.00 20.11 324 ILE D O 1
ATOM 4850 N N . TYR D 1 115 ? 19.464 117.278 12.131 1.00 13.51 325 TYR D N 1
ATOM 4851 C CA . TYR D 1 115 ? 18.498 117.640 13.183 1.00 12.21 325 TYR D CA 1
ATOM 4852 C C . TYR D 1 115 ? 19.021 117.392 14.594 1.00 9.80 325 TYR D C 1
ATOM 4853 O O . TYR D 1 115 ? 18.432 117.883 15.556 1.00 9.75 325 TYR D O 1
ATOM 4862 N N . LYS D 1 116 ? 20.113 116.659 14.676 1.00 9.46 326 LYS D N 1
ATOM 4863 C CA . LYS D 1 116 ? 20.851 116.422 15.935 1.00 9.77 326 LYS D CA 1
ATOM 4864 C C . LYS D 1 116 ? 22.281 115.990 15.627 1.00 9.61 326 LYS D C 1
ATOM 4865 O O . LYS D 1 116 ? 22.555 115.524 14.502 1.00 10.41 326 LYS D O 1
ATOM 4871 N N . ILE D 1 117 ? 23.167 116.085 16.604 1.00 8.04 327 ILE D N 1
ATOM 4872 C CA . ILE D 1 117 ? 24.527 115.561 16.484 1.00 9.25 327 ILE D CA 1
ATOM 4873 C C . ILE D 1 117 ? 24.757 114.606 17.649 1.00 9.61 327 ILE D C 1
ATOM 4874 O O . ILE D 1 117 ? 24.155 114.739 18.730 1.00 9.76 327 ILE D O 1
ATOM 4879 N N . PRO D 1 118 ? 25.582 113.599 17.447 1.00 9.38 328 PRO D N 1
ATOM 4880 C CA . PRO D 1 118 ? 26.298 113.206 16.218 1.00 10.17 328 PRO D CA 1
ATOM 4881 C C . PRO D 1 118 ? 25.335 112.731 15.149 1.00 9.71 328 PRO D C 1
ATOM 4882 O O . PRO D 1 118 ? 24.217 112.293 15.412 1.00 8.72 328 PRO D O 1
ATOM 4886 N N . ALA D 1 119 ? 25.815 112.854 13.929 1.00 8.31 329 ALA D N 1
ATOM 4887 C CA . ALA D 1 119 ? 25.113 112.346 12.737 1.00 8.57 329 ALA D CA 1
ATOM 4888 C C . ALA D 1 119 ? 26.170 111.892 11.758 1.00 8.23 329 ALA D C 1
ATOM 4889 O O . ALA D 1 119 ? 27.351 112.251 11.851 1.00 10.13 329 ALA D O 1
ATOM 4891 N N . ASN D 1 120 ? 25.776 111.048 10.807 1.00 9.28 330 ASN D N 1
ATOM 4892 C CA . ASN D 1 120 ? 26.668 110.684 9.741 1.00 9.33 330 ASN D CA 1
ATOM 4893 C C . ASN D 1 120 ? 25.910 110.430 8.447 1.00 8.88 330 ASN D C 1
ATOM 4894 O O . ASN D 1 120 ? 24.706 110.333 8.454 1.00 8.96 330 ASN D O 1
ATOM 4899 N N . ILE D 1 121 ? 26.648 110.438 7.347 1.00 9.51 331 ILE D N 1
ATOM 4900 C CA . ILE D 1 121 ? 26.090 110.201 5.998 1.00 9.81 331 ILE D CA 1
ATOM 4901 C C . ILE D 1 121 ? 27.144 109.494 5.179 1.00 9.35 331 ILE D C 1
ATOM 4902 O O . ILE D 1 121 ? 28.328 109.751 5.338 1.00 9.85 331 ILE D O 1
ATOM 4907 N N . LEU D 1 122 ? 26.716 108.526 4.367 1.00 9.88 332 LEU D N 1
ATOM 4908 C CA . LEU D 1 122 ? 27.638 107.741 3.576 1.00 9.90 332 LEU D CA 1
ATOM 4909 C C . LEU D 1 122 ? 27.355 108.017 2.088 1.00 9.67 332 LEU D C 1
ATOM 4910 O O . LEU D 1 122 ? 26.206 107.903 1.673 1.00 9.85 332 LEU D O 1
ATOM 4915 N N . LEU D 1 123 ? 28.400 108.380 1.342 1.00 10.15 333 LEU D N 1
ATOM 4916 C CA . LEU D 1 123 ? 28.316 108.725 -0.103 1.00 10.53 333 LEU D CA 1
ATOM 4917 C C . LEU D 1 123 ? 29.079 107.700 -0.898 1.00 10.63 333 LEU D C 1
ATOM 4918 O O . LEU D 1 123 ? 30.128 107.217 -0.454 1.00 10.45 333 LEU D O 1
ATOM 4923 N N . SER D 1 124 ? 28.550 107.331 -2.068 1.00 11.50 334 SER D N 1
ATOM 4924 C CA . SER D 1 124 ? 29.312 106.528 -2.993 1.00 11.86 334 SER D CA 1
ATOM 4925 C C . SER D 1 124 ? 30.452 107.331 -3.556 1.00 13.11 334 SER D C 1
ATOM 4926 O O . SER D 1 124 ? 30.508 108.562 -3.355 1.00 13.46 334 SER D O 1
ATOM 4929 N N . SER D 1 125 ? 31.298 106.679 -4.374 1.00 13.93 335 SER D N 1
ATOM 4930 C CA . SER D 1 125 ? 32.412 107.407 -4.993 1.00 14.92 335 SER D CA 1
ATOM 4931 C C . SER D 1 125 ? 31.954 108.479 -5.973 1.00 15.61 335 SER D C 1
ATOM 4932 O O . SER D 1 125 ? 32.708 109.395 -6.259 1.00 15.69 335 SER D O 1
ATOM 4935 N N . ASP D 1 126 ? 30.719 108.369 -6.465 1.00 16.31 336 ASP D N 1
ATOM 4936 C CA . ASP D 1 126 ? 30.114 109.388 -7.328 1.00 16.40 336 ASP D CA 1
ATOM 4937 C C . ASP D 1 126 ? 29.309 110.445 -6.591 1.00 15.94 336 ASP D C 1
ATOM 4938 O O . ASP D 1 126 ? 28.766 111.342 -7.233 1.00 15.35 336 ASP D O 1
ATOM 4943 N N . GLY D 1 127 ? 29.262 110.372 -5.243 1.00 14.60 337 GLY D N 1
ATOM 4944 C CA . GLY D 1 127 ? 28.572 111.332 -4.416 1.00 14.37 337 GLY D CA 1
ATOM 4945 C C . GLY D 1 127 ? 27.115 111.011 -4.110 1.00 13.54 337 GLY D C 1
ATOM 4946 O O . GLY D 1 127 ? 26.419 111.865 -3.569 1.00 13.36 337 GLY D O 1
ATOM 4947 N N . LYS D 1 128 ? 26.648 109.803 -4.448 1.00 11.87 338 LYS D N 1
ATOM 4948 C CA . LYS D 1 128 ? 25.261 109.430 -4.156 1.00 11.42 338 LYS D CA 1
ATOM 4949 C C . LYS D 1 128 ? 25.133 109.160 -2.656 1.00 10.52 338 LYS D C 1
ATOM 4950 O O . LYS D 1 128 ? 25.968 108.491 -2.073 1.00 12.31 338 LYS D O 1
ATOM 4956 N N . ILE D 1 129 ? 24.092 109.689 -2.049 1.00 10.67 339 ILE D N 1
ATOM 4957 C CA . ILE D 1 129 ? 23.768 109.380 -0.624 1.00 10.27 339 ILE D CA 1
ATOM 4958 C C . ILE D 1 129 ? 23.211 107.956 -0.528 1.00 9.10 339 ILE D C 1
ATOM 4959 O O . ILE D 1 129 ? 22.125 107.672 -1.021 1.00 7.49 339 ILE D O 1
ATOM 4964 N N . LEU D 1 130 ? 23.989 107.071 0.118 1.00 9.81 340 LEU D N 1
ATOM 4965 C CA . LEU D 1 130 ? 23.684 105.658 0.256 1.00 9.61 340 LEU D CA 1
ATOM 4966 C C . LEU D 1 130 ? 22.914 105.386 1.550 1.00 9.67 340 LEU D C 1
ATOM 4967 O O . LEU D 1 130 ? 22.119 104.459 1.597 1.00 10.05 340 LEU D O 1
ATOM 4972 N N . ALA D 1 131 ? 23.219 106.152 2.604 1.00 10.17 341 ALA D N 1
ATOM 4973 C CA . ALA D 1 131 ? 22.731 105.838 3.947 1.00 9.89 341 ALA D CA 1
ATOM 4974 C C . ALA D 1 131 ? 23.011 107.007 4.865 1.00 11.34 341 ALA D C 1
ATOM 4975 O O . ALA D 1 131 ? 23.901 107.803 4.598 1.00 11.53 341 ALA D O 1
ATOM 4977 N N . LYS D 1 132 ? 22.213 107.123 5.921 1.00 10.56 342 LYS D N 1
ATOM 4978 C CA . LYS D 1 132 ? 22.409 108.118 6.944 1.00 11.92 342 LYS D CA 1
ATOM 4979 C C . LYS D 1 132 ? 22.370 107.470 8.313 1.00 10.55 342 LYS D C 1
ATOM 4980 O O . LYS D 1 132 ? 21.560 106.576 8.582 1.00 10.75 342 LYS D O 1
ATOM 4986 N N . ASN D 1 133 ? 23.176 108.011 9.216 1.00 10.21 343 ASN D N 1
ATOM 4987 C CA . ASN D 1 133 ? 23.125 107.678 10.644 1.00 11.79 343 ASN D CA 1
ATOM 4988 C C . ASN D 1 133 ? 23.319 106.217 10.921 1.00 12.47 343 ASN D C 1
ATOM 4989 O O . ASN D 1 133 ? 22.570 105.608 11.669 1.00 13.17 343 ASN D O 1
ATOM 4994 N N . LEU D 1 134 ? 24.338 105.666 10.309 1.00 13.35 344 LEU D N 1
ATOM 4995 C CA . LEU D 1 134 ? 24.646 104.235 10.467 1.00 14.83 344 LEU D CA 1
ATOM 4996 C C . LEU D 1 134 ? 25.469 104.095 11.714 1.00 13.77 344 LEU D C 1
ATOM 4997 O O . LEU D 1 134 ? 26.284 104.932 12.007 1.00 14.89 344 LEU D O 1
ATOM 5002 N N . ARG D 1 135 ? 25.197 103.053 12.511 1.00 12.44 345 ARG D N 1
ATOM 5003 C CA A ARG D 1 135 ? 25.928 102.843 13.749 0.60 13.20 345 ARG D CA 1
ATOM 5004 C CA B ARG D 1 135 ? 25.828 102.831 13.804 0.40 12.89 345 ARG D CA 1
ATOM 5005 C C . ARG D 1 135 ? 26.210 101.360 13.960 1.00 12.95 345 ARG D C 1
ATOM 5006 O O . ARG D 1 135 ? 25.605 100.486 13.332 1.00 11.94 345 ARG D O 1
ATOM 5021 N N . GLY D 1 136 ? 27.155 101.088 14.838 1.00 12.78 346 GLY D N 1
ATOM 5022 C CA . GLY D 1 136 ? 27.364 99.737 15.340 1.00 13.61 346 GLY D CA 1
ATOM 5023 C C . GLY D 1 136 ? 27.747 98.750 14.282 1.00 12.87 346 GLY D C 1
ATOM 5024 O O . GLY D 1 136 ? 28.501 99.070 13.323 1.00 11.55 346 GLY D O 1
ATOM 5025 N N . GLU D 1 137 ? 27.228 97.544 14.416 1.00 11.25 347 GLU D N 1
ATOM 5026 C CA A GLU D 1 137 ? 27.490 96.496 13.431 0.60 12.13 347 GLU D CA 1
ATOM 5027 C CA B GLU D 1 137 ? 27.485 96.475 13.443 0.40 11.89 347 GLU D CA 1
ATOM 5028 C C . GLU D 1 137 ? 26.934 96.809 12.059 1.00 11.95 347 GLU D C 1
ATOM 5029 O O . GLU D 1 137 ? 27.520 96.409 11.064 1.00 12.53 347 GLU D O 1
ATOM 5040 N N . GLU D 1 138 ? 25.811 97.542 11.984 1.00 11.34 348 GLU D N 1
ATOM 5041 C CA . GLU D 1 138 ? 25.264 97.912 10.674 1.00 11.29 348 GLU D CA 1
ATOM 5042 C C . GLU D 1 138 ? 26.315 98.784 9.908 1.00 11.50 348 GLU D C 1
ATOM 5043 O O . GLU D 1 138 ? 26.550 98.579 8.717 1.00 12.64 348 GLU D O 1
ATOM 5049 N N . LEU D 1 139 ? 26.894 99.730 10.603 1.00 12.56 349 LEU D N 1
ATOM 5050 C CA . LEU D 1 139 ? 27.973 100.565 10.000 1.00 13.18 349 LEU D CA 1
ATOM 5051 C C . LEU D 1 139 ? 29.174 99.710 9.579 1.00 14.63 349 LEU D C 1
ATOM 5052 O O . LEU D 1 139 ? 29.663 99.792 8.447 1.00 14.67 349 LEU D O 1
ATOM 5057 N N . LYS D 1 140 ? 29.649 98.866 10.479 1.00 13.84 350 LYS D N 1
ATOM 5058 C CA . LYS D 1 140 ? 30.824 98.038 10.173 1.00 14.94 350 LYS D CA 1
ATOM 5059 C C . LYS D 1 140 ? 30.597 97.209 8.949 1.00 15.40 350 LYS D C 1
ATOM 5060 O O . LYS D 1 140 ? 31.472 97.115 8.071 1.00 14.39 350 LYS D O 1
ATOM 5066 N N . LYS D 1 141 ? 29.428 96.603 8.857 1.00 14.99 351 LYS D N 1
ATOM 5067 C CA A LYS D 1 141 ? 29.075 95.748 7.737 0.60 16.17 351 LYS D CA 1
ATOM 5068 C CA B LYS D 1 141 ? 29.117 95.739 7.733 0.40 15.55 351 LYS D CA 1
ATOM 5069 C C . LYS D 1 141 ? 29.003 96.529 6.430 1.00 16.03 351 LYS D C 1
ATOM 5070 O O . LYS D 1 141 ? 29.375 96.024 5.367 1.00 14.82 351 LYS D O 1
ATOM 5081 N N . LYS D 1 142 ? 28.480 97.747 6.504 1.00 15.64 352 LYS D N 1
ATOM 5082 C CA . LYS D 1 142 ? 28.304 98.530 5.298 1.00 16.01 352 LYS D CA 1
ATOM 5083 C C . LYS D 1 142 ? 29.695 98.867 4.739 1.00 15.47 352 LYS D C 1
ATOM 5084 O O . LYS D 1 142 ? 29.915 98.765 3.547 1.00 14.37 352 LYS D O 1
ATOM 5090 N N . ILE D 1 143 ? 30.616 99.232 5.612 1.00 15.26 353 ILE D N 1
ATOM 5091 C CA . ILE D 1 143 ? 31.975 99.622 5.169 1.00 14.75 353 ILE D CA 1
ATOM 5092 C C . ILE D 1 143 ? 32.689 98.368 4.649 1.00 16.10 353 ILE D C 1
ATOM 5093 O O . ILE D 1 143 ? 33.348 98.379 3.597 1.00 14.20 353 ILE D O 1
ATOM 5098 N N . GLU D 1 144 ? 32.523 97.234 5.346 1.00 15.80 354 GLU D N 1
ATOM 5099 C CA . GLU D 1 144 ? 33.043 95.967 4.791 1.00 17.50 354 GLU D CA 1
ATOM 5100 C C . GLU D 1 144 ? 32.612 95.659 3.378 1.00 17.59 354 GLU D C 1
ATOM 5101 O O . GLU D 1 144 ? 33.439 95.231 2.572 1.00 17.19 354 GLU D O 1
ATOM 5107 N N . ASN D 1 145 ? 31.318 95.798 3.091 1.00 17.56 355 ASN D N 1
ATOM 5108 C CA . ASN D 1 145 ? 30.773 95.535 1.762 1.00 17.87 355 ASN D CA 1
ATOM 5109 C C . ASN D 1 145 ? 31.379 96.468 0.726 1.00 16.73 355 ASN D C 1
ATOM 5110 O O . ASN D 1 145 ? 31.765 96.042 -0.360 1.00 17.64 355 ASN D O 1
ATOM 5115 N N . ILE D 1 146 ? 31.523 97.734 1.085 1.00 16.63 356 ILE D N 1
ATOM 5116 C CA . ILE D 1 146 ? 32.156 98.714 0.159 1.00 16.52 356 ILE D CA 1
ATOM 5117 C C . ILE D 1 146 ? 33.608 98.339 -0.185 1.00 16.36 356 ILE D C 1
ATOM 5118 O O . ILE D 1 146 ? 34.025 98.435 -1.342 1.00 16.18 356 ILE D O 1
ATOM 5123 N N . VAL D 1 147 ? 34.367 97.904 0.813 1.00 15.89 357 VAL D N 1
ATOM 5124 C CA . VAL D 1 147 ? 35.749 97.577 0.642 1.00 17.15 357 VAL D CA 1
ATOM 5125 C C . VAL D 1 147 ? 35.854 96.241 -0.143 1.00 19.10 357 VAL D C 1
ATOM 5126 O O . VAL D 1 147 ? 36.811 96.013 -0.882 1.00 18.62 357 VAL D O 1
ATOM 5130 N N . GLU D 1 148 ? 34.852 95.379 0.021 1.00 20.71 358 GLU D N 1
ATOM 5131 C CA . GLU D 1 148 ? 34.735 94.133 -0.764 1.00 23.55 358 GLU D CA 1
ATOM 5132 C C . GLU D 1 148 ? 34.340 94.422 -2.207 1.00 24.97 358 GLU D C 1
ATOM 5133 O O . GLU D 1 148 ? 34.902 93.797 -3.109 1.00 24.70 358 GLU D O 1
ATOM 5139 N N . GLU D 1 149 ? 33.355 95.316 -2.416 1.00 25.93 359 GLU D N 1
ATOM 5140 C CA A GLU D 1 149 ? 32.913 95.734 -3.752 0.60 26.65 359 GLU D CA 1
ATOM 5141 C CA B GLU D 1 149 ? 32.930 95.624 -3.774 0.40 25.97 359 GLU D CA 1
ATOM 5142 C C . GLU D 1 149 ? 34.149 96.149 -4.522 1.00 27.05 359 GLU D C 1
ATOM 5143 O O . GLU D 1 149 ? 34.348 95.774 -5.689 1.00 26.34 359 GLU D O 1
ATOM 5154 N N . ALA D 1 150 ? 34.997 96.934 -3.856 1.00 26.21 360 ALA D N 1
ATOM 5155 C CA . ALA D 1 150 ? 36.222 97.428 -4.517 1.00 27.17 360 ALA D CA 1
ATOM 5156 C C . ALA D 1 150 ? 35.845 98.316 -5.701 1.00 27.05 360 ALA D C 1
ATOM 5157 O O . ALA D 1 150 ? 34.938 99.174 -5.604 1.00 25.61 360 ALA D O 1
#

Secondary structure (DSSP, 8-state):
-TTSTTSBPPP--EEBTT--EE-TTSTTTTTSBEEEEEE-TT---HHHHHHHHHHHHHHHHHTT-SSB--EEE--S-HHHHHHHHHHTT--S-EE--S-GGG-HHHHHTT--SSSEEEEE-TTSBEEEES--HHHHHHHHHHHHHH-/-TTSTTSBPPP--EEBTT--EE-TTSTTTTTSBEEEEEE-TT---HHHHHHHHHHHHHHHHHTT-TTB--EEE--S-HHHHHHHHHHTT--S-EE--S--TTSHHHHHTT--SSSEEEEE-TTSBEEEES--HHHHHHHHHHHH---/-TTSTTSBPPP--EEBTT--EE-TTSTTTTTSBEEEEEE-TT---HHHHHHHHHHHHHHHHHTT-SSB--EEE--S-HHHHHHHHHHTT--S-EE--S--TTSHHHHHTT--SSSEEEEE-TT-BEEEES--HHHHHHHHHHHHHH-/--S-TTSBPPP--EE-TT--EE-TTSTTTTTSBEEEEEE-TT---HHHHHHHHHHHHHHHHHTT-SSB--EEE--S-HHHHHHHHHHTT--S-EE--S--TTSHHHHHTT--SSSEEEEE-TT-BEEEES--HHHHHHHHHHHHHH-

Solvent-accessible surface area: 29210 Å² total

CATH classification: 3.40.30.10

B-factor: mean 18.03, std 7.78, range [6.06, 51.35]

Sequence (588 aa):
AKSEEIGKYAPFFSLPNAKGEEKITRSSDAFKQKSLLINFWASWNDSISSQKQSSNSELRREEIYKKKYKKNKYIGLGISLDVDKQQWKDAIKRDTLDWEQVCDFGGLNSEVAKQYSIYKIPANILLSSDGKILAKNLRRGEELKKKKKIENIVEEEAAKSEIGKYAPFFSLPNAKGEKITRSSDAFKQQKSLLINFWASWNDDSISSQKKQQSNSSELREEIYKKKYKKNKYIGLGISLDVDKQQWKDAIKKRRDTTLDWEQVCDFGGLNNSEVAKKQYSSIYYKKIPANILLSSDDGKILAKNLRGEEELKKKKIEENIVEEAAKKSEIGKYAPFFSLPNAKGEKITRRSSDAFKKQKSLLINFWASWNDDSISSQKQSSNSELRREEIIYKKYKKNKKYIGLGISLDVDKQQWKDAIKRRDTLDWEQVCDFGGLNSEEVAKQQYSIYKIPANILLSSSDGKILAKNLRRGEELKKKIENIVEEEAAKSEEIGKYAPFFSLPNAKGEEKITRSSDAFKQQKSLLINFWASWNDSIISSQKQSSNSSELREEIYKKYKKNKYIGLGISLDVDKQQQWKDAIKRDTTLDWEEQVCDFGGLNNSEEVAKQQYSIYKIPANILLSSDGKILAKNLRRGEEELKKKKIENIVEEEA

InterPro domains:
  IPR012336 Thioredoxin-like fold [PF13905] (244-339)
  IPR013766 Thioredoxin domain [PS51352] (215-362)
  IPR025380 Domain of unknown function DUF4369 [PF14289] (25-115)
  IPR036249 Thioredoxin-like superfamily [SSF52833] (216-359)
  IPR050553 Thioredoxin family ResA/DsbE subfamily [PTHR42852] (76-359)

Nearest PDB structures (foldseek):
  3fw2-assembly2_D  TM=1.002E+00  e=8.242E-30  Bacteroides thetaiotaomicron
  3fkf-assembly1_D  TM=9.718E-01  e=1.615E-20  Bacteroides fragilis NCTC 9343
  4grf-assembly1_A  TM=8.648E-01  e=5.294E-12  Phocaeicola vulgatus ATCC 8482
  2lrn-assembly1_A  TM=8.192E-01  e=2.018E-10  Bacteroides sp. 4_3_47FAA
  7djk-assembly1_A  TM=7.576E-01  e=5.917E-07  Arabidopsis thaliana

Foldseek 3Di:
DCQDAFHFADWDWFQFLVGHTDTCCPPQRAQAKEKEKEEELVDPDPVVLQVLVQVVVVCVVDVPADHYAEYEYLAQDSVSRVVCCVVSVVPGTYGYPNCHCNPVSCVSNVPPDPGKMWIAGSRRGTHDIRDDDVRVVVVVVVRRVVD/DCQDFFHFQDWDWFQFLVGHTDTCCPPQRAQAKEKEWEAELVCPDPVVLQVLVFVVVVCVVPVPQPHYAEYEYQALDSVSVVVCCVVSVVPGTYGYPNPHCPDDNNVSNVPPDPGKMWIAGSSRGTHDIRDDDVRVVVVVVVRRDDD/DLADAQHFADWDWFQFLVGHTDTCCPPQHAQAKEKEWEEALVCPDPVVLQVLVQVVVVCVVDVVAPHYAEYEYQAQDSVSRVVCCVVSVVPGTYGYPNNHCVDPSNVSNVPPDPGKMWIAGNRRGTHDIRDDDPRVVVVVVVRRVVD/DLQDAQAFADWDWFQFLVGHTDTCCPPQNAQAKEKEKEEALVCPDPVVLQVLVVVVVVCVVDVPAPHYAEYEYQALDSVSRVVCCVVSVVPGTYGYPSNHCPDPNNVNNVPPDPGKMFIAGSRRGTNDIRQDDPRVVVVVVVRSVVD

Radius of gyration: 27.18 Å; Cα contacts (8 Å, |Δi|>4): 1200; chains: 4; bounding box: 46×83×70 Å

Organism: Bacteroides thetaiotaomicron (strain ATCC 29148 / DSM 2079 / JCM 5827 / CCUG 10774 / NCTC 10582 / VPI-5482 / E50) (NCBI:txid226186)